Protein AF-0000000084532032 (afdb_homodimer)

Structure (mmCIF, N/CA/C/O backbone):
data_AF-0000000084532032-model_v1
#
loop_
_entity.id
_entity.type
_entity.pdbx_description
1 polymer 'Damage-control phosphatase ARMT1-like metal-binding domain-containing protein'
#
loop_
_atom_site.group_PDB
_atom_site.id
_atom_site.type_symbol
_atom_site.label_atom_id
_atom_site.label_alt_id
_atom_site.label_comp_id
_atom_site.label_asym_id
_atom_site.label_entity_id
_atom_site.label_seq_id
_atom_site.pdbx_PDB_ins_code
_atom_site.Cartn_x
_atom_site.Cartn_y
_atom_site.Cartn_z
_atom_site.occupancy
_atom_site.B_iso_or_equiv
_atom_site.auth_seq_id
_atom_site.auth_comp_id
_atom_site.auth_asym_id
_atom_site.auth_atom_id
_atom_site.pdbx_PDB_model_num
ATOM 1 N N . MET A 1 1 ? -5.938 -30.594 -31.578 1 46.69 1 MET A N 1
ATOM 2 C CA . MET A 1 1 ? -6.016 -31.25 -30.266 1 46.69 1 MET A CA 1
ATOM 3 C C . MET A 1 1 ? -7.457 -31.344 -29.797 1 46.69 1 MET A C 1
ATOM 5 O O . MET A 1 1 ? -8.289 -30.5 -30.156 1 46.69 1 MET A O 1
ATOM 9 N N . PRO A 1 2 ? -7.867 -32.5 -29.391 1 54.88 2 PRO A N 1
ATOM 10 C CA . PRO A 1 2 ? -9.273 -32.625 -29 1 54.88 2 PRO A CA 1
ATOM 11 C C . PRO A 1 2 ? -9.719 -31.484 -28.078 1 54.88 2 PRO A C 1
ATOM 13 O O . PRO A 1 2 ? -8.906 -30.938 -27.328 1 54.88 2 PRO A O 1
ATOM 16 N N . SER A 1 3 ? -10.859 -30.734 -28.391 1 75.12 3 SER A N 1
ATOM 17 C CA . SER A 1 3 ? -11.438 -29.578 -27.719 1 75.12 3 SER A CA 1
ATOM 18 C C . SER A 1 3 ? -12.195 -29.984 -26.469 1 75.12 3 SER A C 1
ATOM 20 O O . SER A 1 3 ? -12.805 -31.062 -26.422 1 75.12 3 SER A O 1
ATOM 22 N N . ALA A 1 4 ? -11.742 -29.703 -25.219 1 89.94 4 ALA A N 1
ATOM 23 C CA . ALA A 1 4 ? -12.484 -29.891 -23.984 1 89.94 4 ALA A CA 1
ATOM 24 C C . ALA A 1 4 ? -13.438 -28.734 -23.719 1 89.94 4 ALA A C 1
ATOM 26 O O . ALA A 1 4 ? -13.164 -27.594 -24.125 1 89.94 4 ALA A O 1
ATOM 27 N N . PRO A 1 5 ? -14.586 -29.172 -23.219 1 93.81 5 PRO A N 1
ATOM 28 C CA . PRO A 1 5 ? -15.555 -28.094 -22.969 1 93.81 5 PRO A CA 1
ATOM 29 C C . PRO A 1 5 ? -15.039 -27.047 -21.984 1 93.81 5 PRO A C 1
ATOM 31 O O . PRO A 1 5 ? -14.305 -27.375 -21.047 1 93.81 5 PRO A O 1
ATOM 34 N N . VAL A 1 6 ? -15.5 -25.844 -22.25 1 93.81 6 VAL A N 1
ATOM 35 C CA . VAL A 1 6 ? -15.18 -24.734 -21.359 1 93.81 6 VAL A CA 1
ATOM 36 C C . VAL A 1 6 ? -15.961 -24.891 -20.062 1 93.81 6 VAL A C 1
ATOM 38 O O . VAL A 1 6 ? -17.125 -25.297 -20.062 1 93.81 6 VAL A O 1
ATOM 41 N N . ILE A 1 7 ? -15.32 -24.594 -18.953 1 94.88 7 ILE A N 1
ATOM 42 C CA . ILE A 1 7 ? -15.984 -24.609 -17.656 1 94.88 7 ILE A CA 1
ATOM 43 C C . ILE A 1 7 ? -16.812 -23.344 -17.484 1 94.88 7 ILE A C 1
ATOM 45 O O . ILE A 1 7 ? -16.281 -22.234 -17.484 1 94.88 7 ILE A O 1
ATOM 49 N N . LEU A 1 8 ? -18.109 -23.516 -17.281 1 95.81 8 LEU A N 1
ATOM 50 C CA . LEU A 1 8 ? -19.016 -22.391 -17.125 1 95.81 8 LEU A CA 1
ATOM 51 C C . LEU A 1 8 ? -19.266 -22.094 -15.648 1 95.81 8 LEU A C 1
ATOM 53 O O . LEU A 1 8 ? -19.203 -23 -14.812 1 95.81 8 LEU A O 1
ATOM 57 N N . SER A 1 9 ? -19.641 -20.859 -15.359 1 95.19 9 SER A N 1
ATOM 58 C CA . SER A 1 9 ? -19.766 -20.391 -13.977 1 95.19 9 SER A CA 1
ATOM 59 C C . SER A 1 9 ? -21.078 -20.844 -13.352 1 95.19 9 SER A C 1
ATOM 61 O O . SER A 1 9 ? -21.203 -20.875 -12.125 1 95.19 9 SER A O 1
ATOM 63 N N . GLY A 1 10 ? -22 -21.234 -14.203 1 94.38 10 GLY A N 1
ATOM 64 C CA . GLY A 1 10 ? -23.328 -21.453 -13.672 1 94.38 10 GLY A CA 1
ATOM 65 C C . GLY A 1 10 ? -23.75 -22.906 -13.648 1 94.38 10 GLY A C 1
ATOM 66 O O . GLY A 1 10 ? -24.875 -23.234 -13.305 1 94.38 10 GLY A O 1
ATOM 67 N N . THR A 1 11 ? -22.844 -23.828 -13.969 1 93.56 11 THR A N 1
ATOM 68 C CA . THR A 1 11 ? -23.219 -25.234 -14.016 1 93.56 11 THR A CA 1
ATOM 69 C C . THR A 1 11 ? -23.625 -25.734 -12.625 1 93.56 11 THR A C 1
ATOM 71 O O . THR A 1 11 ? -22.844 -25.672 -11.68 1 93.56 11 THR A O 1
ATOM 74 N N . PRO A 1 12 ? -24.812 -26.266 -12.492 1 92.69 12 PRO A N 1
ATOM 75 C CA . PRO A 1 12 ? -25.281 -26.703 -11.18 1 92.69 12 PRO A CA 1
ATOM 76 C C . PRO A 1 12 ? -24.375 -27.781 -10.562 1 92.69 12 PRO A C 1
ATOM 78 O O . PRO A 1 12 ? -23.938 -28.688 -11.258 1 92.69 12 PRO A O 1
ATOM 81 N N . GLY A 1 13 ? -24.062 -27.594 -9.312 1 89 13 GLY A N 1
ATOM 82 C CA . GLY A 1 13 ? -23.281 -28.578 -8.578 1 89 13 GLY A CA 1
ATOM 83 C C . GLY A 1 13 ? -21.797 -28.453 -8.797 1 89 13 GLY A C 1
ATOM 84 O O . GLY A 1 13 ? -21 -29.203 -8.234 1 89 13 GLY A O 1
ATOM 85 N N . SER A 1 14 ? -21.438 -27.5 -9.547 1 90.94 14 SER A N 1
ATOM 86 C CA . SER A 1 14 ? -20.031 -27.328 -9.867 1 90.94 14 SER A CA 1
ATOM 87 C C . SER A 1 14 ? -19.328 -26.422 -8.852 1 90.94 14 SER A C 1
ATOM 89 O O . SER A 1 14 ? -20 -25.688 -8.125 1 90.94 14 SER A O 1
ATOM 91 N N . PHE A 1 15 ? -18.062 -26.547 -8.734 1 90.88 15 PHE A N 1
ATOM 92 C CA . PHE A 1 15 ? -17.234 -25.672 -7.922 1 90.88 15 PHE A CA 1
ATOM 93 C C . PHE A 1 15 ? -17.406 -24.219 -8.359 1 90.88 15 PHE A C 1
ATOM 95 O O . PHE A 1 15 ? -17.5 -23.312 -7.516 1 90.88 15 PHE A O 1
ATOM 102 N N . ALA A 1 16 ? -17.484 -24 -9.641 1 93.06 16 ALA A N 1
ATOM 103 C CA . ALA A 1 16 ? -17.609 -22.656 -10.195 1 93.06 16 ALA A CA 1
ATOM 104 C C . ALA A 1 16 ? -18.859 -21.953 -9.68 1 93.06 16 ALA A C 1
ATOM 106 O O . ALA A 1 16 ? -18.797 -20.797 -9.266 1 93.06 16 ALA A O 1
ATOM 107 N N . ARG A 1 17 ? -19.938 -22.672 -9.703 1 94.31 17 ARG A N 1
ATOM 108 C CA . ARG A 1 17 ? -21.188 -22.094 -9.219 1 94.31 17 ARG A CA 1
ATOM 109 C C . ARG A 1 17 ? -21.094 -21.766 -7.734 1 94.31 17 ARG A C 1
ATOM 111 O O . ARG A 1 17 ? -21.578 -20.719 -7.289 1 94.31 17 ARG A O 1
ATOM 118 N N . ASP A 1 18 ? -20.453 -22.656 -6.996 1 93 18 ASP A N 1
ATOM 119 C CA . ASP A 1 18 ? -20.297 -22.469 -5.559 1 93 18 ASP A CA 1
ATOM 120 C C . ASP A 1 18 ? -19.469 -21.219 -5.254 1 93 18 ASP A C 1
ATOM 122 O O . ASP A 1 18 ? -19.719 -20.547 -4.258 1 93 18 ASP A O 1
ATOM 126 N N . VAL A 1 19 ? -18.5 -20.953 -6.055 1 94.12 19 VAL A N 1
ATOM 127 C CA . VAL A 1 19 ? -17.672 -19.766 -5.875 1 94.12 19 VAL A CA 1
ATOM 128 C C . VAL A 1 19 ? -18.547 -18.516 -5.895 1 94.12 19 VAL A C 1
ATOM 130 O O . VAL A 1 19 ? -18.453 -17.672 -5 1 94.12 19 VAL A O 1
ATOM 133 N N . PHE A 1 20 ? -19.516 -18.406 -6.793 1 96.06 20 PHE A N 1
ATOM 134 C CA . PHE A 1 20 ? -20.312 -17.188 -6.973 1 96.06 20 PHE A CA 1
ATOM 135 C C . PHE A 1 20 ? -21.453 -17.141 -5.969 1 96.06 20 PHE A C 1
ATOM 137 O O . PHE A 1 20 ? -21.812 -16.062 -5.488 1 96.06 20 PHE A O 1
ATOM 144 N N . HIS A 1 21 ? -21.953 -18.312 -5.582 1 95.81 21 HIS A N 1
ATOM 145 C CA . HIS A 1 21 ? -23.203 -18.281 -4.832 1 95.81 21 HIS A CA 1
ATOM 146 C C . HIS A 1 21 ? -22.969 -18.578 -3.354 1 95.81 21 HIS A C 1
ATOM 148 O O . HIS A 1 21 ? -23.812 -18.266 -2.514 1 95.81 21 HIS A O 1
ATOM 154 N N . GLU A 1 22 ? -21.844 -19.125 -3.047 1 94.38 22 GLU A N 1
ATOM 155 C CA . GLU A 1 22 ? -21.547 -19.438 -1.651 1 94.38 22 GLU A CA 1
ATOM 156 C C . GLU A 1 22 ? -20.328 -18.688 -1.151 1 94.38 22 GLU A C 1
ATOM 158 O O . GLU A 1 22 ? -20.375 -18.031 -0.105 1 94.38 22 GLU A O 1
ATOM 163 N N . ARG A 1 23 ? -19.266 -18.688 -1.891 1 93.81 23 ARG A N 1
ATOM 164 C CA . ARG A 1 23 ? -18 -18.141 -1.415 1 93.81 23 ARG A CA 1
ATOM 165 C C . ARG A 1 23 ? -17.969 -16.625 -1.539 1 93.81 23 ARG A C 1
ATOM 167 O O . ARG A 1 23 ? -17.531 -15.93 -0.622 1 93.81 23 ARG A O 1
ATOM 174 N N . HIS A 1 24 ? -18.453 -16.062 -2.643 1 96.25 24 HIS A N 1
ATOM 175 C CA . HIS A 1 24 ? -18.375 -14.617 -2.885 1 96.25 24 HIS A CA 1
ATOM 176 C C . HIS A 1 24 ? -19.203 -13.844 -1.868 1 96.25 24 HIS A C 1
ATOM 178 O O . HIS A 1 24 ? -18.766 -12.812 -1.352 1 96.25 24 HIS A O 1
ATOM 184 N N . PRO A 1 25 ? -20.453 -14.281 -1.516 1 96.19 25 PRO A N 1
ATOM 185 C CA . PRO A 1 25 ? -21.203 -13.555 -0.482 1 96.19 25 PRO A CA 1
ATOM 186 C C . PRO A 1 25 ? -20.438 -13.477 0.843 1 96.19 25 PRO A C 1
ATOM 188 O O . PRO A 1 25 ? -20.406 -12.422 1.477 1 96.19 25 PRO A O 1
ATOM 191 N N . LYS A 1 26 ? -19.766 -14.555 1.22 1 96.25 26 LYS A N 1
ATOM 192 C CA . LYS A 1 26 ? -18.969 -14.562 2.438 1 96.25 26 LYS A CA 1
ATOM 193 C C . LYS A 1 26 ? -17.75 -13.648 2.299 1 96.25 26 LYS A C 1
ATOM 195 O O . LYS A 1 26 ? -17.406 -12.906 3.229 1 96.25 26 LYS A O 1
ATOM 200 N N . LEU A 1 27 ? -17.141 -13.727 1.147 1 95.62 27 LEU A N 1
ATOM 201 C CA . LEU A 1 27 ? -15.977 -12.898 0.87 1 95.62 27 LEU A CA 1
ATOM 202 C C . LEU A 1 27 ? -16.328 -11.414 0.956 1 95.62 27 LEU A C 1
ATOM 204 O O . LEU A 1 27 ? -15.578 -10.633 1.543 1 95.62 27 LEU A O 1
ATOM 208 N N . VAL A 1 28 ? -17.422 -11.062 0.38 1 96.5 28 VAL A N 1
ATOM 209 C CA . VAL A 1 28 ? -17.859 -9.672 0.359 1 96.5 28 VAL A CA 1
ATOM 210 C C . VAL A 1 28 ? -18.062 -9.164 1.788 1 96.5 28 VAL A C 1
ATOM 212 O O . VAL A 1 28 ? -17.625 -8.07 2.135 1 96.5 28 VAL A O 1
ATOM 215 N N . GLN A 1 29 ? -18.656 -9.961 2.598 1 96.25 29 GLN A N 1
ATOM 216 C CA . GLN A 1 29 ? -18.844 -9.586 3.994 1 96.25 29 GLN A CA 1
ATOM 217 C C . GLN A 1 29 ? -17.5 -9.414 4.703 1 96.25 29 GLN A C 1
ATOM 219 O O . GLN A 1 29 ? -17.312 -8.461 5.465 1 96.25 29 GLN A O 1
ATOM 224 N N . GLN A 1 30 ? -16.609 -10.297 4.441 1 95.69 30 GLN A N 1
ATOM 225 C CA . GLN A 1 30 ? -15.281 -10.227 5.043 1 95.69 30 GLN A CA 1
ATOM 226 C C . GLN A 1 30 ? -14.555 -8.953 4.621 1 95.69 30 GLN A C 1
ATOM 228 O O . GLN A 1 30 ? -13.898 -8.305 5.441 1 95.69 30 GLN A O 1
ATOM 233 N N . VAL A 1 31 ? -14.68 -8.594 3.381 1 96 31 VAL A N 1
ATOM 234 C CA . VAL A 1 31 ? -14.039 -7.387 2.85 1 96 31 VAL A CA 1
ATOM 235 C C . VAL A 1 31 ? -14.633 -6.152 3.523 1 96 31 VAL A C 1
ATOM 237 O O . VAL A 1 31 ? -13.898 -5.262 3.955 1 96 31 VAL A O 1
ATOM 240 N N . LEU A 1 32 ? -15.953 -6.148 3.672 1 95.88 32 LEU A N 1
ATOM 241 C CA . LEU A 1 32 ? -16.641 -5.016 4.273 1 95.88 32 LEU A CA 1
ATOM 242 C C . LEU A 1 32 ? -16.312 -4.898 5.758 1 95.88 32 LEU A C 1
ATOM 244 O O . LEU A 1 32 ? -16.297 -3.795 6.309 1 95.88 32 LEU A O 1
ATOM 248 N N . ASP A 1 33 ? -15.93 -6.023 6.344 1 94.62 33 ASP A N 1
ATOM 249 C CA . ASP A 1 33 ? -15.586 -6.031 7.762 1 94.62 33 ASP A CA 1
ATOM 250 C C . ASP A 1 33 ? -14.109 -5.68 7.965 1 94.62 33 ASP A C 1
ATOM 252 O O . ASP A 1 33 ? -13.711 -5.27 9.055 1 94.62 33 ASP A O 1
ATOM 256 N N . ALA A 1 34 ? -13.359 -5.824 6.945 1 95.25 34 ALA A N 1
ATOM 257 C CA . ALA A 1 34 ? -11.906 -5.723 7.082 1 95.25 34 ALA A CA 1
ATOM 258 C C . ALA A 1 34 ? -11.438 -4.277 6.938 1 95.25 34 ALA A C 1
ATOM 260 O O . ALA A 1 34 ? -10.375 -3.91 7.441 1 95.25 34 ALA A O 1
ATOM 261 N N . LEU A 1 35 ? -12.148 -3.42 6.254 1 96.88 35 LEU A N 1
ATOM 262 C CA . LEU A 1 35 ? -11.828 -2.008 6.066 1 96.88 35 LEU A CA 1
ATOM 263 C C . LEU A 1 35 ? -13.062 -1.139 6.297 1 96.88 35 LEU A C 1
ATOM 265 O O . LEU A 1 35 ? -14.188 -1.564 6.027 1 96.88 35 LEU A O 1
ATOM 269 N N . PRO A 1 36 ? -12.867 0.016 6.766 1 96.88 36 PRO A N 1
ATOM 270 C CA . PRO A 1 36 ? -14.008 0.875 7.102 1 96.88 36 PRO A CA 1
ATOM 271 C C . PRO A 1 36 ? -14.539 1.649 5.898 1 96.88 36 PRO A C 1
ATOM 273 O O . PRO A 1 36 ? -14.633 2.879 5.941 1 96.88 36 PRO A O 1
ATOM 276 N N . TYR A 1 37 ? -14.953 0.906 4.918 1 96.69 37 TYR A N 1
ATOM 277 C CA . TYR A 1 37 ? -15.531 1.522 3.729 1 96.69 37 TYR A CA 1
ATOM 278 C C . TYR A 1 37 ? -16.75 2.365 4.09 1 96.69 37 TYR A C 1
ATOM 280 O O . TYR A 1 37 ? -17.531 1.993 4.969 1 96.69 37 TYR A O 1
ATOM 288 N N . GLY A 1 38 ? -16.891 3.455 3.373 1 93.81 38 GLY A N 1
ATOM 289 C CA . GLY A 1 38 ? -18.062 4.309 3.561 1 93.81 38 GLY A CA 1
ATOM 290 C C . GLY A 1 38 ? -19.297 3.795 2.855 1 93.81 38 GLY A C 1
ATOM 291 O O . GLY A 1 38 ? -19.281 2.717 2.256 1 93.81 38 GLY A O 1
ATOM 292 N N . PRO A 1 39 ? -20.328 4.516 2.898 1 93.5 39 PRO A N 1
ATOM 293 C CA . PRO A 1 39 ? -21.625 4.074 2.361 1 93.5 39 PRO A CA 1
ATOM 294 C C . PRO A 1 39 ? -21.578 3.838 0.853 1 93.5 39 PRO A C 1
ATOM 296 O O . PRO A 1 39 ? -22.188 2.883 0.357 1 93.5 39 PRO A O 1
ATOM 299 N N . SER A 1 40 ? -20.906 4.672 0.159 1 94 40 SER A N 1
ATOM 300 C CA . SER A 1 40 ? -20.875 4.555 -1.295 1 94 40 SER A CA 1
ATOM 301 C C . SER A 1 40 ? -20.219 3.248 -1.731 1 94 40 SER A C 1
ATOM 303 O O . SER A 1 40 ? -20.75 2.549 -2.604 1 94 40 SER A O 1
ATOM 305 N N . GLU A 1 41 ? -19.078 2.914 -1.123 1 95.75 41 GLU A N 1
ATOM 306 C CA . GLU A 1 41 ? -18.391 1.662 -1.435 1 95.75 41 GLU A CA 1
ATOM 307 C C . GLU A 1 41 ? -19.25 0.458 -1.049 1 95.75 41 GLU A C 1
ATOM 309 O O . GLU A 1 41 ? -19.312 -0.527 -1.787 1 95.75 41 GLU A O 1
ATOM 314 N N . ARG A 1 42 ? -19.906 0.557 0.061 1 95.69 42 ARG A N 1
ATOM 315 C CA . ARG A 1 42 ? -20.734 -0.545 0.553 1 95.69 42 ARG A CA 1
ATOM 316 C C . ARG A 1 42 ? -21.875 -0.838 -0.4 1 95.69 42 ARG A C 1
ATOM 318 O O . ARG A 1 42 ? -22.172 -1.999 -0.702 1 95.69 42 ARG A O 1
ATOM 325 N N . VAL A 1 43 ? -22.453 0.218 -0.898 1 96.88 43 VAL A N 1
ATOM 326 C CA . VAL A 1 43 ? -23.562 0.069 -1.842 1 96.88 43 VAL A CA 1
ATOM 327 C C . VAL A 1 43 ? -23.047 -0.548 -3.143 1 96.88 43 VAL A C 1
ATOM 329 O O . VAL A 1 43 ? -23.656 -1.475 -3.68 1 96.88 43 VAL A O 1
ATOM 332 N N . ALA A 1 44 ? -21.969 -0.067 -3.607 1 97.56 44 ALA A N 1
ATOM 333 C CA . ALA A 1 44 ? -21.391 -0.553 -4.859 1 97.56 44 ALA A CA 1
ATOM 334 C C . ALA A 1 44 ? -21.031 -2.033 -4.762 1 97.56 44 ALA A C 1
ATOM 336 O O . ALA A 1 44 ? -21.281 -2.801 -5.699 1 97.56 44 ALA A O 1
ATOM 337 N N . ILE A 1 45 ? -20.469 -2.443 -3.656 1 98.06 45 ILE A N 1
ATOM 338 C CA . ILE A 1 45 ? -20.078 -3.832 -3.439 1 98.06 45 ILE A CA 1
ATOM 339 C C . ILE A 1 45 ? -21.312 -4.719 -3.379 1 98.06 45 ILE A C 1
ATOM 341 O O . ILE A 1 45 ? -21.344 -5.793 -3.982 1 98.06 45 ILE A O 1
ATOM 345 N N . ALA A 1 46 ? -22.328 -4.195 -2.68 1 97.12 46 ALA A N 1
ATOM 346 C CA . ALA A 1 46 ? -23.578 -4.945 -2.574 1 97.12 46 ALA A CA 1
ATOM 347 C C . ALA A 1 46 ? -24.234 -5.117 -3.941 1 97.12 46 ALA A C 1
ATOM 349 O O . ALA A 1 46 ? -24.75 -6.188 -4.254 1 97.12 46 ALA A O 1
ATOM 350 N N . GLU A 1 47 ? -24.219 -4.082 -4.711 1 97.81 47 GLU A N 1
ATOM 351 C CA . GLU A 1 47 ? -24.781 -4.133 -6.055 1 97.81 47 GLU A CA 1
ATOM 352 C C . GLU A 1 47 ? -24.031 -5.141 -6.93 1 97.81 47 GLU A C 1
ATOM 354 O O . GLU A 1 47 ? -24.656 -5.863 -7.711 1 97.81 47 GLU A O 1
ATOM 359 N N . LEU A 1 48 ? -22.75 -5.176 -6.824 1 98.38 48 LEU A N 1
ATOM 360 C CA . LEU A 1 48 ? -21.953 -6.137 -7.586 1 98.38 48 LEU A CA 1
ATOM 361 C C . LEU A 1 48 ? -22.312 -7.566 -7.199 1 98.38 48 LEU A C 1
ATOM 363 O O . LEU A 1 48 ? -22.484 -8.422 -8.07 1 98.38 48 LEU A O 1
ATOM 367 N N . LEU A 1 49 ? -22.391 -7.789 -5.863 1 98.12 49 LEU A N 1
ATOM 368 C CA . LEU A 1 49 ? -22.75 -9.125 -5.398 1 98.12 49 LEU A CA 1
ATOM 369 C C . LEU A 1 49 ? -24.109 -9.555 -5.938 1 98.12 49 LEU A C 1
ATOM 371 O O . LEU A 1 49 ? -24.25 -10.664 -6.449 1 98.12 49 LEU A O 1
ATOM 375 N N . ALA A 1 50 ? -25.078 -8.641 -5.891 1 97.75 50 ALA A N 1
ATOM 376 C CA . ALA A 1 50 ? -26.406 -8.93 -6.406 1 97.75 50 ALA A CA 1
ATOM 377 C C . ALA A 1 50 ? -26.359 -9.227 -7.902 1 97.75 50 ALA A C 1
ATOM 379 O O . ALA A 1 50 ? -26.969 -10.195 -8.367 1 97.75 50 ALA A O 1
ATOM 380 N N . GLU A 1 51 ? -25.672 -8.43 -8.633 1 97.94 51 GLU A N 1
ATOM 381 C CA . GLU A 1 51 ? -25.531 -8.625 -10.078 1 97.94 51 GLU A CA 1
ATOM 382 C C . GLU A 1 51 ? -24.891 -9.977 -10.391 1 97.94 51 GLU A C 1
ATOM 384 O O . GLU A 1 51 ? -25.344 -10.695 -11.281 1 97.94 51 GLU A O 1
ATOM 389 N N . SER A 1 52 ? -23.828 -10.367 -9.68 1 97.75 52 SER A N 1
ATOM 390 C CA . SER A 1 52 ? -23.016 -11.539 -9.992 1 97.75 52 SER A CA 1
ATOM 391 C C . SER A 1 52 ? -23.766 -12.828 -9.688 1 97.75 52 SER A C 1
ATOM 393 O O . SER A 1 52 ? -23.422 -13.891 -10.203 1 97.75 52 SER A O 1
ATOM 395 N N . THR A 1 53 ? -24.797 -12.719 -8.852 1 95.5 53 THR A N 1
ATOM 396 C CA . THR A 1 53 ? -25.531 -13.922 -8.461 1 95.5 53 THR A CA 1
ATOM 397 C C . THR A 1 53 ? -26.828 -14.047 -9.242 1 95.5 53 THR A C 1
ATOM 399 O O . THR A 1 53 ? -27.234 -15.148 -9.602 1 95.5 53 THR A O 1
ATOM 402 N N . ASP A 1 54 ? -27.453 -12.906 -9.547 1 93.38 54 ASP A N 1
ATOM 403 C CA . ASP A 1 54 ? -28.797 -12.992 -10.094 1 93.38 54 ASP A CA 1
ATOM 404 C C . ASP A 1 54 ? -28.969 -12.062 -11.297 1 93.38 54 ASP A C 1
ATOM 406 O O . ASP A 1 54 ? -30.031 -12.016 -11.914 1 93.38 54 ASP A O 1
ATOM 410 N N . GLY A 1 55 ? -27.969 -11.383 -11.625 1 96.31 55 GLY A N 1
ATOM 411 C CA . GLY A 1 55 ? -28.109 -10.391 -12.68 1 96.31 55 GLY A CA 1
ATOM 412 C C . GLY A 1 55 ? -27.359 -10.773 -13.945 1 96.31 55 GLY A C 1
ATOM 413 O O . GLY A 1 55 ? -27.078 -11.945 -14.188 1 96.31 55 GLY A O 1
ATOM 414 N N . VAL A 1 56 ? -27.156 -9.742 -14.812 1 98.31 56 VAL A N 1
ATOM 415 C CA . VAL A 1 56 ? -26.484 -9.93 -16.094 1 98.31 56 VAL A CA 1
ATOM 416 C C . VAL A 1 56 ? -25.156 -9.156 -16.094 1 98.31 56 VAL A C 1
ATOM 418 O O . VAL A 1 56 ? -25.031 -8.141 -15.406 1 98.31 56 VAL A O 1
ATOM 421 N N . LEU A 1 57 ? -24.25 -9.625 -16.844 1 98.56 57 LEU A N 1
ATOM 422 C CA . LEU A 1 57 ? -22.938 -9 -16.969 1 98.56 57 LEU A CA 1
ATOM 423 C C . LEU A 1 57 ? -23.062 -7.594 -17.547 1 98.56 57 LEU A C 1
ATOM 425 O O . LEU A 1 57 ? -23.672 -7.395 -18.594 1 98.56 57 LEU A O 1
ATOM 429 N N . GLN A 1 58 ? -22.5 -6.656 -16.828 1 98.31 58 GLN A N 1
ATOM 430 C CA . GLN A 1 58 ? -22.422 -5.273 -17.297 1 98.31 58 GLN A CA 1
ATOM 431 C C . GLN A 1 58 ? -21 -4.875 -17.625 1 98.31 58 GLN A C 1
ATOM 433 O O . GLN A 1 58 ? -20.062 -5.262 -16.922 1 98.31 58 GLN A O 1
ATOM 438 N N . PRO A 1 59 ? -20.844 -4.125 -18.672 1 98.31 59 PRO A N 1
ATOM 439 C CA . PRO A 1 59 ? -19.484 -3.662 -18.984 1 98.31 59 PRO A CA 1
ATOM 440 C C . PRO A 1 59 ? -18.984 -2.631 -17.984 1 98.31 59 PRO A C 1
ATOM 442 O O . PRO A 1 59 ? -19.766 -2.033 -17.25 1 98.31 59 PRO A O 1
ATOM 445 N N . LEU A 1 60 ? -17.688 -2.486 -17.953 1 97.94 60 LEU A N 1
ATOM 446 C CA . LEU A 1 60 ? -17.094 -1.396 -17.188 1 97.94 60 LEU A CA 1
ATOM 447 C C . LEU A 1 60 ? -17.531 -0.043 -17.734 1 97.94 60 LEU A C 1
ATOM 449 O O . LEU A 1 60 ? -17.844 0.079 -18.922 1 97.94 60 LEU A O 1
ATOM 453 N N . SER A 1 61 ? -17.531 0.92 -16.812 1 96.56 61 SER A N 1
ATOM 454 C CA . SER A 1 61 ? -17.781 2.287 -17.266 1 96.56 61 SER A CA 1
ATOM 455 C C . SER A 1 61 ? -16.781 2.719 -18.328 1 96.56 61 SER A C 1
ATOM 457 O O . SER A 1 61 ? -15.633 2.271 -18.328 1 96.56 61 SER A O 1
ATOM 459 N N . ILE A 1 62 ? -17.141 3.615 -19.203 1 96.44 62 ILE A N 1
ATOM 460 C CA . ILE A 1 62 ? -16.297 4.121 -20.281 1 96.44 62 ILE A CA 1
ATOM 461 C C . ILE A 1 62 ? -15.086 4.84 -19.688 1 96.44 62 ILE A C 1
ATOM 463 O O . ILE A 1 62 ? -14.039 4.93 -20.344 1 96.44 62 ILE A O 1
ATOM 467 N N . SER A 1 63 ? -15.195 5.285 -18.469 1 94.44 63 SER A N 1
ATOM 468 C CA . SER A 1 63 ? -14.117 6.035 -17.812 1 94.44 63 SER A CA 1
ATOM 469 C C . SER A 1 63 ? -13.07 5.098 -17.219 1 94.44 63 SER A C 1
ATOM 471 O O . SER A 1 63 ? -11.992 5.539 -16.828 1 94.44 63 SER A O 1
ATOM 473 N N . ALA A 1 64 ? -13.422 3.797 -17.188 1 96.31 64 ALA A N 1
ATOM 474 C CA . ALA A 1 64 ? -12.438 2.852 -16.656 1 96.31 64 ALA A CA 1
ATOM 475 C C . ALA A 1 64 ? -11.227 2.756 -17.578 1 96.31 64 ALA A C 1
ATOM 477 O O . ALA A 1 64 ? -11.367 2.723 -18.797 1 96.31 64 ALA A O 1
ATOM 478 N N . HIS A 1 65 ? -10.016 2.734 -17.031 1 94.62 65 HIS A N 1
ATOM 479 C CA . HIS A 1 65 ? -8.773 2.762 -17.797 1 94.62 65 HIS A CA 1
ATOM 480 C C . HIS A 1 65 ? -8.656 1.546 -18.719 1 94.62 65 HIS A C 1
ATOM 482 O O . HIS A 1 65 ? -7.984 1.602 -19.75 1 94.62 65 HIS A O 1
ATOM 488 N N . ASP A 1 66 ? -9.305 0.446 -18.344 1 96.94 66 ASP A N 1
ATOM 489 C CA . ASP A 1 66 ? -9.219 -0.783 -19.125 1 96.94 66 ASP A CA 1
ATOM 490 C C . ASP A 1 66 ? -10.578 -1.171 -19.703 1 96.94 66 ASP A C 1
ATOM 492 O O . ASP A 1 66 ? -10.852 -2.354 -19.922 1 96.94 66 ASP A O 1
ATOM 496 N N . HIS A 1 67 ? -11.43 -0.221 -19.891 1 97.75 67 HIS A N 1
ATOM 497 C CA . HIS A 1 67 ? -12.766 -0.438 -20.453 1 97.75 67 HIS A CA 1
ATOM 498 C C . HIS A 1 67 ? -12.695 -1.171 -21.781 1 97.75 67 HIS A C 1
ATOM 500 O O . HIS A 1 67 ? -13.352 -2.203 -21.969 1 97.75 67 HIS A O 1
ATOM 506 N N . GLN A 1 68 ? -11.891 -0.696 -22.688 1 98 68 GLN A N 1
ATOM 507 C CA . GLN A 1 68 ? -11.82 -1.251 -24.031 1 98 68 GLN A CA 1
ATOM 508 C C . GLN A 1 68 ? -11.273 -2.678 -24.016 1 98 68 GLN A C 1
ATOM 510 O O . GLN A 1 68 ? -11.773 -3.545 -24.734 1 98 68 GLN A O 1
ATOM 515 N N . GLN A 1 69 ? -10.297 -2.902 -23.25 1 97.56 69 GLN A N 1
ATOM 516 C CA . GLN A 1 69 ? -9.695 -4.227 -23.156 1 97.56 69 GLN A CA 1
ATOM 517 C C . GLN A 1 69 ? -10.703 -5.262 -22.656 1 97.56 69 GLN A C 1
ATOM 519 O O . GLN A 1 69 ? -10.797 -6.355 -23.219 1 97.56 69 GLN A O 1
ATOM 524 N N . TRP A 1 70 ? -11.469 -4.938 -21.672 1 98.06 70 TRP A N 1
ATOM 525 C CA . TRP A 1 70 ? -12.445 -5.867 -21.109 1 98.06 70 TRP A CA 1
ATOM 526 C C . TRP A 1 70 ? -13.625 -6.055 -22.062 1 98.06 70 TRP A C 1
ATOM 528 O O . TRP A 1 70 ? -14.234 -7.125 -22.109 1 98.06 70 TRP A O 1
ATOM 538 N N . LEU A 1 71 ? -13.914 -4.988 -22.828 1 98 71 LEU A N 1
ATOM 539 C CA . LEU A 1 71 ? -14.922 -5.152 -23.859 1 98 71 LEU A CA 1
ATOM 540 C C . LEU A 1 71 ? -14.492 -6.191 -24.891 1 98 71 LEU A C 1
ATOM 542 O O . LEU A 1 71 ? -15.297 -7.012 -25.328 1 98 71 LEU A O 1
ATOM 546 N N . GLU A 1 72 ? -13.258 -6.129 -25.188 1 97.81 72 GLU A N 1
ATOM 547 C CA . GLU A 1 72 ? -12.711 -7.082 -26.156 1 97.81 72 GLU A CA 1
ATOM 548 C C . GLU A 1 72 ? -12.672 -8.492 -25.578 1 97.81 72 GLU A C 1
ATOM 550 O O . GLU A 1 72 ? -13.109 -9.445 -26.219 1 97.81 72 GLU A O 1
ATOM 555 N N . TRP A 1 73 ? -12.18 -8.648 -24.359 1 97.44 73 TRP A N 1
ATOM 556 C CA . TRP A 1 73 ? -12.07 -9.953 -23.703 1 97.44 73 TRP A CA 1
ATOM 557 C C . TRP A 1 73 ? -13.453 -10.57 -23.484 1 97.44 73 TRP A C 1
ATOM 559 O O . TRP A 1 73 ? -13.594 -11.789 -23.438 1 97.44 73 TRP A O 1
ATOM 569 N N . GLY A 1 74 ? -14.438 -9.688 -23.328 1 97.75 74 GLY A N 1
ATOM 570 C CA . GLY A 1 74 ? -15.766 -10.164 -22.969 1 97.75 74 GLY A CA 1
ATOM 571 C C . GLY A 1 74 ? -16.75 -10.078 -24.125 1 97.75 74 GLY A C 1
ATOM 572 O O . GLY A 1 74 ? -17.969 -9.969 -23.906 1 97.75 74 GLY A O 1
ATOM 573 N N . GLU A 1 75 ? -16.219 -10.031 -25.328 1 97.12 75 GLU A N 1
ATOM 574 C CA . GLU A 1 75 ? -17.094 -9.945 -26.5 1 97.12 75 GLU A CA 1
ATOM 575 C C . GLU A 1 75 ? -18.156 -11.039 -26.484 1 97.12 75 GLU A C 1
ATOM 577 O O . GLU A 1 75 ? -17.828 -12.219 -26.359 1 97.12 75 GLU A O 1
ATOM 582 N N . GLY A 1 76 ? -19.406 -10.625 -26.562 1 97.06 76 GLY A N 1
ATOM 583 C CA . GLY A 1 76 ? -20.516 -11.555 -26.625 1 97.06 76 GLY A CA 1
ATOM 584 C C . GLY A 1 76 ? -21.047 -11.953 -25.25 1 97.06 76 GLY A C 1
ATOM 585 O O . GLY A 1 76 ? -22.016 -12.695 -25.141 1 97.06 76 GLY A O 1
ATOM 586 N N . LEU A 1 77 ? -20.406 -11.484 -24.188 1 98.19 77 LEU A N 1
ATOM 587 C CA . LEU A 1 77 ? -20.781 -11.922 -22.844 1 98.19 77 LEU A CA 1
ATOM 588 C C . LEU A 1 77 ? -21.703 -10.906 -22.172 1 98.19 77 LEU A C 1
ATOM 590 O O . LEU A 1 77 ? -22.562 -11.273 -21.391 1 98.19 77 LEU A O 1
ATOM 594 N N . PHE A 1 78 ? -21.5 -9.633 -22.469 1 98.31 78 PHE A N 1
ATOM 595 C CA . PHE A 1 78 ? -22.219 -8.586 -21.766 1 98.31 78 PHE A CA 1
ATOM 596 C C . PHE A 1 78 ? -23.703 -8.633 -22.094 1 98.31 78 PHE A C 1
ATOM 598 O O . PHE A 1 78 ? -24.078 -8.844 -23.25 1 98.31 78 PHE A O 1
ATOM 605 N N . GLY A 1 79 ? -24.5 -8.453 -21.125 1 98 79 GLY A N 1
ATOM 606 C CA . GLY A 1 79 ? -25.938 -8.578 -21.266 1 98 79 GLY A CA 1
ATOM 607 C C . GLY A 1 79 ? -26.438 -9.984 -20.969 1 98 79 GLY A C 1
ATOM 608 O O . GLY A 1 79 ? -27.656 -10.195 -20.828 1 98 79 GLY A O 1
ATOM 609 N N . ARG A 1 80 ? -25.594 -10.961 -20.828 1 98 80 ARG A N 1
ATOM 610 C CA . ARG A 1 80 ? -25.938 -12.336 -20.484 1 98 80 ARG A CA 1
ATOM 611 C C . ARG A 1 80 ? -25.781 -12.594 -18.984 1 98 80 ARG A C 1
ATOM 613 O O . ARG A 1 80 ? -25.062 -11.859 -18.297 1 98 80 ARG A O 1
ATOM 620 N N . PRO A 1 81 ? -26.469 -13.688 -18.516 1 97.81 81 PRO A N 1
ATOM 621 C CA . PRO A 1 81 ? -26.266 -14.039 -17.109 1 97.81 81 PRO A CA 1
ATOM 622 C C . PRO A 1 81 ? -24.812 -14.422 -16.812 1 97.81 81 PRO A C 1
ATOM 624 O O . PRO A 1 81 ? -24.156 -15.047 -17.641 1 97.81 81 PRO A O 1
ATOM 627 N N . TRP A 1 82 ? -24.328 -14.125 -15.609 1 98.06 82 TRP A N 1
ATOM 628 C CA . TRP A 1 82 ? -22.984 -14.477 -15.172 1 98.06 82 TRP A CA 1
ATOM 629 C C . TRP A 1 82 ? -22.75 -15.977 -15.305 1 98.06 82 TRP A C 1
ATOM 631 O O . TRP A 1 82 ? -21.641 -16.406 -15.656 1 98.06 82 TRP A O 1
ATOM 641 N N . GLY A 1 83 ? -23.734 -16.719 -15.078 1 96.88 83 GLY A N 1
ATOM 642 C CA . GLY A 1 83 ? -23.641 -18.172 -15.117 1 96.88 83 GLY A CA 1
ATOM 643 C C . GLY A 1 83 ? -23.266 -18.719 -16.484 1 96.88 83 GLY A C 1
ATOM 644 O O . GLY A 1 83 ? -22.781 -19.844 -16.609 1 96.88 83 GLY A O 1
ATOM 645 N N . ASP A 1 84 ? -23.469 -17.906 -17.531 1 96.69 84 ASP A N 1
ATOM 646 C CA . ASP A 1 84 ? -23.234 -18.344 -18.906 1 96.69 84 ASP A CA 1
ATOM 647 C C . ASP A 1 84 ? -21.797 -18.062 -19.328 1 96.69 84 ASP A C 1
ATOM 649 O O . ASP A 1 84 ? -21.344 -18.5 -20.391 1 96.69 84 ASP A O 1
ATOM 653 N N . ALA A 1 85 ? -21.094 -17.375 -18.547 1 97.88 85 ALA A N 1
ATOM 654 C CA . ALA A 1 85 ? -19.719 -16.984 -18.906 1 97.88 85 ALA A CA 1
ATOM 655 C C . ALA A 1 85 ? -18.734 -18.062 -18.484 1 97.88 85 ALA A C 1
ATOM 657 O O . ALA A 1 85 ? -18.953 -18.781 -17.516 1 97.88 85 ALA A O 1
ATOM 658 N N . PRO A 1 86 ? -17.656 -18.156 -19.219 1 97.5 86 PRO A N 1
ATOM 659 C CA . PRO A 1 86 ? -16.562 -19.031 -18.75 1 97.5 86 PRO A CA 1
ATOM 660 C C . PRO A 1 86 ? -16.109 -18.703 -17.344 1 97.5 86 PRO A C 1
ATOM 662 O O . PRO A 1 86 ? -16 -17.531 -16.984 1 97.5 86 PRO A O 1
ATOM 665 N N . PHE A 1 87 ? -15.812 -19.688 -16.516 1 97.12 87 PHE A N 1
ATOM 666 C CA . PHE A 1 87 ? -15.508 -19.531 -15.102 1 97.12 87 PHE A CA 1
ATOM 667 C C . PHE A 1 87 ? -14.273 -18.656 -14.914 1 97.12 87 PHE A C 1
ATOM 669 O O . PHE A 1 87 ? -14.289 -17.719 -14.117 1 97.12 87 PHE A O 1
ATOM 676 N N . LEU A 1 88 ? -13.188 -18.938 -15.648 1 97.31 88 LEU A N 1
ATOM 677 C CA . LEU A 1 88 ? -11.961 -18.156 -15.539 1 97.31 88 LEU A CA 1
ATOM 678 C C . LEU A 1 88 ? -12.227 -16.688 -15.82 1 97.31 88 LEU A C 1
ATOM 680 O O . LEU A 1 88 ? -11.773 -15.812 -15.078 1 97.31 88 LEU A O 1
ATOM 684 N N . TRP A 1 89 ? -13.008 -16.422 -16.844 1 98.19 89 TRP A N 1
ATOM 685 C CA . TRP A 1 89 ? -13.312 -15.039 -17.219 1 98.19 89 TRP A CA 1
ATOM 686 C C . TRP A 1 89 ? -14.188 -14.367 -16.172 1 98.19 89 TRP A C 1
ATOM 688 O O . TRP A 1 89 ? -13.891 -13.258 -15.719 1 98.19 89 TRP A O 1
ATOM 698 N N . ALA A 1 90 ? -15.234 -15.039 -15.773 1 98.19 90 ALA A N 1
ATOM 699 C CA . ALA A 1 90 ? -16.219 -14.469 -14.859 1 98.19 90 ALA A CA 1
ATOM 700 C C . ALA A 1 90 ? -15.594 -14.164 -13.5 1 98.19 90 ALA A C 1
ATOM 702 O O . ALA A 1 90 ? -15.859 -13.125 -12.906 1 98.19 90 ALA A O 1
ATOM 703 N N . GLU A 1 91 ? -14.812 -15.109 -13.039 1 97.5 91 GLU A N 1
ATOM 704 C CA . GLU A 1 91 ? -14.141 -14.898 -11.758 1 97.5 91 GLU A CA 1
ATOM 705 C C . GLU A 1 91 ? -13.203 -13.695 -11.812 1 97.5 91 GLU A C 1
ATOM 707 O O . GLU A 1 91 ? -13.203 -12.867 -10.906 1 97.5 91 GLU A O 1
ATOM 712 N N . SER A 1 92 ? -12.453 -13.594 -12.859 1 98.19 92 SER A N 1
ATOM 713 C CA . SER A 1 92 ? -11.555 -12.461 -13.055 1 98.19 92 SER A CA 1
ATOM 714 C C . SER A 1 92 ? -12.328 -11.148 -13.117 1 98.19 92 SER A C 1
ATOM 716 O O . SER A 1 92 ? -11.906 -10.148 -12.523 1 98.19 92 SER A O 1
ATOM 718 N N . TYR A 1 93 ? -13.43 -11.195 -13.789 1 98.69 93 TYR A N 1
ATOM 719 C CA . TYR A 1 93 ? -14.227 -9.984 -13.961 1 98.69 93 TYR A CA 1
ATOM 720 C C . TYR A 1 93 ? -14.852 -9.555 -12.633 1 98.69 93 TYR A C 1
ATOM 722 O O . TYR A 1 93 ? -14.945 -8.359 -12.344 1 98.69 93 TYR A O 1
ATOM 730 N N . PHE A 1 94 ? -15.305 -10.531 -11.844 1 98.5 94 PHE A N 1
ATOM 731 C CA . PHE A 1 94 ? -15.867 -10.227 -10.531 1 98.5 94 PHE A CA 1
ATOM 732 C C . PHE A 1 94 ? -14.875 -9.453 -9.68 1 98.5 94 PHE A C 1
ATOM 734 O O . PHE A 1 94 ? -15.211 -8.414 -9.109 1 98.5 94 PHE A O 1
ATOM 741 N N . TYR A 1 95 ? -13.648 -9.906 -9.656 1 98.5 95 TYR A N 1
ATOM 742 C CA . TYR A 1 95 ? -12.648 -9.258 -8.828 1 98.5 95 TYR A CA 1
ATOM 743 C C . TYR A 1 95 ? -12.242 -7.91 -9.406 1 98.5 95 TYR A C 1
ATOM 745 O O . TYR A 1 95 ? -11.961 -6.969 -8.656 1 98.5 95 TYR A O 1
ATOM 753 N N . ARG A 1 96 ? -12.234 -7.809 -10.758 1 98.56 96 ARG A N 1
ATOM 754 C CA . ARG A 1 96 ? -11.992 -6.504 -11.359 1 98.56 96 ARG A CA 1
ATOM 755 C C . ARG A 1 96 ? -13.07 -5.504 -10.961 1 98.56 96 ARG A C 1
ATOM 757 O O . ARG A 1 96 ? -12.766 -4.348 -10.648 1 98.56 96 ARG A O 1
ATOM 764 N N . ARG A 1 97 ? -14.297 -5.953 -11 1 98.44 97 ARG A N 1
ATOM 765 C CA . ARG A 1 97 ? -15.438 -5.117 -10.633 1 98.44 97 ARG A CA 1
ATOM 766 C C . ARG A 1 97 ? -15.422 -4.805 -9.141 1 98.44 97 ARG A C 1
ATOM 768 O O . ARG A 1 97 ? -15.836 -3.721 -8.719 1 98.44 97 ARG A O 1
ATOM 775 N N . LEU A 1 98 ? -14.977 -5.738 -8.367 1 98.44 98 LEU A N 1
ATOM 776 C CA . LEU A 1 98 ? -14.859 -5.52 -6.93 1 98.44 98 LEU A CA 1
ATOM 777 C C . LEU A 1 98 ? -13.867 -4.402 -6.629 1 98.44 98 LEU A C 1
ATOM 779 O O . LEU A 1 98 ? -14.141 -3.537 -5.793 1 98.44 98 LEU A O 1
ATOM 783 N N . LEU A 1 99 ? -12.75 -4.383 -7.348 1 98.38 99 LEU A N 1
ATOM 784 C CA . LEU A 1 99 ? -11.766 -3.324 -7.168 1 98.38 99 LEU A CA 1
ATOM 785 C C . LEU A 1 99 ? -12.336 -1.97 -7.566 1 98.38 99 LEU A C 1
ATOM 787 O O . LEU A 1 99 ? -12.047 -0.954 -6.934 1 98.38 99 LEU A O 1
ATOM 791 N N . GLU A 1 100 ? -13.133 -2.018 -8.594 1 97.69 100 GLU A N 1
ATOM 792 C CA . GLU A 1 100 ? -13.82 -0.786 -8.977 1 97.69 100 GLU A CA 1
ATOM 793 C C . GLU A 1 100 ? -14.75 -0.306 -7.867 1 97.69 100 GLU A C 1
ATOM 795 O O . GLU A 1 100 ? -14.773 0.881 -7.535 1 97.69 100 GLU A O 1
ATOM 800 N N . ALA A 1 101 ? -15.492 -1.218 -7.309 1 97.75 101 ALA A N 1
ATOM 801 C CA . ALA A 1 101 ? -16.469 -0.902 -6.277 1 97.75 101 ALA A CA 1
ATOM 802 C C . ALA A 1 101 ? -15.797 -0.364 -5.02 1 97.75 101 ALA A C 1
ATOM 804 O O . ALA A 1 101 ? -16.344 0.495 -4.328 1 97.75 101 ALA A O 1
ATOM 805 N N . THR A 1 102 ? -14.594 -0.796 -4.727 1 97.5 102 THR A N 1
ATOM 806 C CA . THR A 1 102 ? -13.883 -0.396 -3.516 1 97.5 102 THR A CA 1
ATOM 807 C C . THR A 1 102 ? -13.141 0.918 -3.736 1 97.5 102 THR A C 1
ATOM 809 O O . THR A 1 102 ? -12.578 1.488 -2.797 1 97.5 102 THR A O 1
ATOM 812 N N . GLY A 1 103 ? -13.008 1.337 -4.949 1 96.44 103 GLY A N 1
ATOM 813 C CA . GLY A 1 103 ? -12.359 2.604 -5.254 1 96.44 103 GLY A CA 1
ATOM 814 C C . GLY A 1 103 ? -10.883 2.461 -5.559 1 96.44 103 GLY A C 1
ATOM 815 O O . GLY A 1 103 ? -10.164 3.457 -5.641 1 96.44 103 GLY A O 1
ATOM 816 N N . TYR A 1 104 ? -10.391 1.264 -5.797 1 97.69 104 TYR A N 1
ATOM 817 C CA . TYR A 1 104 ? -8.969 0.98 -5.965 1 97.69 104 TYR A CA 1
ATOM 818 C C . TYR A 1 104 ? -8.383 1.787 -7.117 1 97.69 104 TYR A C 1
ATOM 820 O O . TYR A 1 104 ? -7.246 2.254 -7.043 1 97.69 104 TYR A O 1
ATOM 828 N N . PHE A 1 105 ? -9.195 1.978 -8.211 1 95.81 105 PHE A N 1
ATOM 829 C CA . PHE A 1 105 ? -8.656 2.545 -9.438 1 95.81 105 PHE A CA 1
ATOM 830 C C . PHE A 1 105 ? -8.984 4.031 -9.539 1 95.81 105 PHE A C 1
ATOM 832 O O . PHE A 1 105 ? -8.422 4.742 -10.375 1 95.81 105 PHE A O 1
ATOM 839 N N . ARG A 1 106 ? -9.82 4.523 -8.758 1 92.06 106 ARG A N 1
ATOM 840 C CA . ARG A 1 106 ? -10.281 5.902 -8.883 1 92.06 106 ARG A CA 1
ATOM 841 C C . ARG A 1 106 ? -9.43 6.84 -8.031 1 92.06 106 ARG A C 1
ATOM 843 O O . ARG A 1 106 ? -9.055 6.496 -6.906 1 92.06 106 ARG A O 1
ATOM 850 N N . PRO A 1 107 ? -9.188 7.961 -8.625 1 90.44 107 PRO A N 1
ATOM 851 C CA . PRO A 1 107 ? -8.516 8.93 -7.766 1 90.44 107 PRO A CA 1
ATOM 852 C C . PRO A 1 107 ? -9.258 9.172 -6.453 1 90.44 107 PRO A C 1
ATOM 854 O O . PRO A 1 107 ? -10.484 9.266 -6.445 1 90.44 107 PRO A O 1
ATOM 857 N N . GLY A 1 108 ? -8.5 9.242 -5.379 1 91.06 108 GLY A N 1
ATOM 858 C CA . GLY A 1 108 ? -9.125 9.469 -4.09 1 91.06 108 GLY A CA 1
ATOM 859 C C . GLY A 1 108 ? -8.508 8.648 -2.973 1 91.06 108 GLY A C 1
ATOM 860 O O . GLY A 1 108 ? -7.398 8.125 -3.123 1 91.06 108 GLY A O 1
ATOM 861 N N . THR A 1 109 ? -9.227 8.508 -1.871 1 93.25 109 THR A N 1
ATOM 862 C CA . THR A 1 109 ? -8.672 8 -0.623 1 93.25 109 THR A CA 1
ATOM 863 C C . THR A 1 109 ? -8.438 6.496 -0.708 1 93.25 109 THR A C 1
ATOM 865 O O . THR A 1 109 ? -7.516 5.969 -0.075 1 93.25 109 THR A O 1
ATOM 868 N N . TRP A 1 110 ? -9.234 5.836 -1.537 1 96.94 110 TRP A N 1
ATOM 869 C CA . TRP A 1 110 ? -9.125 4.379 -1.57 1 96.94 110 TRP A CA 1
ATOM 870 C C . TRP A 1 110 ? -8.227 3.926 -2.717 1 96.94 110 TRP A C 1
ATOM 872 O O . TRP A 1 110 ? -8.008 2.727 -2.902 1 96.94 110 TRP A O 1
ATOM 882 N N . GLN A 1 111 ? -7.715 4.914 -3.447 1 96.31 111 GLN A N 1
ATOM 883 C CA . GLN A 1 111 ? -6.855 4.574 -4.578 1 96.31 111 GLN A CA 1
ATOM 884 C C . GLN A 1 111 ? -5.637 3.777 -4.125 1 96.31 111 GLN A C 1
ATOM 886 O O . GLN A 1 111 ? -4.891 4.219 -3.248 1 96.31 111 GLN A O 1
ATOM 891 N N . GLY A 1 112 ? -5.531 2.566 -4.668 1 96 112 GLY A N 1
ATOM 892 C CA . GLY A 1 112 ? -4.348 1.757 -4.422 1 96 112 GLY A CA 1
ATOM 893 C C . GLY A 1 112 ? -4.414 0.989 -3.113 1 96 112 GLY A C 1
ATOM 894 O O . GLY A 1 112 ? -3.461 0.306 -2.74 1 96 112 GLY A O 1
ATOM 895 N N . ILE A 1 113 ? -5.484 1.107 -2.359 1 97.38 113 ILE A N 1
ATOM 896 C CA . ILE A 1 113 ? -5.629 0.352 -1.121 1 97.38 113 ILE A CA 1
ATOM 897 C C . ILE A 1 113 ? -6.117 -1.062 -1.434 1 97.38 113 ILE A C 1
ATOM 899 O O . ILE A 1 113 ? -7.238 -1.246 -1.916 1 97.38 113 ILE A O 1
ATOM 903 N N . ASP A 1 114 ? -5.285 -2.02 -1.178 1 97.81 114 ASP A N 1
ATOM 904 C CA . ASP A 1 114 ? -5.617 -3.422 -1.407 1 97.81 114 ASP A CA 1
ATOM 905 C C . ASP A 1 114 ? -6.699 -3.896 -0.44 1 97.81 114 ASP A C 1
ATOM 907 O O . ASP A 1 114 ? -6.457 -4.008 0.764 1 97.81 114 ASP A O 1
ATOM 911 N N . PRO A 1 115 ? -7.906 -4.238 -0.914 1 97.88 115 PRO A N 1
ATOM 912 C CA . PRO A 1 115 ? -8.977 -4.691 -0.02 1 97.88 115 PRO A CA 1
ATOM 913 C C . PRO A 1 115 ? -8.648 -6.02 0.666 1 97.88 115 PRO A C 1
ATOM 915 O O . PRO A 1 115 ? -9.312 -6.398 1.633 1 97.88 115 PRO A O 1
ATOM 918 N N . PHE A 1 116 ? -7.594 -6.703 0.227 1 97.94 116 PHE A N 1
ATOM 919 C CA . PHE A 1 116 ? -7.289 -8.031 0.74 1 97.94 116 PHE A CA 1
ATOM 920 C C . PHE A 1 116 ? -6.062 -7.996 1.644 1 97.94 116 PHE A C 1
ATOM 922 O O . PHE A 1 116 ? -5.688 -9.016 2.232 1 97.94 116 PHE A O 1
ATOM 929 N N . ALA A 1 117 ? -5.434 -6.84 1.743 1 97.06 117 ALA A N 1
ATOM 930 C CA . ALA A 1 117 ? -4.199 -6.711 2.512 1 97.06 117 ALA A CA 1
ATOM 931 C C . ALA A 1 117 ? -4.395 -7.184 3.949 1 97.06 117 ALA A C 1
ATOM 933 O O . ALA A 1 117 ? -3.547 -7.895 4.492 1 97.06 117 ALA A O 1
ATOM 934 N N . PRO A 1 118 ? -5.551 -6.879 4.609 1 95.69 118 PRO A N 1
ATOM 935 C CA . PRO A 1 118 ? -5.73 -7.32 5.996 1 95.69 118 PRO A CA 1
ATOM 936 C C . PRO A 1 118 ? -5.652 -8.836 6.148 1 95.69 118 PRO A C 1
ATOM 938 O O . PRO A 1 118 ? -5.117 -9.336 7.145 1 95.69 118 PRO A O 1
ATOM 941 N N . PHE A 1 119 ? -6.141 -9.531 5.152 1 96.19 119 PHE A N 1
ATOM 942 C CA . PHE A 1 119 ? -6.137 -10.984 5.211 1 96.19 119 PHE A CA 1
ATOM 943 C C . PHE A 1 119 ? -4.727 -11.531 5.043 1 96.19 119 PHE A C 1
ATOM 945 O O . PHE A 1 119 ? -4.305 -12.414 5.793 1 96.19 119 PHE A O 1
ATOM 952 N N . LYS A 1 120 ? -4.059 -11.023 4.09 1 96.62 120 LYS A N 1
ATOM 953 C CA . LYS A 1 120 ? -2.693 -11.469 3.812 1 96.62 120 LYS A CA 1
ATOM 954 C C . LYS A 1 120 ? -1.764 -11.148 4.98 1 96.62 120 LYS A C 1
ATOM 956 O O . LYS A 1 120 ? -0.931 -11.969 5.359 1 96.62 120 LYS A O 1
ATOM 961 N N . ASP A 1 121 ? -1.969 -9.945 5.543 1 95.12 121 ASP A N 1
ATOM 962 C CA . ASP A 1 121 ? -1.154 -9.523 6.68 1 95.12 121 ASP A CA 1
ATOM 963 C C . ASP A 1 121 ? -1.395 -10.43 7.891 1 95.12 121 ASP A C 1
ATOM 965 O O . ASP A 1 121 ? -0.45 -10.812 8.578 1 95.12 121 ASP A O 1
ATOM 969 N N . ALA A 1 122 ? -2.631 -10.711 8.141 1 94 122 ALA A N 1
ATOM 970 C CA . ALA A 1 122 ? -2.988 -11.578 9.266 1 94 122 ALA A CA 1
ATOM 971 C C . ALA A 1 122 ? -2.371 -12.961 9.109 1 94 122 ALA A C 1
ATOM 973 O O . ALA A 1 122 ? -1.845 -13.523 10.078 1 94 122 ALA A O 1
ATOM 974 N N . GLU A 1 123 ? -2.428 -13.438 7.914 1 94.5 123 GLU A N 1
ATOM 975 C CA . GLU A 1 123 ? -1.843 -14.75 7.664 1 94.5 123 GLU A CA 1
ATOM 976 C C . GLU A 1 123 ? -0.332 -14.734 7.879 1 94.5 123 GLU A C 1
ATOM 978 O O . GLU A 1 123 ? 0.216 -15.617 8.547 1 94.5 123 GLU A O 1
ATOM 983 N N . LEU A 1 124 ? 0.335 -13.789 7.363 1 96.31 124 LEU A N 1
ATOM 984 C CA . LEU A 1 124 ? 1.791 -13.703 7.414 1 96.31 124 LEU A CA 1
ATOM 985 C C . LEU A 1 124 ? 2.275 -13.547 8.852 1 96.31 124 LEU A C 1
ATOM 987 O O . LEU A 1 124 ? 3.348 -14.039 9.211 1 96.31 124 LEU A O 1
ATOM 991 N N . SER A 1 125 ? 1.472 -12.891 9.672 1 94.38 125 SER A N 1
ATOM 992 C CA . SER A 1 125 ? 1.875 -12.617 11.047 1 94.38 125 SER A CA 1
ATOM 993 C C . SER A 1 125 ? 1.416 -13.727 11.992 1 94.38 125 SER A C 1
ATOM 995 O O . SER A 1 125 ? 1.664 -13.672 13.195 1 94.38 125 SER A O 1
ATOM 997 N N . GLY A 1 126 ? 0.813 -14.781 11.523 1 93.56 126 GLY A N 1
ATOM 998 C CA . GLY A 1 126 ? 0.167 -15.797 12.344 1 93.56 126 GLY A CA 1
ATOM 999 C C . GLY A 1 126 ? 1.128 -16.859 12.852 1 93.56 126 GLY A C 1
ATOM 1000 O O . GLY A 1 126 ? 2.283 -16.906 12.43 1 93.56 126 GLY A O 1
ATOM 1001 N N . PRO A 1 127 ? 0.597 -17.703 13.688 1 93.12 127 PRO A N 1
ATOM 1002 C CA . PRO A 1 127 ? 1.435 -18.719 14.328 1 93.12 127 PRO A CA 1
ATOM 1003 C C . PRO A 1 127 ? 1.941 -19.766 13.344 1 93.12 127 PRO A C 1
ATOM 1005 O O . PRO A 1 127 ? 3.037 -20.312 13.523 1 93.12 127 PRO A O 1
ATOM 1008 N N . ALA A 1 128 ? 1.16 -20.047 12.297 1 92.31 128 ALA A N 1
ATOM 1009 C CA . ALA A 1 128 ? 1.589 -21.031 11.312 1 92.31 128 ALA A CA 1
ATOM 1010 C C . ALA A 1 128 ? 2.861 -20.594 10.594 1 92.31 128 ALA A C 1
ATOM 1012 O O . ALA A 1 128 ? 3.756 -21.391 10.344 1 92.31 128 ALA A O 1
ATOM 1013 N N . VAL A 1 129 ? 2.92 -19.328 10.289 1 94.38 129 VAL A N 1
ATOM 1014 C CA . VAL A 1 129 ? 4.109 -18.781 9.641 1 94.38 129 VAL A CA 1
ATOM 1015 C C . VAL A 1 129 ? 5.277 -18.797 10.625 1 94.38 129 VAL A C 1
ATOM 1017 O O . VAL A 1 129 ? 6.406 -19.141 10.258 1 94.38 129 VAL A O 1
ATOM 1020 N N . ALA A 1 130 ? 5.047 -18.484 11.891 1 94.25 130 ALA A N 1
ATOM 1021 C CA . ALA A 1 130 ? 6.09 -18.547 12.914 1 94.25 130 ALA A CA 1
ATOM 1022 C C . ALA A 1 130 ? 6.676 -19.953 13.008 1 94.25 130 ALA A C 1
ATOM 1024 O O . ALA A 1 130 ? 7.891 -20.109 13.133 1 94.25 130 ALA A O 1
ATOM 1025 N N . ALA A 1 131 ? 5.797 -20.906 12.914 1 92.25 131 ALA A N 1
ATOM 1026 C CA . ALA A 1 131 ? 6.234 -22.297 12.977 1 92.25 131 ALA A CA 1
ATOM 1027 C C . ALA A 1 131 ? 7.082 -22.656 11.758 1 92.25 131 ALA A C 1
ATOM 1029 O O . ALA A 1 131 ? 8.07 -23.375 11.875 1 92.25 131 ALA A O 1
ATOM 1030 N N . GLU A 1 132 ? 6.672 -22.172 10.609 1 93.56 132 GLU A N 1
ATOM 1031 C CA . GLU A 1 132 ? 7.434 -22.406 9.391 1 93.56 132 GLU A CA 1
ATOM 1032 C C . GLU A 1 132 ? 8.828 -21.797 9.477 1 93.56 132 GLU A C 1
ATOM 1034 O O . GLU A 1 132 ? 9.812 -22.422 9.07 1 93.56 132 GLU A O 1
ATOM 1039 N N . LEU A 1 133 ? 8.891 -20.641 10 1 95.75 133 LEU A N 1
ATOM 1040 C CA . LEU A 1 133 ? 10.172 -19.953 10.172 1 95.75 133 LEU A CA 1
ATOM 1041 C C . LEU A 1 133 ? 11.07 -20.734 11.133 1 95.75 133 LEU A C 1
ATOM 1043 O O . LEU A 1 133 ? 12.273 -20.875 10.883 1 95.75 133 LEU A O 1
ATOM 1047 N N . ALA A 1 134 ? 10.523 -21.219 12.18 1 93.62 134 ALA A N 1
ATOM 1048 C CA . ALA A 1 134 ? 11.281 -22 13.156 1 93.62 134 ALA A CA 1
ATOM 1049 C C . ALA A 1 134 ? 11.805 -23.297 12.539 1 93.62 134 ALA A C 1
ATOM 1051 O O . ALA A 1 134 ? 12.945 -23.688 12.789 1 93.62 134 ALA A O 1
ATOM 1052 N N . ALA A 1 135 ? 11.031 -23.891 11.688 1 93.12 135 ALA A N 1
ATOM 1053 C CA . ALA A 1 135 ? 11.352 -25.172 11.078 1 93.12 135 ALA A CA 1
ATOM 1054 C C . ALA A 1 135 ? 12.523 -25.031 10.109 1 93.12 135 ALA A C 1
ATOM 1056 O O . ALA A 1 135 ? 13.18 -26.031 9.773 1 93.12 135 ALA A O 1
ATOM 1057 N N . LEU A 1 136 ? 12.75 -23.844 9.625 1 94.44 136 LEU A N 1
ATOM 1058 C CA . LEU A 1 136 ? 13.867 -23.625 8.703 1 94.44 136 LEU A CA 1
ATOM 1059 C C . LEU A 1 136 ? 15.195 -23.969 9.367 1 94.44 136 LEU A C 1
ATOM 1061 O O . LEU A 1 136 ? 16.156 -24.328 8.688 1 94.44 136 LEU A O 1
ATOM 1065 N N . GLY A 1 137 ? 15.25 -23.875 10.672 1 92.31 137 GLY A N 1
ATOM 1066 C CA . GLY A 1 137 ? 16.438 -24.234 11.422 1 92.31 137 GLY A CA 1
ATOM 1067 C C . GLY A 1 137 ? 16.734 -25.734 11.375 1 92.31 137 GLY A C 1
ATOM 1068 O O . GLY A 1 137 ? 17.859 -26.156 11.633 1 92.31 137 GLY A O 1
ATOM 1069 N N . ASP A 1 138 ? 15.75 -26.5 11.055 1 91 138 ASP A N 1
ATOM 1070 C CA . ASP A 1 138 ? 15.875 -27.953 11.07 1 91 138 ASP A CA 1
ATOM 1071 C C . ASP A 1 138 ? 16.219 -28.5 9.68 1 91 138 ASP A C 1
ATOM 1073 O O . ASP A 1 138 ? 16.406 -29.703 9.508 1 91 138 ASP A O 1
ATOM 1077 N N . LEU A 1 139 ? 16.312 -27.625 8.727 1 90.62 139 LEU A N 1
ATOM 1078 C CA . LEU A 1 139 ? 16.688 -28.062 7.387 1 90.62 139 LEU A CA 1
ATOM 1079 C C . LEU A 1 139 ? 18.094 -28.672 7.383 1 90.62 139 LEU A C 1
ATOM 1081 O O . LEU A 1 139 ? 19 -28.141 8.039 1 90.62 139 LEU A O 1
ATOM 1085 N N . PRO A 1 140 ? 18.234 -29.766 6.699 1 86.69 140 PRO A N 1
ATOM 1086 C CA . PRO A 1 140 ? 19.578 -30.328 6.578 1 86.69 140 PRO A CA 1
ATOM 1087 C C . PRO A 1 140 ? 20.594 -29.312 6.051 1 86.69 140 PRO A C 1
ATOM 1089 O O . PRO A 1 140 ? 20.25 -28.469 5.223 1 86.69 140 PRO A O 1
ATOM 1092 N N . SER A 1 141 ? 21.797 -29.469 6.547 1 84.69 141 SER A N 1
ATOM 1093 C CA . SER A 1 141 ? 22.859 -28.594 6.09 1 84.69 141 SER A CA 1
ATOM 1094 C C . SER A 1 141 ? 23.297 -28.953 4.672 1 84.69 141 SER A C 1
ATOM 1096 O O . SER A 1 141 ? 23.156 -30.094 4.242 1 84.69 141 SER A O 1
ATOM 1098 N N . GLY A 1 142 ? 23.797 -28 4.055 1 86.44 142 GLY A N 1
ATOM 1099 C CA . GLY A 1 142 ? 24.281 -28.234 2.705 1 86.44 142 GLY A CA 1
ATOM 1100 C C . GLY A 1 142 ? 23.172 -28.344 1.675 1 86.44 142 GLY A C 1
ATOM 1101 O O . GLY A 1 142 ? 22.031 -28 1.959 1 86.44 142 GLY A O 1
ATOM 1102 N N . PHE A 1 143 ? 23.578 -28.688 0.423 1 88.44 143 PHE A N 1
ATOM 1103 C CA . PHE A 1 143 ? 22.641 -28.797 -0.686 1 88.44 143 PHE A CA 1
ATOM 1104 C C . PHE A 1 143 ? 22.406 -30.25 -1.054 1 88.44 143 PHE A C 1
ATOM 1106 O O . PHE A 1 143 ? 22.781 -30.688 -2.137 1 88.44 143 PHE A O 1
ATOM 1113 N N . THR A 1 144 ? 21.609 -30.953 -0.155 1 89.31 144 THR A N 1
ATOM 1114 C CA . THR A 1 144 ? 21.344 -32.375 -0.322 1 89.31 144 THR A CA 1
ATOM 1115 C C . THR A 1 144 ? 20.031 -32.594 -1.076 1 89.31 144 THR A C 1
ATOM 1117 O O . THR A 1 144 ? 19.188 -31.688 -1.146 1 89.31 144 THR A O 1
ATOM 1120 N N . ASP A 1 145 ? 19.875 -33.781 -1.555 1 90.94 145 ASP A N 1
ATOM 1121 C CA . ASP A 1 145 ? 18.641 -34.156 -2.209 1 90.94 145 ASP A CA 1
ATOM 1122 C C . ASP A 1 145 ? 17.469 -34.125 -1.23 1 90.94 145 ASP A C 1
ATOM 1124 O O . ASP A 1 145 ? 16.344 -33.75 -1.607 1 90.94 145 ASP A O 1
ATOM 1128 N N . LYS A 1 146 ? 17.734 -34.438 -0.055 1 90.19 146 LYS A N 1
ATOM 1129 C CA . LYS A 1 146 ? 16.703 -34.438 0.973 1 90.19 146 LYS A CA 1
ATOM 1130 C C . LYS A 1 146 ? 16.203 -33 1.232 1 90.19 146 LYS A C 1
ATOM 1132 O O . LYS A 1 146 ? 15.008 -32.75 1.348 1 90.19 146 LYS A O 1
ATOM 1137 N N . ARG A 1 147 ? 17.141 -32.125 1.328 1 92.12 147 ARG A N 1
ATOM 1138 C CA . ARG A 1 147 ? 16.797 -30.719 1.516 1 92.12 147 ARG A CA 1
ATOM 1139 C C . ARG A 1 147 ? 15.984 -30.188 0.341 1 92.12 147 ARG A C 1
ATOM 1141 O O . ARG A 1 147 ? 14.945 -29.547 0.535 1 92.12 147 ARG A O 1
ATOM 1148 N N . ALA A 1 148 ? 16.469 -30.516 -0.807 1 94.69 148 ALA A N 1
ATOM 1149 C CA . ALA A 1 148 ? 15.781 -30.062 -2.02 1 94.69 148 ALA A CA 1
ATOM 1150 C C . ALA A 1 148 ? 14.352 -30.594 -2.074 1 94.69 148 ALA A C 1
ATOM 1152 O O . ALA A 1 148 ? 13.422 -29.859 -2.387 1 94.69 148 ALA A O 1
ATOM 1153 N N . ALA A 1 149 ? 14.211 -31.844 -1.736 1 92.88 149 ALA A N 1
ATOM 1154 C CA . ALA A 1 149 ? 12.891 -32.469 -1.751 1 92.88 149 ALA A CA 1
ATOM 1155 C C . ALA A 1 149 ? 11.969 -31.844 -0.72 1 92.88 149 ALA A C 1
ATOM 1157 O O . ALA A 1 149 ? 10.789 -31.609 -0.994 1 92.88 149 ALA A O 1
ATOM 1158 N N . ALA A 1 150 ? 12.469 -31.562 0.428 1 92.38 150 ALA A N 1
ATOM 1159 C CA . ALA A 1 150 ? 11.68 -30.938 1.488 1 92.38 150 ALA A CA 1
ATOM 1160 C C . ALA A 1 150 ? 11.219 -29.547 1.086 1 92.38 150 ALA A C 1
ATOM 1162 O O . ALA A 1 150 ? 10.078 -29.156 1.337 1 92.38 150 ALA A O 1
ATOM 1163 N N . LEU A 1 151 ? 12.109 -28.812 0.48 1 95.31 151 LEU A N 1
ATOM 1164 C CA . LEU A 1 151 ? 11.797 -27.453 0.068 1 95.31 151 LEU A CA 1
ATOM 1165 C C . LEU A 1 151 ? 10.758 -27.438 -1.042 1 95.31 151 LEU A C 1
ATOM 1167 O O . LEU A 1 151 ? 9.836 -26.609 -1.033 1 95.31 151 LEU A O 1
ATOM 1171 N N . LEU A 1 152 ? 10.875 -28.359 -1.972 1 96.06 152 LEU A N 1
ATOM 1172 C CA . LEU A 1 152 ? 9.883 -28.469 -3.041 1 96.06 152 LEU A CA 1
ATOM 1173 C C . LEU A 1 152 ? 8.516 -28.859 -2.48 1 96.06 152 LEU A C 1
ATOM 1175 O O . LEU A 1 152 ? 7.5 -28.281 -2.877 1 96.06 152 LEU A O 1
ATOM 1179 N N . SER A 1 153 ? 8.555 -29.781 -1.551 1 93.62 153 SER A N 1
ATOM 1180 C CA . SER A 1 153 ? 7.312 -30.203 -0.912 1 93.62 153 SER A CA 1
ATOM 1181 C C . SER A 1 153 ? 6.656 -29.062 -0.149 1 93.62 153 SER A C 1
ATOM 1183 O O . SER A 1 153 ? 5.438 -28.891 -0.199 1 93.62 153 SER A O 1
ATOM 1185 N N . SER A 1 154 ? 7.434 -28.328 0.511 1 93.56 154 SER A N 1
ATOM 1186 C CA . SER A 1 154 ? 6.914 -27.156 1.234 1 93.56 154 SER A CA 1
ATOM 1187 C C . SER A 1 154 ? 6.305 -26.141 0.281 1 93.56 154 SER A C 1
ATOM 1189 O O . SER A 1 154 ? 5.254 -25.562 0.568 1 93.56 154 SER A O 1
ATOM 1191 N N . ALA A 1 155 ? 6.957 -25.906 -0.818 1 95.69 155 ALA A N 1
ATOM 1192 C CA . ALA A 1 155 ? 6.449 -24.984 -1.82 1 95.69 155 ALA A CA 1
ATOM 1193 C C . ALA A 1 155 ? 5.156 -25.5 -2.445 1 95.69 155 ALA A C 1
ATOM 1195 O O . ALA A 1 155 ? 4.281 -24.703 -2.82 1 95.69 155 ALA A O 1
ATOM 1196 N N . LEU A 1 156 ? 5.012 -26.75 -2.518 1 95.19 156 LEU A N 1
ATOM 1197 C CA . LEU A 1 156 ? 3.834 -27.375 -3.107 1 95.19 156 LEU A CA 1
ATOM 1198 C C . LEU A 1 156 ? 2.631 -27.25 -2.18 1 95.19 156 LEU A C 1
ATOM 1200 O O . LEU A 1 156 ? 1.565 -26.797 -2.596 1 95.19 156 LEU A O 1
ATOM 1204 N N . TRP A 1 157 ? 2.875 -27.547 -0.906 1 89.44 157 TRP A N 1
ATOM 1205 C CA . TRP A 1 157 ? 1.753 -27.734 0.006 1 89.44 157 TRP A CA 1
ATOM 1206 C C . TRP A 1 157 ? 1.421 -26.453 0.751 1 89.44 157 TRP A C 1
ATOM 1208 O O . TRP A 1 157 ? 0.29 -26.266 1.208 1 89.44 157 TRP A O 1
ATOM 1218 N N . GLY A 1 158 ? 2.336 -25.656 0.867 1 79.19 158 GLY A N 1
ATOM 1219 C CA . GLY A 1 158 ? 2.074 -24.375 1.51 1 79.19 158 GLY A CA 1
ATOM 1220 C C . GLY A 1 158 ? 1.378 -24.516 2.852 1 79.19 158 GLY A C 1
ATOM 1221 O O . GLY A 1 158 ? 1.915 -25.125 3.773 1 79.19 158 GLY A O 1
ATOM 1222 N N . ASN A 1 159 ? 0.091 -24.25 2.922 1 68.56 159 ASN A N 1
ATOM 1223 C CA . ASN A 1 159 ? -0.718 -24.141 4.129 1 68.56 159 ASN A CA 1
ATOM 1224 C C . ASN A 1 159 ? -1.15 -25.5 4.648 1 68.56 159 ASN A C 1
ATOM 1226 O O . ASN A 1 159 ? -1.614 -25.625 5.785 1 68.56 159 ASN A O 1
ATOM 1230 N N . ARG A 1 160 ? -0.949 -26.406 3.938 1 68.69 160 ARG A N 1
ATOM 1231 C CA . ARG A 1 160 ? -1.479 -27.719 4.32 1 68.69 160 ARG A CA 1
ATOM 1232 C C . ARG A 1 160 ? -0.503 -28.453 5.227 1 68.69 160 ARG A C 1
ATOM 1234 O O . ARG A 1 160 ? -0.916 -29.25 6.07 1 68.69 160 ARG A O 1
ATOM 1241 N N . ALA A 1 161 ? 0.747 -28.234 4.852 1 61.56 161 ALA A N 1
ATOM 1242 C CA . ALA A 1 161 ? 1.73 -28.984 5.633 1 61.56 161 ALA A CA 1
ATOM 1243 C C . ALA A 1 161 ? 2.93 -28.109 5.984 1 61.56 161 ALA A C 1
ATOM 1245 O O . ALA A 1 161 ? 3.525 -27.484 5.105 1 61.56 161 ALA A O 1
ATOM 1246 N N . ASP A 1 162 ? 3.256 -28.25 7.301 1 68.94 162 ASP A N 1
ATOM 1247 C CA . ASP A 1 162 ? 4.379 -27.422 7.742 1 68.94 162 ASP A CA 1
ATOM 1248 C C . ASP A 1 162 ? 5.711 -28.047 7.316 1 68.94 162 ASP A C 1
ATOM 1250 O O . ASP A 1 162 ? 5.766 -29.219 6.934 1 68.94 162 ASP A O 1
ATOM 1254 N N . LEU A 1 163 ? 6.637 -27.234 7.148 1 65.88 163 LEU A N 1
ATOM 1255 C CA . LEU A 1 163 ? 7.98 -27.625 6.73 1 65.88 163 LEU A CA 1
ATOM 1256 C C . LEU A 1 163 ? 8.555 -28.703 7.645 1 65.88 163 LEU A C 1
ATOM 1258 O O . LEU A 1 163 ? 9.219 -29.625 7.18 1 65.88 163 LEU A O 1
ATOM 1262 N N . SER A 1 164 ? 8.25 -28.594 8.914 1 62.69 164 SER A N 1
ATOM 1263 C CA . SER A 1 164 ? 8.758 -29.594 9.852 1 62.69 164 SER A CA 1
ATOM 1264 C C . SER A 1 164 ? 8.305 -31 9.477 1 62.69 164 SER A C 1
ATOM 1266 O O . SER A 1 164 ? 9.078 -31.953 9.555 1 62.69 164 SER A O 1
ATOM 1268 N N . PHE A 1 165 ? 7.066 -31.047 9.031 1 62.62 165 PHE A N 1
ATOM 1269 C CA . PHE A 1 165 ? 6.512 -32.312 8.586 1 62.62 165 PHE A CA 1
ATOM 1270 C C . PHE A 1 165 ? 7.223 -32.812 7.328 1 62.62 165 PHE A C 1
ATOM 1272 O O . PHE A 1 165 ? 7.547 -34 7.211 1 62.62 165 PHE A O 1
ATOM 1279 N N . GLN A 1 166 ? 7.504 -31.969 6.48 1 68.75 166 GLN A N 1
ATOM 1280 C CA . GLN A 1 166 ? 8.141 -32.344 5.215 1 68.75 166 GLN A CA 1
ATOM 1281 C C . GLN A 1 166 ? 9.562 -32.812 5.438 1 68.75 166 GLN A C 1
ATOM 1283 O O . GLN A 1 166 ? 10.055 -33.688 4.695 1 68.75 166 GLN A O 1
ATOM 1288 N N . ILE A 1 167 ? 10.234 -32.312 6.414 1 64.25 167 ILE A N 1
ATOM 1289 C CA . ILE A 1 167 ? 11.602 -32.688 6.738 1 64.25 167 ILE A CA 1
ATOM 1290 C C . ILE A 1 167 ? 11.625 -34.094 7.328 1 64.25 167 ILE A C 1
ATOM 1292 O O . ILE A 1 167 ? 12.508 -34.906 7.004 1 64.25 167 ILE A O 1
ATOM 1296 N N . THR A 1 168 ? 10.68 -34.375 8.148 1 62.34 168 THR A N 1
ATOM 1297 C CA . THR A 1 168 ? 10.703 -35.625 8.898 1 62.34 168 THR A CA 1
ATOM 1298 C C . THR A 1 168 ? 9.992 -36.75 8.117 1 62.34 168 THR A C 1
ATOM 1300 O O . THR A 1 168 ? 10.156 -37.938 8.43 1 62.34 168 THR A O 1
ATOM 1303 N N . ALA A 1 169 ? 9.117 -36.344 7.219 1 60.91 169 ALA A N 1
ATOM 1304 C CA . ALA A 1 169 ? 8.336 -37.375 6.504 1 60.91 169 ALA A CA 1
ATOM 1305 C C . ALA A 1 169 ? 9.242 -38.312 5.727 1 60.91 169 ALA A C 1
ATOM 1307 O O . ALA A 1 169 ? 10.195 -37.875 5.07 1 60.91 169 ALA A O 1
ATOM 1308 N N . GLU A 1 170 ? 9.336 -39.656 6.105 1 49.41 170 GLU A N 1
ATOM 1309 C CA . GLU A 1 170 ? 10.031 -40.688 5.316 1 49.41 170 GLU A CA 1
ATOM 1310 C C . GLU A 1 170 ? 9.469 -40.781 3.902 1 49.41 170 GLU A C 1
ATOM 1312 O O . GLU A 1 170 ? 8.281 -40.5 3.686 1 49.41 170 GLU A O 1
ATOM 1317 N N . ALA A 1 171 ? 10.344 -40.938 2.875 1 48.5 171 ALA A N 1
ATOM 1318 C CA . ALA A 1 171 ? 9.969 -41.25 1.497 1 48.5 171 ALA A CA 1
ATOM 1319 C C . ALA A 1 171 ? 8.875 -42.312 1.451 1 48.5 171 ALA A C 1
ATOM 1321 O O . ALA A 1 171 ? 8.984 -43.344 2.107 1 48.5 171 ALA A O 1
ATOM 1322 N N . GLY A 1 172 ? 7.602 -42 1.108 1 45.34 172 GLY A N 1
ATOM 1323 C CA . GLY A 1 172 ? 6.543 -43 0.981 1 45.34 172 GLY A CA 1
ATOM 1324 C C . GLY A 1 172 ? 5.406 -42.781 1.964 1 45.34 172 GLY A C 1
ATOM 1325 O O . GLY A 1 172 ? 4.473 -43.562 2.02 1 45.34 172 GLY A O 1
ATOM 1326 N N . GLY A 1 173 ? 5.453 -41.844 2.84 1 46.97 173 GLY A N 1
ATOM 1327 C CA . GLY A 1 173 ? 4.391 -41.656 3.818 1 46.97 173 GLY A CA 1
ATOM 1328 C C . GLY A 1 173 ? 3.121 -41.062 3.225 1 46.97 173 GLY A C 1
ATOM 1329 O O . GLY A 1 173 ? 2.986 -40.969 2.002 1 46.97 173 GLY A O 1
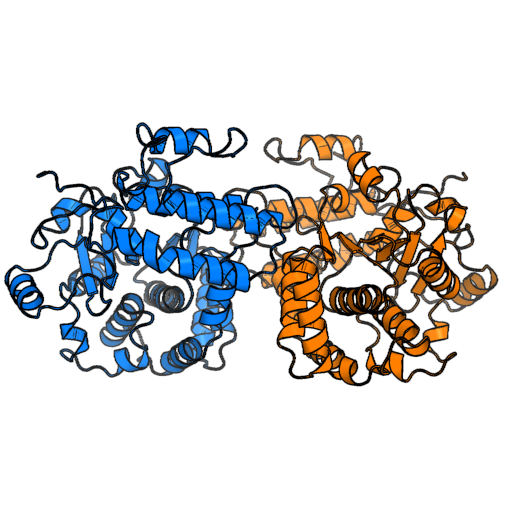ATOM 1330 N N . SER A 1 174 ? 2.025 -40.906 4.059 1 48.97 174 SER A N 1
ATOM 1331 C CA . SER A 1 174 ? 0.666 -40.5 3.719 1 48.97 174 SER A CA 1
ATOM 1332 C C . SER A 1 174 ? 0.668 -39.312 2.764 1 48.97 174 SER A C 1
ATOM 1334 O O . SER A 1 174 ? -0.132 -39.25 1.828 1 48.97 174 SER A O 1
ATOM 1336 N N . ILE A 1 175 ? 1.568 -38.375 2.832 1 53.12 175 ILE A N 1
ATOM 1337 C CA . ILE A 1 175 ? 1.589 -37.188 1.973 1 53.12 175 ILE A CA 1
ATOM 1338 C C . ILE A 1 175 ? 2.029 -37.594 0.565 1 53.12 175 ILE A C 1
ATOM 1340 O O . ILE A 1 175 ? 1.51 -37.062 -0.424 1 53.12 175 ILE A O 1
ATOM 1344 N N . ALA A 1 176 ? 2.857 -38.594 0.499 1 56.19 176 ALA A N 1
ATOM 1345 C CA . ALA A 1 176 ? 3.248 -39.094 -0.819 1 56.19 176 ALA A CA 1
ATOM 1346 C C . ALA A 1 176 ? 2.043 -39.656 -1.574 1 56.19 176 ALA A C 1
ATOM 1348 O O . ALA A 1 176 ? 1.931 -39.469 -2.791 1 56.19 176 ALA A O 1
ATOM 1349 N N . SER A 1 177 ? 1.126 -40.062 -0.738 1 67.56 177 SER A N 1
ATOM 1350 C CA . SER A 1 177 ? -0.074 -40.625 -1.354 1 67.56 177 SER A CA 1
ATOM 1351 C C . SER A 1 177 ? -1.003 -39.5 -1.853 1 67.56 177 SER A C 1
ATOM 1353 O O . SER A 1 177 ? -1.853 -39.75 -2.713 1 67.56 177 SER A O 1
ATOM 1355 N N . ASP A 1 178 ? -0.772 -38.406 -1.466 1 89.44 178 ASP A N 1
ATOM 1356 C CA . ASP A 1 178 ? -1.64 -37.312 -1.868 1 89.44 178 ASP A CA 1
ATOM 1357 C C . ASP A 1 178 ? -1.128 -36.625 -3.145 1 89.44 178 ASP A C 1
ATOM 1359 O O . ASP A 1 178 ? -1.852 -35.875 -3.785 1 89.44 178 ASP A O 1
ATOM 1363 N N . LEU A 1 179 ? 0.052 -37.031 -3.523 1 93 179 LEU A N 1
ATOM 1364 C CA . LEU A 1 179 ? 0.591 -36.594 -4.801 1 93 179 LEU A CA 1
ATOM 1365 C C . LEU A 1 179 ? 0.16 -37.531 -5.93 1 93 179 LEU A C 1
ATOM 1367 O O . LEU A 1 179 ? 0.701 -38.625 -6.074 1 93 179 LEU A O 1
ATOM 1371 N N . VAL A 1 180 ? -0.715 -37.094 -6.75 1 95 180 VAL A N 1
ATOM 1372 C CA . VAL A 1 180 ? -1.358 -38 -7.691 1 95 180 VAL A CA 1
ATOM 1373 C C . VAL A 1 180 ? -0.584 -38.031 -9.008 1 95 180 VAL A C 1
ATOM 1375 O O . VAL A 1 180 ? -0.806 -38.875 -9.852 1 95 180 VAL A O 1
ATOM 1378 N N . ALA A 1 181 ? 0.258 -37.125 -9.25 1 96.44 181 ALA A N 1
ATOM 1379 C CA . ALA A 1 181 ? 1.259 -37.062 -10.312 1 96.44 181 ALA A CA 1
ATOM 1380 C C . ALA A 1 181 ? 2.545 -36.406 -9.82 1 96.44 181 ALA A C 1
ATOM 1382 O O . ALA A 1 181 ? 2.506 -35.344 -9.227 1 96.44 181 ALA A O 1
ATOM 1383 N N . ASP A 1 182 ? 3.676 -37.062 -10.047 1 96.69 182 ASP A N 1
ATOM 1384 C CA . ASP A 1 182 ? 4.918 -36.562 -9.461 1 96.69 182 ASP A CA 1
ATOM 1385 C C . ASP A 1 182 ? 6.062 -36.625 -10.477 1 96.69 182 ASP A C 1
ATOM 1387 O O . ASP A 1 182 ? 6.68 -37.656 -10.656 1 96.69 182 ASP A O 1
ATOM 1391 N N . ASP A 1 183 ? 6.367 -35.5 -11.023 1 97.44 183 ASP A N 1
ATOM 1392 C CA . ASP A 1 183 ? 7.488 -35.375 -11.953 1 97.44 183 ASP A CA 1
ATOM 1393 C C . ASP A 1 183 ? 8.664 -34.656 -11.297 1 97.44 183 ASP A C 1
ATOM 1395 O O . ASP A 1 183 ? 9.453 -34 -11.984 1 97.44 183 ASP A O 1
ATOM 1399 N N . SER A 1 184 ? 8.789 -34.719 -9.953 1 97.38 184 SER A N 1
ATOM 1400 C CA . SER A 1 184 ? 9.828 -33.969 -9.234 1 97.38 184 SER A CA 1
ATOM 1401 C C . SER A 1 184 ? 11.219 -34.375 -9.719 1 97.38 184 SER A C 1
ATOM 1403 O O . SER A 1 184 ? 12.109 -33.5 -9.82 1 97.38 184 SER A O 1
ATOM 1405 N N . GLU A 1 185 ? 11.422 -35.625 -10.039 1 96.94 185 GLU A N 1
ATOM 1406 C CA . GLU A 1 185 ? 12.719 -36.062 -10.531 1 96.94 185 GLU A CA 1
ATOM 1407 C C . GLU A 1 185 ? 13.086 -35.375 -11.836 1 96.94 185 GLU A C 1
ATOM 1409 O O . GLU A 1 185 ? 14.234 -34.969 -12.023 1 96.94 185 GLU A O 1
ATOM 1414 N N . SER A 1 186 ? 12.125 -35.25 -12.719 1 97.19 186 SER A N 1
ATOM 1415 C CA . SER A 1 186 ? 12.336 -34.562 -13.992 1 97.19 186 SER A CA 1
ATOM 1416 C C . SER A 1 186 ? 12.695 -33.094 -13.781 1 97.19 186 SER A C 1
ATOM 1418 O O . SER A 1 186 ? 13.57 -32.562 -14.469 1 97.19 186 SER A O 1
ATOM 1420 N N . LEU A 1 187 ? 12.039 -32.469 -12.844 1 98.06 187 LEU A N 1
ATOM 1421 C CA . LEU A 1 187 ? 12.312 -31.078 -12.523 1 98.06 187 LEU A CA 1
ATOM 1422 C C . LEU A 1 187 ? 13.766 -30.906 -12.078 1 98.06 187 LEU A C 1
ATOM 1424 O O . LEU A 1 187 ? 14.5 -30.094 -12.656 1 98.06 187 LEU A O 1
ATOM 1428 N N . TRP A 1 188 ? 14.172 -31.672 -11.117 1 97.81 188 TRP A N 1
ATOM 1429 C CA . TRP A 1 188 ? 15.508 -31.516 -10.555 1 97.81 188 TRP A CA 1
ATOM 1430 C C . TRP A 1 188 ? 16.578 -31.891 -11.578 1 97.81 188 TRP A C 1
ATOM 1432 O O . TRP A 1 188 ? 17.625 -31.25 -11.648 1 97.81 188 TRP A O 1
ATOM 1442 N N . ALA A 1 189 ? 16.297 -32.906 -12.383 1 97.25 189 ALA A N 1
ATOM 1443 C CA . ALA A 1 189 ? 17.234 -33.312 -13.43 1 97.25 189 ALA A CA 1
ATOM 1444 C C . ALA A 1 189 ? 17.453 -32.188 -14.438 1 97.25 189 ALA A C 1
ATOM 1446 O O . ALA A 1 189 ? 18.578 -31.922 -14.867 1 97.25 189 ALA A O 1
ATOM 1447 N N . GLU A 1 190 ? 16.391 -31.547 -14.781 1 97.5 190 GLU A N 1
ATOM 1448 C CA . GLU A 1 190 ? 16.5 -30.453 -15.75 1 97.5 190 GLU A CA 1
ATOM 1449 C C . GLU A 1 190 ? 17.25 -29.266 -15.156 1 97.5 190 GLU A C 1
ATOM 1451 O O . GLU A 1 190 ? 18.062 -28.641 -15.844 1 97.5 190 GLU A O 1
ATOM 1456 N N . LEU A 1 191 ? 17.016 -28.938 -13.883 1 97.94 191 LEU A N 1
ATOM 1457 C CA . LEU A 1 191 ? 17.703 -27.844 -13.219 1 97.94 191 LEU A CA 1
ATOM 1458 C C . LEU A 1 191 ? 19.203 -28.125 -13.125 1 97.94 191 LEU A C 1
ATOM 1460 O O . LEU A 1 191 ? 20.016 -27.203 -13.266 1 97.94 191 LEU A O 1
ATOM 1464 N N . GLU A 1 192 ? 19.516 -29.391 -12.93 1 97.19 192 GLU A N 1
ATOM 1465 C CA . GLU A 1 192 ? 20.922 -29.781 -12.906 1 97.19 192 GLU A CA 1
ATOM 1466 C C . GLU A 1 192 ? 21.562 -29.688 -14.289 1 97.19 192 GLU A C 1
ATOM 1468 O O . GLU A 1 192 ? 22.688 -29.219 -14.43 1 97.19 192 GLU A O 1
ATOM 1473 N N . ARG A 1 193 ? 20.859 -30.125 -15.242 1 96.56 193 ARG A N 1
ATOM 1474 C CA . ARG A 1 193 ? 21.344 -30.078 -16.609 1 96.56 193 ARG A CA 1
ATOM 1475 C C . ARG A 1 193 ? 21.594 -28.656 -17.062 1 96.56 193 ARG A C 1
ATOM 1477 O O . ARG A 1 193 ? 22.594 -28.375 -17.734 1 96.56 193 ARG A O 1
ATOM 1484 N N . ALA A 1 194 ? 20.703 -27.75 -16.688 1 96.25 194 ALA A N 1
ATOM 1485 C CA . ALA A 1 194 ? 20.781 -26.359 -17.125 1 96.25 194 ALA A CA 1
ATOM 1486 C C . ALA A 1 194 ? 21.375 -25.469 -16.016 1 96.25 194 ALA A C 1
ATOM 1488 O O . ALA A 1 194 ? 21.031 -24.297 -15.914 1 96.25 194 ALA A O 1
ATOM 1489 N N . LYS A 1 195 ? 22.141 -26.047 -15.305 1 95.12 195 LYS A N 1
ATOM 1490 C CA . LYS A 1 195 ? 22.719 -25.359 -14.164 1 95.12 195 LYS A CA 1
ATOM 1491 C C . LYS A 1 195 ? 23.266 -23.984 -14.562 1 95.12 195 LYS A C 1
ATOM 1493 O O . LYS A 1 195 ? 23.906 -23.844 -15.609 1 95.12 195 LYS A O 1
ATOM 1498 N N . GLY A 1 196 ? 22.969 -22.938 -13.773 1 94.06 196 GLY A N 1
ATOM 1499 C CA . GLY A 1 196 ? 23.438 -21.578 -14.031 1 94.06 196 GLY A CA 1
ATOM 1500 C C . GLY A 1 196 ? 22.516 -20.797 -14.945 1 94.06 196 GLY A C 1
ATOM 1501 O O . GLY A 1 196 ? 22.828 -19.672 -15.328 1 94.06 196 GLY A O 1
ATOM 1502 N N . GLY A 1 197 ? 21.422 -21.359 -15.336 1 97 197 GLY A N 1
ATOM 1503 C CA . GLY A 1 197 ? 20.453 -20.672 -16.172 1 97 197 GLY A CA 1
ATOM 1504 C C . GLY A 1 197 ? 19.484 -19.812 -15.383 1 97 197 GLY A C 1
ATOM 1505 O O . GLY A 1 197 ? 19.594 -19.719 -14.156 1 97 197 GLY A O 1
ATOM 1506 N N . ARG A 1 198 ? 18.578 -19.203 -16.094 1 98.44 198 ARG A N 1
ATOM 1507 C CA . ARG A 1 198 ? 17.531 -18.406 -15.477 1 98.44 198 ARG A CA 1
ATOM 1508 C C . ARG A 1 198 ? 16.312 -19.266 -15.164 1 98.44 198 ARG A C 1
ATOM 1510 O O . ARG A 1 198 ? 15.875 -20.062 -15.992 1 98.44 198 ARG A O 1
ATOM 1517 N N . VAL A 1 199 ? 15.875 -19.188 -13.984 1 98.81 199 VAL A N 1
ATOM 1518 C CA . VAL A 1 199 ? 14.641 -19.859 -13.586 1 98.81 199 VAL A CA 1
ATOM 1519 C C . VAL A 1 199 ? 13.555 -18.828 -13.32 1 98.81 199 VAL A C 1
ATOM 1521 O O . VAL A 1 199 ? 13.805 -17.797 -12.68 1 98.81 199 VAL A O 1
ATOM 1524 N N . CYS A 1 200 ? 12.383 -19.047 -13.867 1 98.88 200 CYS A N 1
ATOM 1525 C CA . CYS A 1 200 ? 11.234 -18.172 -13.641 1 98.88 200 CYS A CA 1
ATOM 1526 C C . CYS A 1 200 ? 10.227 -18.844 -12.711 1 98.88 200 CYS A C 1
ATOM 1528 O O . CYS A 1 200 ? 10.016 -20.062 -12.781 1 98.88 200 CYS A O 1
ATOM 1530 N N . ILE A 1 201 ? 9.68 -18.094 -11.852 1 98.88 201 ILE A N 1
ATOM 1531 C CA . ILE A 1 201 ? 8.594 -18.547 -10.992 1 98.88 201 ILE A CA 1
ATOM 1532 C C . ILE A 1 201 ? 7.387 -17.625 -11.148 1 98.88 201 ILE A C 1
ATOM 1534 O O . ILE A 1 201 ? 7.5 -16.406 -10.977 1 98.88 201 ILE A O 1
ATOM 1538 N N . ILE A 1 202 ? 6.285 -18.125 -11.594 1 98.88 202 ILE A N 1
ATOM 1539 C CA . ILE A 1 202 ? 5.02 -17.391 -11.578 1 98.88 202 ILE A CA 1
ATOM 1540 C C . ILE A 1 202 ? 4.281 -17.672 -10.273 1 98.88 202 ILE A C 1
ATOM 1542 O O . ILE A 1 202 ? 3.688 -18.734 -10.094 1 98.88 202 ILE A O 1
ATOM 1546 N N . ALA A 1 203 ? 4.336 -16.703 -9.383 1 98.44 203 ALA A N 1
ATOM 1547 C CA . ALA A 1 203 ? 3.789 -16.859 -8.039 1 98.44 203 ALA A CA 1
ATOM 1548 C C . ALA A 1 203 ? 2.264 -16.844 -8.062 1 98.44 203 ALA A C 1
ATOM 1550 O O . ALA A 1 203 ? 1.655 -16.391 -9.031 1 98.44 203 ALA A O 1
ATOM 1551 N N . ASP A 1 204 ? 1.71 -17.391 -6.984 1 97 204 ASP A N 1
ATOM 1552 C CA . ASP A 1 204 ? 0.261 -17.391 -6.805 1 97 204 ASP A CA 1
ATOM 1553 C C . ASP A 1 204 ? -0.133 -16.625 -5.539 1 97 204 ASP A C 1
ATOM 1555 O O . ASP A 1 204 ? -0.257 -15.406 -5.555 1 97 204 ASP A O 1
ATOM 1559 N N . ASN A 1 205 ? -0.19 -17.297 -4.391 1 96.12 205 ASN A N 1
ATOM 1560 C CA . ASN A 1 205 ? -0.7 -16.672 -3.174 1 96.12 205 ASN A CA 1
ATOM 1561 C C . ASN A 1 205 ? 0.429 -16.094 -2.324 1 96.12 205 ASN A C 1
ATOM 1563 O O . ASN A 1 205 ? 1.57 -16.562 -2.408 1 96.12 205 ASN A O 1
ATOM 1567 N N . ALA A 1 206 ? 0.106 -15.133 -1.542 1 97.31 206 ALA A N 1
ATOM 1568 C CA . ALA A 1 206 ? 0.999 -14.57 -0.532 1 97.31 206 ALA A CA 1
ATOM 1569 C C . ALA A 1 206 ? 1.062 -15.469 0.702 1 97.31 206 ALA A C 1
ATOM 1571 O O . ALA A 1 206 ? 0.667 -16.641 0.65 1 97.31 206 ALA A O 1
ATOM 1572 N N . GLY A 1 207 ? 1.695 -15.008 1.712 1 95.19 207 GLY A N 1
ATOM 1573 C CA . GLY A 1 207 ? 1.693 -15.656 3.012 1 95.19 207 GLY A CA 1
ATOM 1574 C C . GLY A 1 207 ? 2.379 -17.016 3.004 1 95.19 207 GLY A C 1
ATOM 1575 O O . GLY A 1 207 ? 3.541 -17.125 2.607 1 95.19 207 GLY A O 1
ATOM 1576 N N . ARG A 1 208 ? 1.562 -17.984 3.303 1 94.75 208 ARG A N 1
ATOM 1577 C CA . ARG A 1 208 ? 2.098 -19.328 3.555 1 94.75 208 ARG A CA 1
ATOM 1578 C C . ARG A 1 208 ? 2.471 -20.016 2.252 1 94.75 208 ARG A C 1
ATOM 1580 O O . ARG A 1 208 ? 3.152 -21.047 2.262 1 94.75 208 ARG A O 1
ATOM 1587 N N . GLU A 1 209 ? 2.105 -19.484 1.174 1 95.5 209 GLU A N 1
ATOM 1588 C CA . GLU A 1 209 ? 2.541 -20.031 -0.105 1 95.5 209 GLU A CA 1
ATOM 1589 C C . GLU A 1 209 ? 3.789 -19.312 -0.618 1 95.5 209 GLU A C 1
ATOM 1591 O O . GLU A 1 209 ? 4.727 -19.953 -1.09 1 95.5 209 GLU A O 1
ATOM 1596 N N . LEU A 1 210 ? 3.801 -18.016 -0.48 1 97.81 210 LEU A N 1
ATOM 1597 C CA . LEU A 1 210 ? 4.922 -17.234 -0.987 1 97.81 210 LEU A CA 1
ATOM 1598 C C . LEU A 1 210 ? 6.176 -17.484 -0.16 1 97.81 210 LEU A C 1
ATOM 1600 O O . LEU A 1 210 ? 7.285 -17.516 -0.701 1 97.81 210 LEU A O 1
ATOM 1604 N N . LEU A 1 211 ? 6.055 -17.688 1.101 1 97.81 211 LEU A N 1
ATOM 1605 C CA . LEU A 1 211 ? 7.199 -17.875 1.987 1 97.81 211 LEU A CA 1
ATOM 1606 C C . LEU A 1 211 ? 8.023 -19.094 1.578 1 97.81 211 LEU A C 1
ATOM 1608 O O . LEU A 1 211 ? 9.211 -18.969 1.278 1 97.81 211 LEU A O 1
ATOM 1612 N N . PRO A 1 212 ? 7.422 -20.266 1.479 1 97.19 212 PRO A N 1
ATOM 1613 C CA . PRO A 1 212 ? 8.227 -21.406 1.021 1 97.19 212 PRO A CA 1
ATOM 1614 C C . PRO A 1 212 ? 8.719 -21.234 -0.416 1 97.19 212 PRO A C 1
ATOM 1616 O O . PRO A 1 212 ? 9.797 -21.719 -0.766 1 97.19 212 PRO A O 1
ATOM 1619 N N . ASP A 1 213 ? 8 -20.562 -1.287 1 98.19 213 ASP A N 1
ATOM 1620 C CA . ASP A 1 213 ? 8.484 -20.281 -2.635 1 98.19 213 ASP A CA 1
ATOM 1621 C C . ASP A 1 213 ? 9.789 -19.484 -2.596 1 98.19 213 ASP A C 1
ATOM 1623 O O . ASP A 1 213 ? 10.734 -19.797 -3.33 1 98.19 213 ASP A O 1
ATOM 1627 N N . LEU A 1 214 ? 9.82 -18.469 -1.735 1 98.69 214 LEU A N 1
ATOM 1628 C CA . LEU A 1 214 ? 11.008 -17.641 -1.645 1 98.69 214 LEU A CA 1
ATOM 1629 C C . LEU A 1 214 ? 12.164 -18.406 -1.019 1 98.69 214 LEU A C 1
ATOM 1631 O O . LEU A 1 214 ? 13.328 -18.203 -1.377 1 98.69 214 LEU A O 1
ATOM 1635 N N . VAL A 1 215 ? 11.883 -19.312 -0.111 1 98 215 VAL A N 1
ATOM 1636 C CA . VAL A 1 215 ? 12.922 -20.156 0.462 1 98 215 VAL A CA 1
ATOM 1637 C C . VAL A 1 215 ? 13.484 -21.094 -0.612 1 98 215 VAL A C 1
ATOM 1639 O O . VAL A 1 215 ? 14.688 -21.328 -0.669 1 98 215 VAL A O 1
ATOM 1642 N N . LEU A 1 216 ? 12.609 -21.609 -1.454 1 98.12 216 LEU A N 1
ATOM 1643 C CA . LEU A 1 216 ? 13.055 -22.406 -2.59 1 98.12 216 LEU A CA 1
ATOM 1644 C C . LEU A 1 216 ? 13.938 -21.578 -3.52 1 98.12 216 LEU A C 1
ATOM 1646 O O . LEU A 1 216 ? 14.969 -22.062 -4.004 1 98.12 216 LEU A O 1
ATOM 1650 N N . VAL A 1 217 ? 13.602 -20.344 -3.771 1 98.81 217 VAL A N 1
ATOM 1651 C CA . VAL A 1 217 ? 14.391 -19.438 -4.586 1 98.81 217 VAL A CA 1
ATOM 1652 C C . VAL A 1 217 ? 15.789 -19.281 -3.99 1 98.81 217 VAL A C 1
ATOM 1654 O O . VAL A 1 217 ? 16.781 -19.344 -4.711 1 98.81 217 VAL A O 1
ATOM 1657 N N . ASP A 1 218 ? 15.805 -19.094 -2.684 1 98.44 218 ASP A N 1
ATOM 1658 C CA . ASP A 1 218 ? 17.078 -18.969 -1.99 1 98.44 218 ASP A CA 1
ATOM 1659 C C . ASP A 1 218 ? 17.953 -20.203 -2.225 1 98.44 218 ASP A C 1
ATOM 1661 O O . ASP A 1 218 ? 19.156 -20.094 -2.473 1 98.44 218 ASP A O 1
ATOM 1665 N N . HIS A 1 219 ? 17.344 -21.375 -2.141 1 97.88 219 HIS A N 1
ATOM 1666 C CA . HIS A 1 219 ? 18.047 -22.641 -2.361 1 97.88 219 HIS A CA 1
ATOM 1667 C C . HIS A 1 219 ? 18.594 -22.719 -3.783 1 97.88 219 HIS A C 1
ATOM 1669 O O . HIS A 1 219 ? 19.75 -23.094 -3.986 1 97.88 219 HIS A O 1
ATOM 1675 N N . LEU A 1 220 ? 17.797 -22.359 -4.758 1 98.56 220 LEU A N 1
ATOM 1676 C CA . LEU A 1 220 ? 18.203 -22.422 -6.16 1 98.56 220 LEU A CA 1
ATOM 1677 C C . LEU A 1 220 ? 19.391 -21.516 -6.426 1 98.56 220 LEU A C 1
ATOM 1679 O O . LEU A 1 220 ? 20.328 -21.891 -7.137 1 98.56 220 LEU A O 1
ATOM 1683 N N . LEU A 1 221 ? 19.344 -20.328 -5.871 1 98.5 221 LEU A N 1
ATOM 1684 C CA . LEU A 1 221 ? 20.422 -19.359 -6.059 1 98.5 221 LEU A CA 1
ATOM 1685 C C . LEU A 1 221 ? 21.672 -19.797 -5.312 1 98.5 221 LEU A C 1
ATOM 1687 O O . LEU A 1 221 ? 22.766 -19.812 -5.887 1 98.5 221 LEU A O 1
ATOM 1691 N N . ALA A 1 222 ? 21.531 -20.188 -4.062 1 97.12 222 ALA A N 1
ATOM 1692 C CA . ALA A 1 222 ? 22.672 -20.531 -3.205 1 97.12 222 ALA A CA 1
ATOM 1693 C C . ALA A 1 222 ? 23.391 -21.781 -3.695 1 97.12 222 ALA A C 1
ATOM 1695 O O . ALA A 1 222 ? 24.609 -21.906 -3.562 1 97.12 222 ALA A O 1
ATOM 1696 N N . SER A 1 223 ? 22.672 -22.719 -4.25 1 96.94 223 SER A N 1
ATOM 1697 C CA . SER A 1 223 ? 23.234 -23.984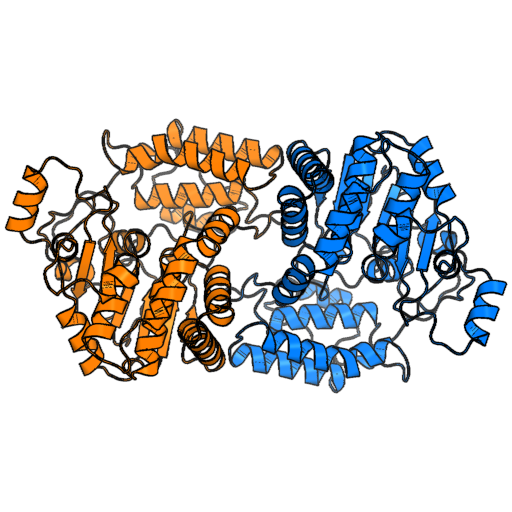 -4.715 1 96.94 223 SER A CA 1
ATOM 1698 C C . SER A 1 223 ? 23.844 -23.828 -6.102 1 96.94 223 SER A C 1
ATOM 1700 O O . SER A 1 223 ? 24.547 -24.734 -6.582 1 96.94 223 SER A O 1
ATOM 1702 N N . GLY A 1 224 ? 23.531 -22.734 -6.773 1 96.94 224 GLY A N 1
ATOM 1703 C CA . GLY A 1 224 ? 24.047 -22.516 -8.109 1 96.94 224 GLY A CA 1
ATOM 1704 C C . GLY A 1 224 ? 23.188 -23.141 -9.195 1 96.94 224 GLY A C 1
ATOM 1705 O O . GLY A 1 224 ? 23.531 -23.078 -10.383 1 96.94 224 GLY A O 1
ATOM 1706 N N . LEU A 1 225 ? 22.094 -23.719 -8.789 1 97.62 225 LEU A N 1
ATOM 1707 C CA . LEU A 1 225 ? 21.188 -24.312 -9.773 1 97.62 225 LEU A CA 1
ATOM 1708 C C . LEU A 1 225 ? 20.625 -23.234 -10.688 1 97.62 225 LEU A C 1
ATOM 1710 O O . LEU A 1 225 ? 20.266 -23.516 -11.836 1 97.62 225 LEU A O 1
ATOM 1714 N N . ALA A 1 226 ? 20.516 -22.016 -10.172 1 98.31 226 ALA A N 1
ATOM 1715 C CA . ALA A 1 226 ? 20.109 -20.859 -10.953 1 98.31 226 ALA A CA 1
ATOM 1716 C C . ALA A 1 226 ? 21.062 -19.688 -10.742 1 98.31 226 ALA A C 1
ATOM 1718 O O . ALA A 1 226 ? 21.422 -19.359 -9.609 1 98.31 226 ALA A O 1
ATOM 1719 N N . ALA A 1 227 ? 21.438 -19.062 -11.828 1 98.25 227 ALA A N 1
ATOM 1720 C CA . ALA A 1 227 ? 22.234 -17.844 -11.734 1 98.25 227 ALA A CA 1
ATOM 1721 C C . ALA A 1 227 ? 21.359 -16.625 -11.461 1 98.25 227 ALA A C 1
ATOM 1723 O O . ALA A 1 227 ? 21.797 -15.648 -10.867 1 98.25 227 ALA A O 1
ATOM 1724 N N . GLN A 1 228 ? 20.125 -16.75 -11.93 1 98.44 228 GLN A N 1
ATOM 1725 C CA . GLN A 1 228 ? 19.109 -15.727 -11.727 1 98.44 228 GLN A CA 1
ATOM 1726 C C . GLN A 1 228 ? 17.719 -16.344 -11.586 1 98.44 228 GLN A C 1
ATOM 1728 O O . GLN A 1 228 ? 17.375 -17.297 -12.289 1 98.44 228 GLN A O 1
ATOM 1733 N N . VAL A 1 229 ? 17 -15.836 -10.68 1 98.88 229 VAL A N 1
ATOM 1734 C CA . VAL A 1 229 ? 15.594 -16.219 -10.547 1 98.88 229 VAL A CA 1
ATOM 1735 C C . VAL A 1 229 ? 14.711 -14.984 -10.75 1 98.88 229 VAL A C 1
ATOM 1737 O O . VAL A 1 229 ? 14.969 -13.922 -10.18 1 98.88 229 VAL A O 1
ATOM 1740 N N . VAL A 1 230 ? 13.727 -15.102 -11.641 1 98.75 230 VAL A N 1
ATOM 1741 C CA . VAL A 1 230 ? 12.719 -14.062 -11.836 1 98.75 230 VAL A CA 1
ATOM 1742 C C . VAL A 1 230 ? 11.375 -14.531 -11.289 1 98.75 230 VAL A C 1
ATOM 1744 O O . VAL A 1 230 ? 10.844 -15.555 -11.719 1 98.75 230 VAL A O 1
ATOM 1747 N N . VAL A 1 231 ? 10.867 -13.82 -10.328 1 98.88 231 VAL A N 1
ATOM 1748 C CA . VAL A 1 231 ? 9.562 -14.133 -9.742 1 98.88 231 VAL A CA 1
ATOM 1749 C C . VAL A 1 231 ? 8.516 -13.148 -10.258 1 98.88 231 VAL A C 1
ATOM 1751 O O . VAL A 1 231 ? 8.695 -11.93 -10.156 1 98.88 231 VAL A O 1
ATOM 1754 N N . TYR A 1 232 ? 7.492 -13.672 -10.859 1 98.81 232 TYR A N 1
ATOM 1755 C CA . TYR A 1 232 ? 6.391 -12.852 -11.359 1 98.81 232 TYR A CA 1
ATOM 1756 C C . TYR A 1 232 ? 5.238 -12.82 -10.359 1 98.81 232 TYR A C 1
ATOM 1758 O O . TYR A 1 232 ? 4.75 -13.867 -9.93 1 98.81 232 TYR A O 1
ATOM 1766 N N . VAL A 1 233 ? 4.82 -11.641 -9.938 1 98.62 233 VAL A N 1
ATOM 1767 C CA . VAL A 1 233 ? 3.682 -11.445 -9.047 1 98.62 233 VAL A CA 1
ATOM 1768 C C . VAL A 1 233 ? 2.627 -10.586 -9.742 1 98.62 233 VAL A C 1
ATOM 1770 O O . VAL A 1 233 ? 2.818 -10.164 -10.883 1 98.62 233 VAL A O 1
ATOM 1773 N N . LYS A 1 234 ? 1.491 -10.445 -9.109 1 98.38 234 LYS A N 1
ATOM 1774 C CA . LYS A 1 234 ? 0.409 -9.656 -9.695 1 98.38 234 LYS A CA 1
ATOM 1775 C C . LYS A 1 234 ? 0.717 -8.156 -9.609 1 98.38 234 LYS A C 1
ATOM 1777 O O . LYS A 1 234 ? 1.244 -7.684 -8.609 1 98.38 234 LYS A O 1
ATOM 1782 N N . PRO A 1 235 ? 0.366 -7.418 -10.641 1 97.5 235 PRO A N 1
ATOM 1783 C CA . PRO A 1 235 ? 0.607 -5.977 -10.633 1 97.5 235 PRO A CA 1
ATOM 1784 C C . PRO A 1 235 ? -0.397 -5.219 -9.766 1 97.5 235 PRO A C 1
ATOM 1786 O O . PRO A 1 235 ? -0.178 -4.047 -9.438 1 97.5 235 PRO A O 1
ATOM 1789 N N . GLN A 1 236 ? -1.448 -5.812 -9.422 1 97.38 236 GLN A N 1
ATOM 1790 C CA . GLN A 1 236 ? -2.539 -5.293 -8.602 1 97.38 236 GLN A CA 1
ATOM 1791 C C . GLN A 1 236 ? -3.303 -6.422 -7.918 1 97.38 236 GLN A C 1
ATOM 1793 O O . GLN A 1 236 ? -3.139 -7.594 -8.273 1 97.38 236 GLN A O 1
ATOM 1798 N N . PRO A 1 237 ? -4.148 -6.008 -6.914 1 97.5 237 PRO A N 1
ATOM 1799 C CA . PRO A 1 237 ? -4.961 -7.098 -6.359 1 97.5 237 PRO A CA 1
ATOM 1800 C C . PRO A 1 237 ? -5.781 -7.82 -7.422 1 97.5 237 PRO A C 1
ATOM 1802 O O . PRO A 1 237 ? -6.316 -7.188 -8.336 1 97.5 237 PRO A O 1
ATOM 1805 N N . TYR A 1 238 ? -5.773 -9.086 -7.352 1 97.06 238 TYR A N 1
ATOM 1806 C CA . TYR A 1 238 ? -6.523 -9.93 -8.273 1 97.06 238 TYR A CA 1
ATOM 1807 C C . TYR A 1 238 ? -7.477 -10.852 -7.527 1 97.06 238 TYR A C 1
ATOM 1809 O O . TYR A 1 238 ? -8.547 -10.43 -7.094 1 97.06 238 TYR A O 1
ATOM 1817 N N . TYR A 1 239 ? -7.023 -12.07 -7.168 1 95.69 239 TYR A N 1
ATOM 1818 C CA . TYR A 1 239 ? -7.789 -12.852 -6.199 1 95.69 239 TYR A CA 1
ATOM 1819 C C . TYR A 1 239 ? -7.324 -12.555 -4.777 1 95.69 239 TYR A C 1
ATOM 1821 O O . TYR A 1 239 ? -6.312 -11.883 -4.574 1 95.69 239 TYR A O 1
ATOM 1829 N N . VAL A 1 240 ? -7.961 -12.992 -3.834 1 94.88 240 VAL A N 1
ATOM 1830 C CA . VAL A 1 240 ? -7.883 -12.594 -2.434 1 94.88 240 VAL A CA 1
ATOM 1831 C C . VAL A 1 240 ? -6.445 -12.734 -1.936 1 94.88 240 VAL A C 1
ATOM 1833 O O . VAL A 1 240 ? -5.891 -11.797 -1.354 1 94.88 240 VAL A O 1
ATOM 1836 N N . SER A 1 241 ? -5.77 -13.805 -2.283 1 95.5 241 SER A N 1
ATOM 1837 C CA . SER A 1 241 ? -4.492 -14.086 -1.638 1 95.5 241 SER A CA 1
ATOM 1838 C C . SER A 1 241 ? -3.332 -13.953 -2.621 1 95.5 241 SER A C 1
ATOM 1840 O O . SER A 1 241 ? -2.203 -14.344 -2.316 1 95.5 241 SER A O 1
ATOM 1842 N N . ASP A 1 242 ? -3.596 -13.438 -3.793 1 97.12 242 ASP A N 1
ATOM 1843 C CA . ASP A 1 242 ? -2.555 -13.344 -4.812 1 97.12 242 ASP A CA 1
ATOM 1844 C C . ASP A 1 242 ? -1.41 -12.445 -4.348 1 97.12 242 ASP A C 1
ATOM 1846 O O . ASP A 1 242 ? -1.643 -11.398 -3.74 1 97.12 242 ASP A O 1
ATOM 1850 N N . ALA A 1 243 ? -0.249 -12.836 -4.648 1 98.19 243 ALA A N 1
ATOM 1851 C CA . ALA A 1 243 ? 0.953 -12.148 -4.188 1 98.19 243 ALA A CA 1
ATOM 1852 C C . ALA A 1 243 ? 1.267 -10.945 -5.066 1 98.19 243 ALA A C 1
ATOM 1854 O O . ALA A 1 243 ? 1.218 -11.031 -6.293 1 98.19 243 ALA A O 1
ATOM 1855 N N . MET A 1 244 ? 1.561 -9.914 -4.473 1 98.19 244 MET A N 1
ATOM 1856 C CA . MET A 1 244 ? 2.059 -8.688 -5.082 1 98.19 244 MET A CA 1
ATOM 1857 C C . MET A 1 244 ? 3.441 -8.336 -4.543 1 98.19 244 MET A C 1
ATOM 1859 O O . MET A 1 244 ? 3.969 -9.031 -3.674 1 98.19 244 MET A O 1
ATOM 1863 N N . MET A 1 245 ? 4.062 -7.285 -5.105 1 98.31 245 MET A N 1
ATOM 1864 C CA . MET A 1 245 ? 5.379 -6.852 -4.648 1 98.31 245 MET A CA 1
ATOM 1865 C C . MET A 1 245 ? 5.363 -6.547 -3.154 1 98.31 245 MET A C 1
ATOM 1867 O O . MET A 1 245 ? 6.301 -6.898 -2.434 1 98.31 245 MET A O 1
ATOM 1871 N N . ALA A 1 246 ? 4.328 -5.91 -2.682 1 97.56 246 ALA A N 1
ATOM 1872 C CA . ALA A 1 246 ? 4.211 -5.598 -1.261 1 97.56 246 ALA A CA 1
ATOM 1873 C C . ALA A 1 246 ? 4.293 -6.863 -0.412 1 97.56 246 ALA A C 1
ATOM 1875 O O . ALA A 1 246 ? 4.863 -6.848 0.682 1 97.56 246 ALA A O 1
ATOM 1876 N N . ASP A 1 247 ? 3.721 -7.941 -0.896 1 98.38 247 ASP A N 1
ATOM 1877 C CA . ASP A 1 247 ? 3.748 -9.211 -0.177 1 98.38 247 ASP A CA 1
ATOM 1878 C C . ASP A 1 247 ? 5.148 -9.82 -0.181 1 98.38 247 ASP A C 1
ATOM 1880 O O . ASP A 1 247 ? 5.566 -10.438 0.799 1 98.38 247 ASP A O 1
ATOM 1884 N N . VAL A 1 248 ? 5.836 -9.672 -1.296 1 98.75 248 VAL A N 1
ATOM 1885 C CA . VAL A 1 248 ? 7.215 -10.141 -1.365 1 98.75 248 VAL A CA 1
ATOM 1886 C C . VAL A 1 248 ? 8.062 -9.422 -0.32 1 98.75 248 VAL A C 1
ATOM 1888 O O . VAL A 1 248 ? 8.789 -10.062 0.448 1 98.75 248 VAL A O 1
ATOM 1891 N N . LEU A 1 249 ? 7.914 -8.109 -0.297 1 98.31 249 LEU A N 1
ATOM 1892 C CA . LEU A 1 249 ? 8.688 -7.305 0.643 1 98.31 249 LEU A CA 1
ATOM 1893 C C . LEU A 1 249 ? 8.359 -7.688 2.082 1 98.31 249 LEU A C 1
ATOM 1895 O O . LEU A 1 249 ? 9.266 -7.852 2.906 1 98.31 249 LEU A O 1
ATOM 1899 N N . ALA A 1 250 ? 7.102 -7.867 2.338 1 97.69 250 ALA A N 1
ATOM 1900 C CA . ALA A 1 250 ? 6.68 -8.242 3.684 1 97.69 250 ALA A CA 1
ATOM 1901 C C . ALA A 1 250 ? 7.238 -9.609 4.074 1 97.69 250 ALA A C 1
ATOM 1903 O O . ALA A 1 250 ? 7.66 -9.812 5.215 1 97.69 250 ALA A O 1
ATOM 1904 N N . THR A 1 251 ? 7.195 -10.492 3.123 1 98.44 251 THR A N 1
ATOM 1905 C CA . THR A 1 251 ? 7.672 -11.844 3.389 1 98.44 251 THR A CA 1
ATOM 1906 C C . THR A 1 251 ? 9.18 -11.852 3.629 1 98.44 251 THR A C 1
ATOM 1908 O O . THR A 1 251 ? 9.656 -12.484 4.57 1 98.44 251 THR A O 1
ATOM 1911 N N . VAL A 1 252 ? 9.93 -11.195 2.828 1 98.56 252 VAL A N 1
ATOM 1912 C CA . VAL A 1 252 ? 11.383 -11.102 2.986 1 98.56 252 VAL A CA 1
ATOM 1913 C C . VAL A 1 252 ? 11.719 -10.453 4.324 1 98.56 252 VAL A C 1
ATOM 1915 O O . VAL A 1 252 ? 12.617 -10.906 5.035 1 98.56 252 VAL A O 1
ATOM 1918 N N . GLU A 1 253 ? 10.953 -9.422 4.652 1 97.5 253 GLU A N 1
ATOM 1919 C CA . GLU A 1 253 ? 11.18 -8.766 5.934 1 97.5 253 GLU A CA 1
ATOM 1920 C C . GLU A 1 253 ? 10.875 -9.703 7.098 1 97.5 253 GLU A C 1
ATOM 1922 O O . GLU A 1 253 ? 11.586 -9.703 8.102 1 97.5 253 GLU A O 1
ATOM 1927 N N . ARG A 1 254 ? 9.812 -10.453 6.965 1 97.38 254 ARG A N 1
ATOM 1928 C CA . ARG A 1 254 ? 9.453 -11.43 7.988 1 97.38 254 ARG A CA 1
ATOM 1929 C C . ARG A 1 254 ? 10.578 -12.438 8.203 1 97.38 254 ARG A C 1
ATOM 1931 O O . ARG A 1 254 ? 10.828 -12.867 9.328 1 97.38 254 ARG A O 1
ATOM 1938 N N . LEU A 1 255 ? 11.242 -12.82 7.148 1 98.38 255 LEU A N 1
ATOM 1939 C CA . LEU A 1 255 ? 12.398 -13.703 7.227 1 98.38 255 LEU A CA 1
ATOM 1940 C C . LEU A 1 255 ? 13.578 -13.008 7.895 1 98.38 255 LEU A C 1
ATOM 1942 O O . LEU A 1 255 ? 14.18 -13.547 8.828 1 98.38 255 LEU A O 1
ATOM 1946 N N . ARG A 1 256 ? 13.859 -11.812 7.512 1 97.38 256 ARG A N 1
ATOM 1947 C CA . ARG A 1 256 ? 15.031 -11.07 7.973 1 97.38 256 ARG A CA 1
ATOM 1948 C C . ARG A 1 256 ? 14.953 -10.797 9.469 1 97.38 256 ARG A C 1
ATOM 1950 O O . ARG A 1 256 ? 15.977 -10.766 10.156 1 97.38 256 ARG A O 1
ATOM 1957 N N . THR A 1 257 ? 13.742 -10.656 9.914 1 95.56 257 THR A N 1
ATOM 1958 C CA . THR A 1 257 ? 13.57 -10.258 11.312 1 95.56 257 THR A CA 1
ATOM 1959 C C . THR A 1 257 ? 13.195 -11.461 12.172 1 95.56 257 THR A C 1
ATOM 1961 O O . THR A 1 257 ? 12.812 -11.305 13.328 1 95.56 257 THR A O 1
ATOM 1964 N N . ALA A 1 258 ? 13.227 -12.633 11.594 1 96.62 258 ALA A N 1
ATOM 1965 C CA . ALA A 1 258 ? 12.898 -13.844 12.344 1 96.62 258 ALA A CA 1
ATOM 1966 C C . ALA A 1 258 ? 13.891 -14.07 13.477 1 96.62 258 ALA A C 1
ATOM 1968 O O . ALA A 1 258 ? 15.047 -13.648 13.391 1 96.62 258 ALA A O 1
ATOM 1969 N N . THR A 1 259 ? 13.469 -14.727 14.531 1 94.19 259 THR A N 1
ATOM 1970 C CA . THR A 1 259 ? 14.312 -15.016 15.688 1 94.19 259 THR A CA 1
ATOM 1971 C C . THR A 1 259 ? 15.266 -16.172 15.383 1 94.19 259 THR A C 1
ATOM 1973 O O . THR A 1 259 ? 16.344 -16.266 15.984 1 94.19 259 THR A O 1
ATOM 1976 N N . THR A 1 260 ? 14.867 -17.047 14.492 1 94.81 260 THR A N 1
ATOM 1977 C CA . THR A 1 260 ? 15.719 -18.172 14.109 1 94.81 260 THR A CA 1
ATOM 1978 C C . THR A 1 260 ? 16.812 -17.719 13.141 1 94.81 260 THR A C 1
ATOM 1980 O O . THR A 1 260 ? 16.516 -17.125 12.102 1 94.81 260 THR A O 1
ATOM 1983 N N . ALA A 1 261 ? 18.031 -18.078 13.406 1 95.94 261 ALA A N 1
ATOM 1984 C CA . ALA A 1 261 ? 19.172 -17.641 12.617 1 95.94 261 ALA A CA 1
ATOM 1985 C C . ALA A 1 261 ? 19.062 -18.109 11.164 1 95.94 261 ALA A C 1
ATOM 1987 O O . ALA A 1 261 ? 19.422 -17.375 10.242 1 95.94 261 ALA A O 1
ATOM 1988 N N . ALA A 1 262 ? 18.578 -19.312 11.016 1 96 262 ALA A N 1
ATOM 1989 C CA . ALA A 1 262 ? 18.438 -19.844 9.664 1 96 262 ALA A CA 1
ATOM 1990 C C . ALA A 1 262 ? 17.5 -18.984 8.82 1 96 262 ALA A C 1
ATOM 1992 O O . ALA A 1 262 ? 17.812 -18.641 7.684 1 96 262 ALA A O 1
ATOM 1993 N N . ALA A 1 263 ? 16.375 -18.672 9.406 1 97.5 263 ALA A N 1
ATOM 1994 C CA . ALA A 1 263 ? 15.398 -17.844 8.703 1 97.5 263 ALA A CA 1
ATOM 1995 C C . ALA A 1 263 ? 15.969 -16.469 8.391 1 97.5 263 ALA A C 1
ATOM 1997 O O . ALA A 1 263 ? 15.859 -15.977 7.266 1 97.5 263 ALA A O 1
ATOM 1998 N N . ALA A 1 264 ? 16.625 -15.867 9.367 1 98.06 264 ALA A N 1
ATOM 1999 C CA . ALA A 1 264 ? 17.203 -14.539 9.195 1 98.06 264 ALA A CA 1
ATOM 2000 C C . ALA A 1 264 ? 18.266 -14.539 8.102 1 98.06 264 ALA A C 1
ATOM 2002 O O . ALA A 1 264 ? 18.328 -13.602 7.297 1 98.06 264 ALA A O 1
ATOM 2003 N N . THR A 1 265 ? 19.047 -15.57 8.055 1 97.88 265 THR A N 1
ATOM 2004 C CA . THR A 1 265 ? 20.094 -15.695 7.051 1 97.88 265 THR A CA 1
ATOM 2005 C C . THR A 1 265 ? 19.5 -15.805 5.652 1 97.88 265 THR A C 1
ATOM 2007 O O . THR A 1 265 ? 19.984 -15.164 4.711 1 97.88 265 THR A O 1
ATOM 2010 N N . ILE A 1 266 ? 18.453 -16.562 5.535 1 98.12 266 ILE A N 1
ATOM 2011 C CA . ILE A 1 266 ? 17.766 -16.703 4.258 1 98.12 266 ILE A CA 1
ATOM 2012 C C . ILE A 1 266 ? 17.203 -15.352 3.832 1 98.12 266 ILE A C 1
ATOM 2014 O O . ILE A 1 266 ? 17.344 -14.945 2.678 1 98.12 266 ILE A O 1
ATOM 2018 N N . GLY A 1 267 ? 16.531 -14.672 4.777 1 98.56 267 GLY A N 1
ATOM 2019 C CA . GLY A 1 267 ? 16 -13.344 4.5 1 98.56 267 GLY A CA 1
ATOM 2020 C C . GLY A 1 267 ? 17.062 -12.375 3.998 1 98.56 267 GLY A C 1
ATOM 2021 O O . GLY A 1 267 ? 16.828 -11.641 3.037 1 98.56 267 GLY A O 1
ATOM 2022 N N . GLU A 1 268 ? 18.219 -12.43 4.598 1 98.38 268 GLU A N 1
ATOM 2023 C CA . GLU A 1 268 ? 19.312 -11.547 4.207 1 98.38 268 GLU A CA 1
ATOM 2024 C C . GLU A 1 268 ? 19.828 -11.891 2.812 1 98.38 268 GLU A C 1
ATOM 2026 O O . GLU A 1 268 ? 20.141 -10.992 2.023 1 98.38 268 GLU A O 1
ATOM 2031 N N . ARG A 1 269 ? 19.906 -13.125 2.523 1 98.56 269 ARG A N 1
ATOM 2032 C CA . ARG A 1 269 ? 20.375 -13.539 1.204 1 98.56 269 ARG A CA 1
ATOM 2033 C C . ARG A 1 269 ? 19.375 -13.125 0.12 1 98.56 269 ARG A C 1
ATOM 2035 O O . ARG A 1 269 ? 19.781 -12.664 -0.95 1 98.56 269 ARG A O 1
ATOM 2042 N N . LEU A 1 270 ? 18.141 -13.32 0.452 1 98.69 270 LEU A N 1
ATOM 2043 C CA . LEU A 1 270 ? 17.125 -12.898 -0.505 1 98.69 270 LEU A CA 1
ATOM 2044 C C . LEU A 1 270 ? 17.172 -11.391 -0.734 1 98.69 270 LEU A C 1
ATOM 2046 O O . LEU A 1 270 ? 17.078 -10.93 -1.872 1 98.69 270 LEU A O 1
ATOM 2050 N N . TRP A 1 271 ? 17.344 -10.672 0.348 1 97.94 271 TRP A N 1
ATOM 2051 C CA . TRP A 1 271 ? 17.453 -9.219 0.271 1 97.94 271 TRP A CA 1
ATOM 2052 C C . TRP A 1 271 ? 18.641 -8.812 -0.611 1 97.94 271 TRP A C 1
ATOM 2054 O O . TRP A 1 271 ? 18.484 -7.984 -1.513 1 97.94 271 TRP A O 1
ATOM 2064 N N . ARG A 1 272 ? 19.797 -9.406 -0.422 1 97.44 272 ARG A N 1
ATOM 2065 C CA . ARG A 1 272 ? 21 -9.117 -1.206 1 97.44 272 ARG A CA 1
ATOM 2066 C C . ARG A 1 272 ? 20.812 -9.516 -2.666 1 97.44 272 ARG A C 1
ATOM 2068 O O . ARG A 1 272 ? 21.297 -8.836 -3.57 1 97.44 272 ARG A O 1
ATOM 2075 N N . ALA A 1 273 ? 20.125 -10.617 -2.846 1 98.44 273 ALA A N 1
ATOM 2076 C CA . ALA A 1 273 ? 19.875 -11.086 -4.207 1 98.44 273 ALA A CA 1
ATOM 2077 C C . ALA A 1 273 ? 19 -10.102 -4.977 1 98.44 273 ALA A C 1
ATOM 2079 O O . ALA A 1 273 ? 19.203 -9.883 -6.172 1 98.44 273 ALA A O 1
ATOM 2080 N N . MET A 1 274 ? 18.047 -9.523 -4.312 1 97.38 274 MET A N 1
ATOM 2081 C CA . MET A 1 274 ? 17.203 -8.508 -4.949 1 97.38 274 MET A CA 1
ATOM 2082 C C . MET A 1 274 ? 18.031 -7.258 -5.27 1 97.38 274 MET A C 1
ATOM 2084 O O . MET A 1 274 ? 17.906 -6.691 -6.359 1 97.38 274 MET A O 1
ATOM 2088 N N . ASN A 1 275 ? 18.875 -6.883 -4.391 1 95.19 275 ASN A N 1
ATOM 2089 C CA . ASN A 1 275 ? 19.719 -5.707 -4.574 1 95.19 275 ASN A CA 1
ATOM 2090 C C . ASN A 1 275 ? 20.656 -5.875 -5.766 1 95.19 275 ASN A C 1
ATOM 2092 O O . ASN A 1 275 ? 20.875 -4.934 -6.531 1 95.19 275 ASN A O 1
ATOM 2096 N N . SER A 1 276 ? 21.141 -7.105 -5.918 1 95.62 276 SER A N 1
ATOM 2097 C CA . SER A 1 276 ? 22.156 -7.355 -6.941 1 95.62 276 SER A CA 1
ATOM 2098 C C . SER A 1 276 ? 21.5 -7.699 -8.281 1 95.62 276 SER A C 1
ATOM 2100 O O . SER A 1 276 ? 22.172 -7.711 -9.312 1 95.62 276 SER A O 1
ATOM 2102 N N . GLY A 1 277 ? 20.25 -8.078 -8.242 1 95.31 277 GLY A N 1
ATOM 2103 C CA . GLY A 1 277 ? 19.547 -8.414 -9.477 1 95.31 277 GLY A CA 1
ATOM 2104 C C . GLY A 1 277 ? 19.594 -9.891 -9.812 1 95.31 277 GLY A C 1
ATOM 2105 O O . GLY A 1 277 ? 19.203 -10.305 -10.898 1 95.31 277 GLY A O 1
ATOM 2106 N N . THR A 1 278 ? 20.156 -10.656 -8.906 1 98 278 THR A N 1
ATOM 2107 C CA . THR A 1 278 ? 20.109 -12.094 -9.125 1 98 278 THR A CA 1
ATOM 2108 C C . THR A 1 278 ? 18.719 -12.641 -8.797 1 98 278 THR A C 1
ATOM 2110 O O . THR A 1 278 ? 18.328 -13.703 -9.297 1 98 278 THR A O 1
ATOM 2113 N N . LEU A 1 279 ? 18.016 -12.023 -7.926 1 98.56 279 LEU A N 1
ATOM 2114 C CA . LEU A 1 279 ? 16.578 -12.195 -7.754 1 98.56 279 LEU A CA 1
ATOM 2115 C C . LEU A 1 279 ? 15.82 -10.969 -8.25 1 98.56 279 LEU A C 1
ATOM 2117 O O . LEU A 1 279 ? 16.031 -9.859 -7.746 1 98.56 279 LEU A O 1
ATOM 2121 N N . VAL A 1 280 ? 15.016 -11.164 -9.211 1 97.88 280 VAL A N 1
ATOM 2122 C CA . VAL A 1 280 ? 14.258 -10.062 -9.789 1 97.88 280 VAL A CA 1
ATOM 2123 C C . VAL A 1 280 ? 12.766 -10.336 -9.648 1 97.88 280 VAL A C 1
ATOM 2125 O O . VAL A 1 280 ? 12.289 -11.43 -9.977 1 97.88 280 VAL A O 1
ATOM 2128 N N . ILE A 1 281 ? 12.055 -9.398 -9.109 1 98.31 281 ILE A N 1
ATOM 2129 C CA . ILE A 1 281 ? 10.602 -9.453 -9.062 1 98.31 281 ILE A CA 1
ATOM 2130 C C . ILE A 1 281 ? 10.016 -8.664 -10.227 1 98.31 281 ILE A C 1
ATOM 2132 O O . ILE A 1 281 ? 10.422 -7.523 -10.477 1 98.31 281 ILE A O 1
ATOM 2136 N N . ARG A 1 282 ? 9.094 -9.289 -10.945 1 97.69 282 ARG A N 1
ATOM 2137 C CA . ARG A 1 282 ? 8.477 -8.641 -12.102 1 97.69 282 ARG A CA 1
ATOM 2138 C C . ARG A 1 282 ? 6.953 -8.7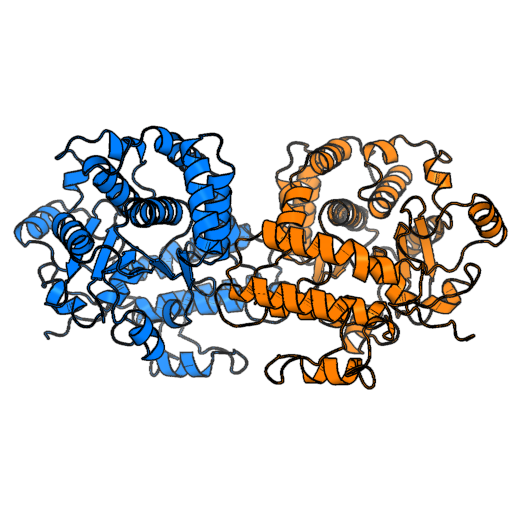42 -12.039 1 97.69 282 ARG A C 1
ATOM 2140 O O . ARG A 1 282 ? 6.41 -9.602 -11.336 1 97.69 282 ARG A O 1
ATOM 2147 N N . THR A 1 283 ? 6.316 -7.855 -12.688 1 97.94 283 THR A N 1
ATOM 2148 C CA . THR A 1 283 ? 4.879 -7.902 -12.914 1 97.94 283 THR A CA 1
ATOM 2149 C C . THR A 1 283 ? 4.559 -7.758 -14.406 1 97.94 283 THR A C 1
ATOM 2151 O O . THR A 1 283 ? 5.422 -7.367 -15.195 1 97.94 283 THR A O 1
ATOM 2154 N N . HIS A 1 284 ? 3.422 -8.125 -14.766 1 97.88 284 HIS A N 1
ATOM 2155 C CA . HIS A 1 284 ? 2.861 -7.949 -16.094 1 97.88 284 HIS A CA 1
ATOM 2156 C C . HIS A 1 284 ? 1.337 -7.918 -16.062 1 97.88 284 HIS A C 1
ATOM 2158 O O . HIS A 1 284 ? 0.716 -8.711 -15.344 1 97.88 284 HIS A O 1
ATOM 2164 N N . PRO A 1 285 ? 0.729 -7.039 -16.797 1 96.81 285 PRO A N 1
ATOM 2165 C CA . PRO A 1 285 ? -0.732 -6.941 -16.766 1 96.81 285 PRO A CA 1
ATOM 2166 C C . PRO A 1 285 ? -1.421 -8.266 -17.094 1 96.81 285 PRO A C 1
ATOM 2168 O O . PRO A 1 285 ? -2.529 -8.523 -16.609 1 96.81 285 PRO A O 1
ATOM 2171 N N . PHE A 1 286 ? -0.748 -9.125 -17.828 1 97.94 286 PHE A N 1
ATOM 2172 C CA . PHE A 1 286 ? -1.298 -10.422 -18.203 1 97.94 286 PHE A CA 1
ATOM 2173 C C . PHE A 1 286 ? -1.684 -11.227 -16.969 1 97.94 286 PHE A C 1
ATOM 2175 O O . PHE A 1 286 ? -2.66 -11.977 -16.984 1 97.94 286 PHE A O 1
ATOM 2182 N N . PHE A 1 287 ? -0.972 -11.062 -15.891 1 98.12 287 PHE A N 1
ATOM 2183 C CA . PHE A 1 287 ? -1.158 -11.914 -14.719 1 98.12 287 PHE A CA 1
ATOM 2184 C C . PHE A 1 287 ? -2.434 -11.531 -13.969 1 98.12 287 PHE A C 1
ATOM 2186 O O . PHE A 1 287 ? -2.834 -12.211 -13.023 1 98.12 287 PHE A O 1
ATOM 2193 N N . CYS A 1 288 ? -3.121 -10.453 -14.477 1 97.25 288 CYS A N 1
ATOM 2194 C CA . CYS A 1 288 ? -4.457 -10.117 -13.992 1 97.25 288 CYS A CA 1
ATOM 2195 C C . CYS A 1 288 ? -5.469 -10.109 -15.125 1 97.25 288 CYS A C 1
ATOM 2197 O O . CYS A 1 288 ? -6.551 -9.539 -15 1 97.25 288 CYS A O 1
ATOM 2199 N N . ALA A 1 289 ? -5.145 -10.641 -16.281 1 97.69 289 ALA A N 1
ATOM 2200 C CA . ALA A 1 289 ? -6.059 -10.82 -17.391 1 97.69 289 ALA A CA 1
ATOM 2201 C C . ALA A 1 289 ? -6.859 -12.117 -17.25 1 97.69 289 ALA A C 1
ATOM 2203 O O . ALA A 1 289 ? -6.406 -13.062 -16.594 1 97.69 289 ALA A O 1
ATOM 2204 N N . PRO A 1 290 ? -8.039 -12.141 -17.828 1 97.69 290 PRO A N 1
ATOM 2205 C CA . PRO A 1 290 ? -8.852 -13.359 -17.797 1 97.69 290 PRO A CA 1
ATOM 2206 C C . PRO A 1 290 ? -8.484 -14.352 -18.891 1 97.69 290 PRO A C 1
ATOM 2208 O O . PRO A 1 290 ? -9.367 -14.961 -19.516 1 97.69 290 PRO A O 1
ATOM 2211 N N . LEU A 1 291 ? -7.172 -14.547 -19.141 1 97.56 291 LEU A N 1
ATOM 2212 C CA . LEU A 1 291 ? -6.734 -15.273 -20.328 1 97.56 291 LEU A CA 1
ATOM 2213 C C . LEU A 1 291 ? -5.887 -16.484 -19.938 1 97.56 291 LEU A C 1
ATOM 2215 O O . LEU A 1 291 ? -5.156 -16.438 -18.953 1 97.56 291 LEU A O 1
ATOM 2219 N N . PRO A 1 292 ? -5.977 -17.547 -20.734 1 97.38 292 PRO A N 1
ATOM 2220 C CA . PRO A 1 292 ? -5.012 -18.641 -20.594 1 97.38 292 PRO A CA 1
ATOM 2221 C C . PRO A 1 292 ? -3.619 -18.266 -21.094 1 97.38 292 PRO A C 1
ATOM 2223 O O . PRO A 1 292 ? -3.465 -17.266 -21.812 1 97.38 292 PRO A O 1
ATOM 2226 N N . PHE A 1 293 ? -2.662 -19.031 -20.766 1 97.81 293 PHE A N 1
ATOM 2227 C CA . PHE A 1 293 ? -1.283 -18.75 -21.156 1 97.81 293 PHE A CA 1
ATOM 2228 C C . PHE A 1 293 ? -1.098 -18.891 -22.656 1 97.81 293 PHE A C 1
ATOM 2230 O O . PHE A 1 293 ? -0.144 -18.344 -23.219 1 97.81 293 PHE A O 1
ATOM 2237 N N . HIS A 1 294 ? -2.025 -19.562 -23.344 1 94.69 294 HIS A N 1
ATOM 2238 C CA . HIS A 1 294 ? -1.994 -19.641 -24.797 1 94.69 294 HIS A CA 1
ATOM 2239 C C . HIS A 1 294 ? -2.1 -18.25 -25.422 1 94.69 294 HIS A C 1
ATOM 2241 O O . HIS A 1 294 ? -1.577 -18.016 -26.516 1 94.69 294 HIS A O 1
ATOM 2247 N N . ASP A 1 295 ? -2.691 -17.359 -24.719 1 96.06 295 ASP A N 1
ATOM 2248 C CA . ASP A 1 295 ? -2.957 -16.031 -25.234 1 96.06 295 ASP A CA 1
ATOM 2249 C C . ASP A 1 295 ? -1.995 -15 -24.641 1 96.06 295 ASP A C 1
ATOM 2251 O O . ASP A 1 295 ? -2.256 -13.797 -24.688 1 96.06 295 ASP A O 1
ATOM 2255 N N . MET A 1 296 ? -0.96 -15.492 -24.062 1 96.5 296 MET A N 1
ATOM 2256 C CA . MET A 1 296 ? 0.05 -14.602 -23.5 1 96.5 296 MET A CA 1
ATOM 2257 C C . MET A 1 296 ? 0.616 -13.68 -24.578 1 96.5 296 MET A C 1
ATOM 2259 O O . MET A 1 296 ? 0.918 -14.125 -25.688 1 96.5 296 MET A O 1
ATOM 2263 N N . PRO A 1 297 ? 0.719 -12.391 -24.344 1 97.5 297 PRO A N 1
ATOM 2264 C CA . PRO A 1 297 ? 1.252 -11.477 -25.359 1 97.5 297 PRO A CA 1
ATOM 2265 C C . PRO A 1 297 ? 2.721 -11.742 -25.672 1 97.5 297 PRO A C 1
ATOM 2267 O O . PRO A 1 297 ? 3.432 -12.352 -24.859 1 97.5 297 PRO A O 1
ATOM 2270 N N . ALA A 1 298 ? 3.178 -11.195 -26.734 1 97.81 298 ALA A N 1
ATOM 2271 C CA . ALA A 1 298 ? 4.504 -11.484 -27.266 1 97.81 298 ALA A CA 1
ATOM 2272 C C . ALA A 1 298 ? 5.598 -10.984 -26.328 1 97.81 298 ALA A C 1
ATOM 2274 O O . ALA A 1 298 ? 6.637 -11.633 -26.172 1 97.81 298 ALA A O 1
ATOM 2275 N N . ASP A 1 299 ? 5.363 -9.891 -25.766 1 97.69 299 ASP A N 1
ATOM 2276 C CA . ASP A 1 299 ? 6.391 -9.32 -24.891 1 97.69 299 ASP A CA 1
ATOM 2277 C C . ASP A 1 299 ? 6.613 -10.195 -23.656 1 97.69 299 ASP A C 1
ATOM 2279 O O . ASP A 1 299 ? 7.758 -10.445 -23.266 1 97.69 299 ASP A O 1
ATOM 2283 N N . LEU A 1 300 ? 5.574 -10.656 -23.109 1 97.94 300 LEU A N 1
ATOM 2284 C CA . LEU A 1 300 ? 5.711 -11.547 -21.969 1 97.94 300 LEU A CA 1
ATOM 2285 C C . LEU A 1 300 ? 6.293 -12.891 -22.375 1 97.94 300 LEU A C 1
ATOM 2287 O O . LEU A 1 300 ? 7.141 -13.453 -21.688 1 97.94 300 LEU A O 1
ATOM 2291 N N . ARG A 1 301 ? 5.816 -13.43 -23.484 1 98.12 301 ARG A N 1
ATOM 2292 C CA . ARG A 1 301 ? 6.344 -14.68 -24 1 98.12 301 ARG A CA 1
ATOM 2293 C C . ARG A 1 301 ? 7.859 -14.617 -24.156 1 98.12 301 ARG A C 1
ATOM 2295 O O . ARG A 1 301 ? 8.562 -15.57 -23.812 1 98.12 301 ARG A O 1
ATOM 2302 N N . SER A 1 302 ? 8.336 -13.5 -24.641 1 97.88 302 SER A N 1
ATOM 2303 C CA . SER A 1 302 ? 9.766 -13.297 -24.828 1 97.88 302 SER A CA 1
ATOM 2304 C C . SER A 1 302 ? 10.523 -13.352 -23.5 1 97.88 302 SER A C 1
ATOM 2306 O O . SER A 1 302 ? 11.68 -13.773 -23.469 1 97.88 302 SER A O 1
ATOM 2308 N N . GLU A 1 303 ? 9.898 -13.008 -22.453 1 97.12 303 GLU A N 1
ATOM 2309 C CA . GLU A 1 303 ? 10.539 -13.016 -21.141 1 97.12 303 GLU A CA 1
ATOM 2310 C C . GLU A 1 303 ? 10.805 -14.438 -20.656 1 97.12 303 GLU A C 1
ATOM 2312 O O . GLU A 1 303 ? 11.766 -14.688 -19.922 1 97.12 303 GLU A O 1
ATOM 2317 N N . PHE A 1 304 ? 9.961 -15.312 -21.062 1 98 304 PHE A N 1
ATOM 2318 C CA . PHE A 1 304 ? 10.102 -16.703 -20.625 1 98 304 PHE A CA 1
ATOM 2319 C C . PHE A 1 304 ? 11 -17.484 -21.562 1 98 304 PHE A C 1
ATOM 2321 O O . PHE A 1 304 ? 11.523 -18.531 -21.203 1 98 304 PHE A O 1
ATOM 2328 N N . THR A 1 305 ? 11.062 -16.984 -22.812 1 96.62 305 THR A N 1
ATOM 2329 C CA . THR A 1 305 ? 11.883 -17.672 -23.797 1 96.62 305 THR A CA 1
ATOM 2330 C C . THR A 1 305 ? 13.344 -17.734 -23.344 1 96.62 305 THR A C 1
ATOM 2332 O O . THR A 1 305 ? 13.914 -16.703 -22.953 1 96.62 305 THR A O 1
ATOM 2335 N N . GLY A 1 306 ? 13.914 -18.906 -23.312 1 95.38 306 GLY A N 1
ATOM 2336 C CA . GLY A 1 306 ? 15.312 -19.062 -22.938 1 95.38 306 GLY A CA 1
ATOM 2337 C C . GLY A 1 306 ? 15.492 -19.422 -21.484 1 95.38 306 GLY A C 1
ATOM 2338 O O . GLY A 1 306 ? 16.609 -19.766 -21.047 1 95.38 306 GLY A O 1
ATOM 2339 N N . ALA A 1 307 ? 14.445 -19.375 -20.703 1 97.81 307 ALA A N 1
ATOM 2340 C CA . ALA A 1 307 ? 14.547 -19.812 -19.312 1 97.81 307 ALA A CA 1
ATOM 2341 C C . ALA A 1 307 ? 14.82 -21.312 -19.234 1 97.81 307 ALA A C 1
ATOM 2343 O O . ALA A 1 307 ? 14.273 -22.094 -20.031 1 97.81 307 ALA A O 1
ATOM 2344 N N . ALA A 1 308 ? 15.617 -21.656 -18.281 1 97.88 308 ALA A N 1
ATOM 2345 C CA . ALA A 1 308 ? 15.891 -23.078 -18.047 1 97.88 308 ALA A CA 1
ATOM 2346 C C . ALA A 1 308 ? 14.633 -23.812 -17.578 1 97.88 308 ALA A C 1
ATOM 2348 O O . ALA A 1 308 ? 14.43 -24.969 -17.922 1 97.88 308 ALA A O 1
ATOM 2349 N N . MET A 1 309 ? 13.859 -23.125 -16.812 1 98.31 309 MET A N 1
ATOM 2350 C CA . MET A 1 309 ? 12.633 -23.672 -16.219 1 98.31 309 MET A CA 1
ATOM 2351 C C . MET A 1 309 ? 11.711 -22.547 -15.773 1 98.31 309 MET A C 1
ATOM 2353 O O . MET A 1 309 ? 12.172 -21.531 -15.234 1 98.31 309 MET A O 1
ATOM 2357 N N . THR A 1 310 ? 10.453 -22.672 -16.078 1 98.75 310 THR A N 1
ATOM 2358 C CA . THR A 1 310 ? 9.438 -21.844 -15.445 1 98.75 310 THR A CA 1
ATOM 2359 C C . THR A 1 310 ? 8.562 -22.672 -14.508 1 98.75 310 THR A C 1
ATOM 2361 O O . THR A 1 310 ? 7.977 -23.672 -14.922 1 98.75 310 THR A O 1
ATOM 2364 N N . ILE A 1 311 ? 8.508 -22.297 -13.297 1 98.88 311 ILE A N 1
ATOM 2365 C CA . ILE A 1 311 ? 7.676 -22.969 -12.305 1 98.88 311 ILE A CA 1
ATOM 2366 C C . ILE A 1 311 ? 6.391 -22.188 -12.078 1 98.88 311 ILE A C 1
ATOM 2368 O O . ILE A 1 311 ? 6.43 -21.031 -11.664 1 98.88 311 ILE A O 1
ATOM 2372 N N . LEU A 1 312 ? 5.254 -22.781 -12.375 1 98.62 312 LEU A N 1
ATOM 2373 C CA . LEU A 1 312 ? 3.939 -22.188 -12.141 1 98.62 312 LEU A CA 1
ATOM 2374 C C . LEU A 1 312 ? 3.361 -22.672 -10.812 1 98.62 312 LEU A C 1
ATOM 2376 O O . LEU A 1 312 ? 3.199 -23.875 -10.594 1 98.62 312 LEU A O 1
ATOM 2380 N N . LYS A 1 313 ? 3.006 -21.688 -10.023 1 98.25 313 LYS A N 1
ATOM 2381 C CA . LYS A 1 313 ? 2.496 -22 -8.695 1 98.25 313 LYS A CA 1
ATOM 2382 C C . LYS A 1 313 ? 0.98 -21.844 -8.633 1 98.25 313 LYS A C 1
ATOM 2384 O O . LYS A 1 313 ? 0.43 -20.891 -9.18 1 98.25 313 LYS A O 1
ATOM 2389 N N . GLY A 1 314 ? 0.348 -22.828 -8.016 1 96.06 314 GLY A N 1
ATOM 2390 C CA . GLY A 1 314 ? -1.017 -22.609 -7.555 1 96.06 314 GLY A CA 1
ATOM 2391 C C . GLY A 1 314 ? -2.059 -23.047 -8.57 1 96.06 314 GLY A C 1
ATOM 2392 O O . GLY A 1 314 ? -1.725 -23.344 -9.719 1 96.06 314 GLY A O 1
ATOM 2393 N N . ASP A 1 315 ? -3.258 -22.969 -8.125 1 95.44 315 ASP A N 1
ATOM 2394 C CA . ASP A 1 315 ? -4.406 -23.484 -8.875 1 95.44 315 ASP A CA 1
ATOM 2395 C C . ASP A 1 315 ? -4.746 -22.578 -10.047 1 95.44 315 ASP A C 1
ATOM 2397 O O . ASP A 1 315 ? -4.988 -23.062 -11.156 1 95.44 315 ASP A O 1
ATOM 2401 N N . LEU A 1 316 ? -4.723 -21.312 -9.867 1 96.62 316 LEU A N 1
ATOM 2402 C CA . LEU A 1 316 ? -5.09 -20.391 -10.938 1 96.62 316 LEU A CA 1
ATOM 2403 C C . LEU A 1 316 ? -4.129 -20.516 -12.109 1 96.62 316 LEU A C 1
ATOM 2405 O O . LEU A 1 316 ? -4.555 -20.578 -13.266 1 96.62 316 LEU A O 1
ATOM 2409 N N . ASN A 1 317 ? -2.861 -20.516 -11.836 1 98.19 317 ASN A N 1
ATOM 2410 C CA . ASN A 1 317 ? -1.889 -20.594 -12.922 1 98.19 317 ASN A CA 1
ATOM 2411 C C . ASN A 1 317 ? -1.993 -21.922 -13.664 1 98.19 317 ASN A C 1
ATOM 2413 O O . ASN A 1 317 ? -1.78 -21.984 -14.875 1 98.19 317 ASN A O 1
ATOM 2417 N N . TYR A 1 318 ? -2.352 -22.953 -12.898 1 98 318 TYR A N 1
ATOM 2418 C CA . TYR A 1 318 ? -2.576 -24.25 -13.531 1 98 318 TYR A CA 1
ATOM 2419 C C . TYR A 1 318 ? -3.775 -24.203 -14.477 1 98 318 TYR A C 1
ATOM 2421 O O . TYR A 1 318 ? -3.693 -24.641 -15.617 1 98 318 TYR A O 1
ATOM 2429 N N . ARG A 1 319 ? -4.867 -23.641 -13.992 1 97.12 319 ARG A N 1
ATOM 2430 C CA . ARG A 1 319 ? -6.066 -23.469 -14.805 1 97.12 319 ARG A CA 1
ATOM 2431 C C . ARG A 1 319 ? -5.746 -22.719 -16.094 1 97.12 319 ARG A C 1
ATOM 2433 O O . ARG A 1 319 ? -6.164 -23.141 -17.172 1 97.12 319 ARG A O 1
ATOM 2440 N N . ARG A 1 320 ? -4.93 -21.703 -15.961 1 97.88 320 ARG A N 1
ATOM 2441 C CA . ARG A 1 320 ? -4.594 -20.891 -17.109 1 97.88 320 ARG A CA 1
ATOM 2442 C C . ARG A 1 320 ? -3.658 -21.625 -18.062 1 97.88 320 ARG A C 1
ATOM 2444 O O . ARG A 1 320 ? -3.729 -21.453 -19.281 1 97.88 320 ARG A O 1
ATOM 2451 N N . LEU A 1 321 ? -2.826 -22.438 -17.531 1 98 321 LEU A N 1
ATOM 2452 C CA . LEU A 1 321 ? -1.884 -23.203 -18.344 1 98 321 LEU A CA 1
ATOM 2453 C C . LEU A 1 321 ? -2.615 -24.203 -19.234 1 98 321 LEU A C 1
ATOM 2455 O O . LEU A 1 321 ? -2.277 -24.359 -20.406 1 98 321 LEU A O 1
ATOM 2459 N N . VAL A 1 322 ? -3.707 -24.828 -18.672 1 96.31 322 VAL A N 1
ATOM 2460 C CA . VAL A 1 322 ? -4.391 -25.875 -19.422 1 96.31 322 VAL A CA 1
ATOM 2461 C C . VAL A 1 322 ? -5.734 -25.359 -19.922 1 96.31 322 VAL A C 1
ATOM 2463 O O . VAL A 1 322 ? -6.645 -26.156 -20.203 1 96.31 322 VAL A O 1
ATOM 2466 N N . SER A 1 323 ? -5.957 -24.047 -19.859 1 94.25 323 SER A N 1
ATOM 2467 C CA . SER A 1 323 ? -7.012 -23.297 -20.531 1 94.25 323 SER A CA 1
ATOM 2468 C C . SER A 1 323 ? -8.336 -23.422 -19.781 1 94.25 323 SER A C 1
ATOM 2470 O O . SER A 1 323 ? -9.398 -23.156 -20.344 1 94.25 323 SER A O 1
ATOM 2472 N N . ASP A 1 324 ? -8.281 -23.906 -18.562 1 94.81 324 ASP A N 1
ATOM 2473 C CA . ASP A 1 324 ? -9.453 -24 -17.688 1 94.81 324 ASP A CA 1
ATOM 2474 C C . ASP A 1 324 ? -10.602 -24.719 -18.391 1 94.81 324 ASP A C 1
ATOM 2476 O O . ASP A 1 324 ? -11.727 -24.203 -18.453 1 94.81 324 ASP A O 1
ATOM 2480 N N . GLN A 1 325 ? -10.32 -25.828 -18.938 1 95.44 325 GLN A N 1
ATOM 2481 C CA . GLN A 1 325 ? -11.273 -26.672 -19.656 1 95.44 325 GLN A CA 1
ATOM 2482 C C . GLN A 1 325 ? -11.414 -28.031 -18.984 1 95.44 325 GLN A C 1
ATOM 2484 O O . GLN A 1 325 ? -10.523 -28.469 -18.25 1 95.44 325 GLN A O 1
ATOM 2489 N N . LEU A 1 326 ? -12.547 -28.641 -19.25 1 94.56 326 LEU A N 1
ATOM 2490 C CA . LEU A 1 326 ? -12.82 -29.938 -18.641 1 94.56 326 LEU A CA 1
ATOM 2491 C C . LEU A 1 326 ? -12.18 -31.062 -19.438 1 94.56 326 LEU A C 1
ATOM 2493 O O . LEU A 1 326 ? -12.875 -31.859 -20.062 1 94.56 326 LEU A O 1
ATOM 2497 N N . TRP A 1 327 ? -10.914 -31.234 -19.297 1 95.44 327 TRP A N 1
ATOM 2498 C CA . TRP A 1 327 ? -10.148 -32.312 -19.938 1 95.44 327 TRP A CA 1
ATOM 2499 C C . TRP A 1 327 ? -10.445 -33.656 -19.281 1 95.44 327 TRP A C 1
ATOM 2501 O O . TRP A 1 327 ? -10.852 -33.688 -18.109 1 95.44 327 TRP A O 1
ATOM 2511 N N . LEU A 1 328 ? -10.242 -34.719 -20.141 1 95.25 328 LEU A N 1
ATOM 2512 C CA . LEU A 1 328 ? -10.094 -36 -19.453 1 95.25 328 LEU A CA 1
ATOM 2513 C C . LEU A 1 328 ? -8.875 -36 -18.547 1 95.25 328 LEU A C 1
ATOM 2515 O O . LEU A 1 328 ? -7.789 -35.562 -18.953 1 95.25 328 LEU A O 1
ATOM 2519 N N . PRO A 1 329 ? -9.094 -36.406 -17.297 1 96.38 329 PRO A N 1
ATOM 2520 C CA . PRO A 1 329 ? -7.977 -36.344 -16.359 1 96.38 329 PRO A CA 1
ATOM 2521 C C . PRO A 1 329 ? -6.723 -37.062 -16.859 1 96.38 329 PRO A C 1
ATOM 2523 O O . PRO A 1 329 ? -5.609 -36.719 -16.469 1 96.38 329 PRO A O 1
ATOM 2526 N N . THR A 1 330 ? -6.891 -38 -17.781 1 96.94 330 THR A N 1
ATOM 2527 C CA . THR A 1 330 ? -5.777 -38.812 -18.266 1 96.94 330 THR A CA 1
ATOM 2528 C C . THR A 1 330 ? -5.121 -38.125 -19.484 1 96.94 330 THR A C 1
ATOM 2530 O O . THR A 1 330 ? -4.125 -38.656 -20 1 96.94 330 THR A O 1
ATOM 2533 N N . THR A 1 331 ? -5.727 -37 -19.953 1 96.88 331 THR A N 1
ATOM 2534 C CA . THR A 1 331 ? -5.082 -36.281 -21.031 1 96.88 331 THR A CA 1
ATOM 2535 C C . THR A 1 331 ? -3.639 -35.938 -20.672 1 96.88 331 THR A C 1
ATOM 2537 O O . THR A 1 331 ? -3.354 -35.5 -19.547 1 96.88 331 THR A O 1
ATOM 2540 N N . ALA A 1 332 ? -2.736 -36.125 -21.594 1 96.38 332 ALA A N 1
ATOM 2541 C CA . ALA A 1 332 ? -1.318 -35.938 -21.328 1 96.38 332 ALA A CA 1
ATOM 2542 C C . ALA A 1 332 ? -1.037 -34.469 -21.016 1 96.38 332 ALA A C 1
ATOM 2544 O O . ALA A 1 332 ? -1.474 -33.562 -21.75 1 96.38 332 ALA A O 1
ATOM 2545 N N . PHE A 1 333 ? -0.293 -34.219 -19.922 1 97.25 333 PHE A N 1
ATOM 2546 C CA . PHE A 1 333 ? 0.071 -32.875 -19.516 1 97.25 333 PHE A CA 1
ATOM 2547 C C . PHE A 1 333 ? 0.891 -32.188 -20.594 1 97.25 333 PHE A C 1
ATOM 2549 O O . PHE A 1 333 ? 0.646 -31.016 -20.922 1 97.25 333 PHE A O 1
ATOM 2556 N N . THR A 1 334 ? 1.816 -32.844 -21.219 1 95.38 334 THR A N 1
ATOM 2557 C CA . THR A 1 334 ? 2.703 -32.281 -22.234 1 95.38 334 THR A CA 1
ATOM 2558 C C . THR A 1 334 ? 1.913 -31.859 -23.469 1 95.38 334 THR A C 1
ATOM 2560 O O . THR A 1 334 ? 2.295 -30.906 -24.156 1 95.38 334 THR A O 1
ATOM 2563 N N . GLY A 1 335 ? 0.809 -32.5 -23.703 1 92.38 335 GLY A N 1
ATOM 2564 C CA . GLY A 1 335 ? -0.015 -32.125 -24.859 1 92.38 335 GLY A CA 1
ATOM 2565 C C . GLY A 1 335 ? -0.731 -30.797 -24.672 1 92.38 335 GLY A C 1
ATOM 2566 O O . GLY A 1 335 ? -0.983 -30.094 -25.656 1 92.38 335 GLY A O 1
ATOM 2567 N N . VAL A 1 336 ? -0.987 -30.484 -23.438 1 94.62 336 VAL A N 1
ATOM 2568 C CA . VAL A 1 336 ? -1.807 -29.312 -23.203 1 94.62 336 VAL A CA 1
ATOM 2569 C C . VAL A 1 336 ? -0.924 -28.141 -22.75 1 94.62 336 VAL A C 1
ATOM 2571 O O . VAL A 1 336 ? -1.31 -26.984 -22.859 1 94.62 336 VAL A O 1
ATOM 2574 N N . ALA A 1 337 ? 0.289 -28.453 -22.281 1 95.56 337 ALA A N 1
ATOM 2575 C CA . ALA A 1 337 ? 1.161 -27.422 -21.734 1 95.56 337 ALA A CA 1
ATOM 2576 C C . ALA A 1 337 ? 2.262 -27.047 -22.734 1 95.56 337 ALA A C 1
ATOM 2578 O O . ALA A 1 337 ? 3.02 -26.094 -22.5 1 95.56 337 ALA A O 1
ATOM 2579 N N . SER A 1 338 ? 2.332 -27.656 -23.906 1 94.19 338 SER A N 1
ATOM 2580 C CA . SER A 1 338 ? 3.467 -27.578 -24.812 1 94.19 338 SER A CA 1
ATOM 2581 C C . SER A 1 338 ? 3.555 -26.188 -25.453 1 94.19 338 SER A C 1
ATOM 2583 O O . SER A 1 338 ? 4.578 -25.844 -26.047 1 94.19 338 SER A O 1
ATOM 2585 N N . HIS A 1 339 ? 2.541 -25.422 -25.344 1 94.94 339 HIS A N 1
ATOM 2586 C CA . HIS A 1 339 ? 2.547 -24.094 -25.938 1 94.94 339 HIS A CA 1
ATOM 2587 C C . HIS A 1 339 ? 3.408 -23.141 -25.125 1 94.94 339 HIS A C 1
ATOM 2589 O O . HIS A 1 339 ? 3.754 -22.047 -25.594 1 94.94 339 HIS A O 1
ATOM 2595 N N . PHE A 1 340 ? 3.707 -23.484 -23.875 1 97.38 340 PHE A N 1
ATOM 2596 C CA . PHE A 1 340 ? 4.48 -22.578 -23.016 1 97.38 340 PHE A CA 1
ATOM 2597 C C . PHE A 1 340 ? 5.895 -22.406 -23.562 1 97.38 340 PHE A C 1
ATOM 2599 O O . PHE A 1 340 ? 6.5 -23.359 -24.062 1 97.38 340 PHE A O 1
ATOM 2606 N N . PRO A 1 341 ? 6.434 -21.266 -23.516 1 96.88 341 PRO A N 1
ATOM 2607 C CA . PRO A 1 341 ? 7.637 -20.938 -24.297 1 96.88 341 PRO A CA 1
ATOM 2608 C C . PRO A 1 341 ? 8.906 -21.547 -23.703 1 96.88 341 PRO A C 1
ATOM 2610 O O . PRO A 1 341 ? 9.945 -21.578 -24.359 1 96.88 341 PRO A O 1
ATOM 2613 N N . SER A 1 342 ? 8.961 -22.016 -22.531 1 97.62 342 SER A N 1
ATOM 2614 C CA . SER A 1 342 ? 10.078 -22.688 -21.875 1 97.62 342 SER A CA 1
ATOM 2615 C C . SER A 1 342 ? 9.664 -24.031 -21.297 1 97.62 342 SER A C 1
ATOM 2617 O O . SER A 1 342 ? 8.492 -24.406 -21.359 1 97.62 342 SER A O 1
ATOM 2619 N N . ALA A 1 343 ? 10.688 -24.828 -20.844 1 97.75 343 ALA A N 1
ATOM 2620 C CA . ALA A 1 343 ? 10.305 -25.906 -19.938 1 97.75 343 ALA A CA 1
ATOM 2621 C C . ALA A 1 343 ? 9.453 -25.375 -18.781 1 97.75 343 ALA A C 1
ATOM 2623 O O . ALA A 1 343 ? 9.688 -24.281 -18.281 1 97.75 343 ALA A O 1
ATOM 2624 N N . VAL A 1 344 ? 8.438 -26.203 -18.438 1 98.5 344 VAL A N 1
ATOM 2625 C CA . VAL A 1 344 ? 7.512 -25.672 -17.438 1 98.5 344 VAL A CA 1
ATOM 2626 C C . VAL A 1 344 ? 7.184 -26.766 -16.422 1 98.5 344 VAL A C 1
ATOM 2628 O O . VAL A 1 344 ? 7.031 -27.938 -16.781 1 98.5 344 VAL A O 1
ATOM 2631 N N . THR A 1 345 ? 7.195 -26.406 -15.172 1 98.69 345 THR A N 1
ATOM 2632 C CA . THR A 1 345 ? 6.723 -27.234 -14.07 1 98.69 345 THR A CA 1
ATOM 2633 C C . THR A 1 345 ? 5.508 -26.609 -13.398 1 98.69 345 THR A C 1
ATOM 2635 O O . THR A 1 345 ? 5.531 -25.422 -13.047 1 98.69 345 THR A O 1
ATOM 2638 N N . ALA A 1 346 ? 4.469 -27.344 -13.234 1 98.56 346 ALA A N 1
ATOM 2639 C CA . ALA A 1 346 ? 3.312 -26.906 -12.461 1 98.56 346 ALA A CA 1
ATOM 2640 C C . ALA A 1 346 ? 3.318 -27.516 -11.07 1 98.56 346 ALA A C 1
ATOM 2642 O O . ALA A 1 346 ? 3.383 -28.75 -10.922 1 98.56 346 ALA A O 1
ATOM 2643 N N . LEU A 1 347 ? 3.348 -26.719 -10.047 1 98.12 347 LEU A N 1
ATOM 2644 C CA . LEU A 1 347 ? 3.143 -27.125 -8.656 1 98.12 347 LEU A CA 1
ATOM 2645 C C . LEU A 1 347 ? 1.753 -26.719 -8.172 1 98.12 347 LEU A C 1
ATOM 2647 O O . LEU A 1 347 ? 1.461 -25.516 -8.039 1 98.12 347 LEU A O 1
ATOM 2651 N N . ARG A 1 348 ? 0.925 -27.719 -7.848 1 96.88 348 ARG A N 1
ATOM 2652 C CA . ARG A 1 348 ? -0.467 -27.359 -7.598 1 96.88 348 ARG A CA 1
ATOM 2653 C C . ARG A 1 348 ? -1.102 -28.297 -6.574 1 96.88 348 ARG A C 1
ATOM 2655 O O . ARG A 1 348 ? -1.062 -29.516 -6.73 1 96.88 348 ARG A O 1
ATOM 2662 N N . THR A 1 349 ? -1.62 -27.703 -5.535 1 94.69 349 THR A N 1
ATOM 2663 C CA . THR A 1 349 ? -2.639 -28.375 -4.746 1 94.69 349 THR A CA 1
ATOM 2664 C C . THR A 1 349 ? -4.008 -28.25 -5.402 1 94.69 349 THR A C 1
ATOM 2666 O O . THR A 1 349 ? -4.383 -27.172 -5.863 1 94.69 349 THR A O 1
ATOM 2669 N N . LEU A 1 350 ? -4.727 -29.328 -5.477 1 93.75 350 LEU A N 1
ATOM 2670 C CA . LEU A 1 350 ? -5.965 -29.359 -6.238 1 93.75 350 LEU A CA 1
ATOM 2671 C C . LEU A 1 350 ? -7.07 -28.594 -5.512 1 93.75 350 LEU A C 1
ATOM 2673 O O . LEU A 1 350 ? -7.398 -28.922 -4.367 1 93.75 350 LEU A O 1
ATOM 2677 N N . LYS A 1 351 ? -7.656 -27.656 -6.32 1 90.56 351 LYS A N 1
ATOM 2678 C CA . LYS A 1 351 ? -8.703 -26.828 -5.715 1 90.56 351 LYS A CA 1
ATOM 2679 C C . LYS A 1 351 ? -9.844 -26.594 -6.695 1 90.56 351 LYS A C 1
ATOM 2681 O O . LYS A 1 351 ? -10.828 -25.922 -6.359 1 90.56 351 LYS A O 1
ATOM 2686 N N . SER A 1 352 ? -9.742 -27.078 -7.918 1 90.31 352 SER A N 1
ATOM 2687 C CA . SER A 1 352 ? -10.773 -26.875 -8.93 1 90.31 352 SER A CA 1
ATOM 2688 C C . SER A 1 352 ? -10.961 -28.125 -9.789 1 90.31 352 SER A C 1
ATOM 2690 O O . SER A 1 352 ? -10.227 -29.109 -9.633 1 90.31 352 SER A O 1
ATOM 2692 N N . ASP A 1 353 ? -11.836 -28.062 -10.734 1 90.69 353 ASP A N 1
ATOM 2693 C CA . ASP A 1 353 ? -12.289 -29.234 -11.469 1 90.69 353 ASP A CA 1
ATOM 2694 C C . ASP A 1 353 ? -11.266 -29.641 -12.539 1 90.69 353 ASP A C 1
ATOM 2696 O O . ASP A 1 353 ? -11.211 -30.812 -12.93 1 90.69 353 ASP A O 1
ATOM 2700 N N . VAL A 1 354 ? -10.484 -28.766 -12.938 1 94.44 354 VAL A N 1
ATOM 2701 C CA . VAL A 1 354 ? -9.609 -29.031 -14.078 1 94.44 354 VAL A CA 1
ATOM 2702 C C . VAL A 1 354 ? -8.43 -29.891 -13.633 1 94.44 354 VAL A C 1
ATOM 2704 O O . VAL A 1 354 ? -7.871 -29.672 -12.555 1 94.44 354 VAL A O 1
ATOM 2707 N N . ILE A 1 355 ? -8.094 -30.906 -14.414 1 96.25 355 ILE A N 1
ATOM 2708 C CA . ILE A 1 355 ? -6.914 -31.719 -14.141 1 96.25 355 ILE A CA 1
ATOM 2709 C C . ILE A 1 355 ? -6.539 -32.5 -15.391 1 96.25 355 ILE A C 1
ATOM 2711 O O . ILE A 1 355 ? -7.41 -32.875 -16.188 1 96.25 355 ILE A O 1
ATOM 2715 N N . VAL A 1 356 ? -5.289 -32.656 -15.609 1 97.44 356 VAL A N 1
ATOM 2716 C CA . VAL A 1 356 ? -4.762 -33.5 -16.672 1 97.44 356 VAL A CA 1
ATOM 2717 C C . VAL A 1 356 ? -3.566 -34.312 -16.141 1 97.44 356 VAL A C 1
ATOM 2719 O O . VAL A 1 356 ? -3.088 -34.062 -15.039 1 97.44 356 VAL A O 1
ATOM 2722 N N . GLY A 1 357 ? -3.15 -35.281 -16.922 1 97.31 357 GLY A N 1
ATOM 2723 C CA . GLY A 1 357 ? -1.878 -35.969 -16.703 1 97.31 357 GLY A CA 1
ATOM 2724 C C . GLY A 1 357 ? -1.908 -36.938 -15.531 1 97.31 357 GLY A C 1
ATOM 2725 O O . GLY A 1 357 ? -0.875 -37.219 -14.922 1 97.31 357 GLY A O 1
ATOM 2726 N N . VAL A 1 358 ? -3.051 -37.375 -15.141 1 97.44 358 VAL A N 1
ATOM 2727 C CA . VAL A 1 358 ? -3.164 -38.344 -14.055 1 97.44 358 VAL A CA 1
ATOM 2728 C C . VAL A 1 358 ? -3.367 -39.75 -14.633 1 97.44 358 VAL A C 1
ATOM 2730 O O . VAL A 1 358 ? -4.125 -39.938 -15.594 1 97.44 358 VAL A O 1
ATOM 2733 N N . ASP A 1 359 ? -2.715 -40.656 -14.039 1 96.62 359 ASP A N 1
ATOM 2734 C CA . ASP A 1 359 ? -2.811 -42.031 -14.508 1 96.62 359 ASP A CA 1
ATOM 2735 C C . ASP A 1 359 ? -4.234 -42.562 -14.359 1 96.62 359 ASP A C 1
ATOM 2737 O O . ASP A 1 359 ? -4.902 -42.312 -13.359 1 96.62 359 ASP A O 1
ATOM 2741 N N . ALA A 1 360 ? -4.633 -43.406 -15.281 1 96.94 360 ALA A N 1
ATOM 2742 C CA . ALA A 1 360 ? -5.996 -43.938 -15.312 1 96.94 360 ALA A CA 1
ATOM 2743 C C . ALA A 1 360 ? -6.324 -44.719 -14.031 1 96.94 360 ALA A C 1
ATOM 2745 O O . ALA A 1 360 ? -7.434 -44.594 -13.508 1 96.94 360 ALA A O 1
ATOM 2746 N N . ALA A 1 361 ? -5.379 -45.438 -13.617 1 96.44 361 ALA A N 1
ATOM 2747 C CA . ALA A 1 361 ? -5.598 -46.25 -12.414 1 96.44 361 ALA A CA 1
ATOM 2748 C C . ALA A 1 361 ? -5.816 -45.344 -11.195 1 96.44 361 ALA A C 1
ATOM 2750 O O . ALA A 1 361 ? -6.652 -45.656 -10.336 1 96.44 361 ALA A O 1
ATOM 2751 N N . VAL A 1 362 ? -5.066 -44.344 -11.117 1 95.56 362 VAL A N 1
ATOM 2752 C CA . VAL A 1 362 ? -5.188 -43.375 -10.008 1 95.56 362 VAL A CA 1
ATOM 2753 C C . VAL A 1 362 ? -6.539 -42.688 -10.078 1 95.56 362 VAL A C 1
ATOM 2755 O O . VAL A 1 362 ? -7.223 -42.531 -9.062 1 95.56 362 VAL A O 1
ATOM 2758 N N . VAL A 1 363 ? -6.977 -42.25 -11.203 1 96.12 363 VAL A N 1
ATOM 2759 C CA . VAL A 1 363 ? -8.266 -41.594 -11.398 1 96.12 363 VAL A CA 1
ATOM 2760 C C . VAL A 1 363 ? -9.391 -42.531 -10.93 1 96.12 363 VAL A C 1
ATOM 2762 O O . VAL A 1 363 ? -10.281 -42.125 -10.195 1 96.12 363 VAL A O 1
ATOM 2765 N N . ALA A 1 364 ? -9.281 -43.781 -11.406 1 96 364 ALA A N 1
ATOM 2766 C CA . ALA A 1 364 ? -10.312 -44.75 -11.047 1 96 364 ALA A CA 1
ATOM 2767 C C . ALA A 1 364 ? -10.398 -44.906 -9.531 1 96 364 ALA A C 1
ATOM 2769 O O . ALA A 1 364 ? -11.5 -44.969 -8.969 1 96 364 ALA A O 1
ATOM 2770 N N . GLN A 1 365 ? -9.297 -45 -8.961 1 94.75 365 GLN A N 1
ATOM 2771 C CA . GLN A 1 365 ? -9.234 -45.188 -7.516 1 94.75 365 GLN A CA 1
ATOM 2772 C C . GLN A 1 365 ? -9.828 -43.969 -6.797 1 94.75 365 GLN A C 1
ATOM 2774 O O . GLN A 1 365 ? -10.633 -44.125 -5.879 1 94.75 365 GLN A O 1
ATOM 2779 N N . LEU A 1 366 ? -9.453 -42.781 -7.168 1 94.81 366 LEU A N 1
ATOM 2780 C CA . LEU A 1 366 ? -9.906 -41.562 -6.531 1 94.81 366 LEU A CA 1
ATOM 2781 C C . LEU A 1 366 ? -11.398 -41.344 -6.766 1 94.81 366 LEU A C 1
ATOM 2783 O O . LEU A 1 366 ? -12.117 -40.906 -5.867 1 94.81 366 LEU A O 1
ATOM 2787 N N . ASP A 1 367 ? -11.828 -41.656 -7.922 1 94.19 367 ASP A N 1
ATOM 2788 C CA . ASP A 1 367 ? -13.25 -41.531 -8.234 1 94.19 367 ASP A CA 1
ATOM 2789 C C . ASP A 1 367 ? -14.094 -42.5 -7.391 1 94.19 367 ASP A C 1
ATOM 2791 O O . ASP A 1 367 ? -15.195 -42.156 -6.973 1 94.19 367 ASP A O 1
ATOM 2795 N N . SER A 1 368 ? -13.609 -43.625 -7.219 1 94.69 368 SER A N 1
ATOM 2796 C CA . SER A 1 368 ? -14.344 -44.656 -6.488 1 94.69 368 SER A CA 1
ATOM 2797 C C . SER A 1 368 ? -14.461 -44.312 -5.008 1 94.69 368 SER A C 1
ATOM 2799 O O . SER A 1 368 ? -15.359 -44.781 -4.32 1 94.69 368 SER A O 1
ATOM 2801 N N . ALA A 1 369 ? -13.57 -43.5 -4.539 1 91.56 369 ALA A N 1
ATOM 2802 C CA . ALA A 1 369 ? -13.57 -43.094 -3.127 1 91.56 369 ALA A CA 1
ATOM 2803 C C . ALA A 1 369 ? -14.773 -42.219 -2.795 1 91.56 369 ALA A C 1
ATOM 2805 O O . ALA A 1 369 ? -15.133 -42.062 -1.627 1 91.56 369 ALA A O 1
ATOM 2806 N N . GLY A 1 370 ? -15.445 -41.594 -3.762 1 89.62 370 GLY A N 1
ATOM 2807 C CA . GLY A 1 370 ? -16.672 -40.844 -3.566 1 89.62 370 GLY A CA 1
ATOM 2808 C C . GLY A 1 370 ? -16.438 -39.469 -2.969 1 89.62 370 GLY A C 1
ATOM 2809 O O . GLY A 1 370 ? -17.375 -38.844 -2.443 1 89.62 370 GLY A O 1
ATOM 2810 N N . THR A 1 371 ? -15.273 -39.031 -2.855 1 90.69 371 THR A N 1
ATOM 2811 C CA . THR A 1 371 ? -14.961 -37.688 -2.363 1 90.69 371 THR A CA 1
ATOM 2812 C C . THR A 1 371 ? -14.625 -36.75 -3.521 1 90.69 371 THR A C 1
ATOM 2814 O O . THR A 1 371 ? -14.219 -37.188 -4.594 1 90.69 371 THR A O 1
ATOM 2817 N N . PRO A 1 372 ? -14.859 -35.469 -3.295 1 91.69 372 PRO A N 1
ATOM 2818 C CA . PRO A 1 372 ? -14.492 -34.5 -4.34 1 91.69 372 PRO A CA 1
ATOM 2819 C C . PRO A 1 372 ? -12.992 -34.219 -4.387 1 91.69 372 PRO A C 1
ATOM 2821 O O . PRO A 1 372 ? -12.562 -33.125 -4.105 1 91.69 372 PRO A O 1
ATOM 2824 N N . TRP A 1 373 ? -12.195 -35.188 -4.844 1 93.44 373 TRP A N 1
ATOM 2825 C CA . TRP A 1 373 ? -10.742 -35.188 -4.707 1 93.44 373 TRP A CA 1
ATOM 2826 C C . TRP A 1 373 ? -10.109 -34.062 -5.531 1 93.44 373 TRP A C 1
ATOM 2828 O O . TRP A 1 373 ? -8.977 -33.656 -5.258 1 93.44 373 TRP A O 1
ATOM 2838 N N . ARG A 1 374 ? -10.844 -33.562 -6.465 1 93.12 374 ARG A N 1
ATOM 2839 C CA . ARG A 1 374 ? -10.289 -32.5 -7.316 1 93.12 374 ARG A CA 1
ATOM 2840 C C . ARG A 1 374 ? -10.383 -31.141 -6.641 1 93.12 374 ARG A C 1
ATOM 2842 O O . ARG A 1 374 ? -9.68 -30.203 -7.02 1 93.12 374 ARG A O 1
ATOM 2849 N N . THR A 1 375 ? -11.273 -31.016 -5.598 1 90.81 375 THR A N 1
ATOM 2850 C CA . THR A 1 375 ? -11.562 -29.672 -5.137 1 90.81 375 THR A CA 1
ATOM 2851 C C . THR A 1 375 ? -11.352 -29.547 -3.631 1 90.81 375 THR A C 1
ATOM 2853 O O . THR A 1 375 ? -11.352 -28.438 -3.084 1 90.81 375 THR A O 1
ATOM 2856 N N . ASN A 1 376 ? -11.078 -30.641 -2.977 1 89.44 376 ASN A N 1
ATOM 2857 C CA . ASN A 1 376 ? -11.094 -30.578 -1.519 1 89.44 376 ASN A CA 1
ATOM 2858 C C . ASN A 1 376 ? -9.727 -30.219 -0.955 1 89.44 376 ASN A C 1
ATOM 2860 O O . ASN A 1 376 ? -9.539 -30.172 0.263 1 89.44 376 ASN A O 1
ATOM 2864 N N . GLY A 1 377 ? -8.703 -30.094 -1.812 1 89.12 377 GLY A N 1
ATOM 2865 C CA . GLY A 1 377 ? -7.402 -29.594 -1.377 1 89.12 377 GLY A CA 1
ATOM 2866 C C . GLY A 1 377 ? -6.512 -30.688 -0.804 1 89.12 377 GLY A C 1
ATOM 2867 O O . GLY A 1 377 ? -5.426 -30.406 -0.3 1 89.12 377 GLY A O 1
ATOM 2868 N N . ARG A 1 378 ? -6.859 -31.875 -0.944 1 90.25 378 ARG A N 1
ATOM 2869 C CA . ARG A 1 378 ? -6.113 -32.969 -0.343 1 90.25 378 ARG A CA 1
ATOM 2870 C C . ARG A 1 378 ? -4.984 -33.438 -1.26 1 90.25 378 ARG A C 1
ATOM 2872 O O . ARG A 1 378 ? -3.918 -33.844 -0.788 1 90.25 378 ARG A O 1
ATOM 2879 N N . HIS A 1 379 ? -5.215 -33.375 -2.504 1 93.81 379 HIS A N 1
ATOM 2880 C CA . HIS A 1 379 ? -4.273 -33.938 -3.469 1 93.81 379 HIS A CA 1
ATOM 2881 C C . HIS A 1 379 ? -3.521 -32.844 -4.207 1 93.81 379 HIS A C 1
ATOM 2883 O O . HIS A 1 379 ? -3.957 -31.688 -4.219 1 93.81 379 HIS A O 1
ATOM 2889 N N . ALA A 1 380 ? -2.365 -33.219 -4.754 1 96 380 ALA A N 1
ATOM 2890 C CA . ALA A 1 380 ? -1.521 -32.281 -5.469 1 96 380 ALA A CA 1
ATOM 2891 C C . ALA A 1 380 ? -0.837 -32.938 -6.664 1 96 380 ALA A C 1
ATOM 2893 O O . ALA A 1 380 ? -0.871 -34.156 -6.805 1 96 380 ALA A O 1
ATOM 2894 N N . VAL A 1 381 ? -0.304 -32.094 -7.516 1 97.12 381 VAL A N 1
ATOM 2895 C CA . VAL A 1 381 ? 0.454 -32.625 -8.656 1 97.12 381 VAL A CA 1
ATOM 2896 C C . VAL A 1 381 ? 1.746 -31.812 -8.812 1 97.12 381 VAL A C 1
ATOM 2898 O O . VAL A 1 381 ? 1.788 -30.625 -8.5 1 97.12 381 VAL A O 1
ATOM 2901 N N . ILE A 1 382 ? 2.811 -32.469 -9.203 1 98.06 382 ILE A N 1
ATOM 2902 C CA . ILE A 1 382 ? 4.023 -31.906 -9.805 1 98.06 382 ILE A CA 1
ATOM 2903 C C . ILE A 1 382 ? 4.168 -32.438 -11.234 1 98.06 382 ILE A C 1
ATOM 2905 O O . ILE A 1 382 ? 4.441 -33.625 -11.445 1 98.06 382 ILE A O 1
ATOM 2909 N N . GLN A 1 383 ? 3.961 -31.578 -12.211 1 98.56 383 GLN A N 1
ATOM 2910 C CA . GLN A 1 383 ? 3.992 -32 -13.602 1 98.56 383 GLN A CA 1
ATOM 2911 C C . GLN A 1 383 ? 4.957 -31.156 -14.43 1 98.56 383 GLN A C 1
ATOM 2913 O O . GLN A 1 383 ? 5.031 -29.938 -14.25 1 98.56 383 GLN A O 1
ATOM 2918 N N . VAL A 1 384 ? 5.703 -31.812 -15.297 1 98.44 384 VAL A N 1
ATOM 2919 C CA . VAL A 1 384 ? 6.766 -31.141 -16.031 1 98.44 384 VAL A CA 1
ATOM 2920 C C . VAL A 1 384 ? 6.594 -31.391 -17.531 1 98.44 384 VAL A C 1
ATOM 2922 O O . VAL A 1 384 ? 6.277 -32.5 -17.953 1 98.44 384 VAL A O 1
ATOM 2925 N N . ASP A 1 385 ? 6.684 -30.359 -18.281 1 98.12 385 ASP A N 1
ATOM 2926 C CA . ASP A 1 385 ? 6.891 -30.453 -19.719 1 98.12 385 ASP A CA 1
ATOM 2927 C C . ASP A 1 385 ? 8.219 -29.812 -20.125 1 98.12 385 ASP A C 1
ATOM 2929 O O . ASP A 1 385 ? 8.391 -28.594 -20 1 98.12 385 ASP A O 1
ATOM 2933 N N . LEU A 1 386 ? 9.195 -30.547 -20.641 1 96.06 386 LEU A N 1
ATOM 2934 C CA . LEU A 1 386 ? 10.539 -30.078 -20.953 1 96.06 386 LEU A CA 1
ATOM 2935 C C . LEU A 1 386 ? 10.602 -29.5 -22.359 1 96.06 386 LEU A C 1
ATOM 2937 O O . LEU A 1 386 ? 11.625 -28.922 -22.75 1 96.06 386 LEU A O 1
ATOM 2941 N N . ARG A 1 387 ? 9.672 -29.406 -23.141 1 82.38 387 ARG A N 1
ATOM 2942 C CA . ARG A 1 387 ? 9.578 -28.906 -24.5 1 82.38 387 ARG A CA 1
ATOM 2943 C C . ARG A 1 387 ? 10.516 -29.656 -25.438 1 82.38 387 ARG A C 1
ATOM 2945 O O . ARG A 1 387 ? 11.07 -29.094 -26.375 1 82.38 387 ARG A O 1
ATOM 2952 N N . ARG A 1 388 ? 10.992 -30.891 -25.25 1 71 388 ARG A N 1
ATOM 2953 C CA . ARG A 1 388 ? 11.891 -31.594 -26.156 1 71 388 ARG A CA 1
ATOM 2954 C C . ARG A 1 388 ? 11.109 -32.531 -27.062 1 71 388 ARG A C 1
ATOM 2956 O O . ARG A 1 388 ? 10.016 -33 -26.719 1 71 388 ARG A O 1
ATOM 2963 N N . MET B 1 1 ? -0.375 43.906 0.867 1 46.97 1 MET B N 1
ATOM 2964 C CA . MET B 1 1 ? 0.26 43.406 2.076 1 46.97 1 MET B CA 1
ATOM 2965 C C . MET B 1 1 ? 1.776 43.344 1.92 1 46.97 1 MET B C 1
ATOM 2967 O O . MET B 1 1 ? 2.287 43.219 0.808 1 46.97 1 MET B O 1
ATOM 2971 N N . PRO B 1 2 ? 2.475 43.906 2.861 1 55.09 2 PRO B N 1
ATOM 2972 C CA . PRO B 1 2 ? 3.928 43.938 2.678 1 55.09 2 PRO B CA 1
ATOM 2973 C C . PRO B 1 2 ? 4.496 42.594 2.24 1 55.09 2 PRO B C 1
ATOM 2975 O O . PRO B 1 2 ? 3.926 41.562 2.561 1 55.09 2 PRO B O 1
ATOM 2978 N N . SER B 1 3 ? 5.324 42.531 1.106 1 75.25 3 SER B N 1
ATOM 2979 C CA . SER B 1 3 ? 5.922 41.375 0.461 1 75.25 3 SER B CA 1
ATOM 2980 C C . SER B 1 3 ? 7.141 40.875 1.234 1 75.25 3 SER B C 1
ATOM 2982 O O . SER B 1 3 ? 7.875 41.656 1.825 1 75.25 3 SER B O 1
ATOM 2984 N N . ALA B 1 4 ? 7.125 39.688 1.914 1 90.12 4 ALA B N 1
ATOM 2985 C CA . ALA B 1 4 ? 8.289 39.062 2.525 1 90.12 4 ALA B CA 1
ATOM 2986 C C . ALA B 1 4 ? 9.07 38.25 1.497 1 90.12 4 ALA B C 1
ATOM 2988 O O . ALA B 1 4 ? 8.492 37.719 0.54 1 90.12 4 ALA B O 1
ATOM 2989 N N . PRO B 1 5 ? 10.367 38.344 1.698 1 93.88 5 PRO B N 1
ATOM 2990 C CA . PRO B 1 5 ? 11.188 37.594 0.735 1 93.88 5 PRO B CA 1
ATOM 2991 C C . PRO B 1 5 ? 10.883 36.094 0.741 1 93.88 5 PRO B C 1
ATOM 2993 O O . PRO B 1 5 ? 10.602 35.531 1.797 1 93.88 5 PRO B O 1
ATOM 2996 N N . VAL B 1 6 ? 11.016 35.562 -0.448 1 93.75 6 VAL B N 1
ATOM 2997 C CA . VAL B 1 6 ? 10.867 34.125 -0.594 1 93.75 6 VAL B CA 1
ATOM 2998 C C . VAL B 1 6 ? 12.078 33.406 0.005 1 93.75 6 VAL B C 1
ATOM 3000 O O . VAL B 1 6 ? 13.211 33.875 -0.133 1 93.75 6 VAL B O 1
ATOM 3003 N N . ILE B 1 7 ? 11.844 32.312 0.687 1 94.81 7 ILE B N 1
ATOM 3004 C CA . ILE B 1 7 ? 12.93 31.5 1.224 1 94.81 7 ILE B CA 1
ATOM 3005 C C . ILE B 1 7 ? 13.539 30.656 0.106 1 94.81 7 ILE B C 1
ATOM 3007 O O . ILE B 1 7 ? 12.867 29.812 -0.491 1 94.81 7 ILE B O 1
ATOM 3011 N N . LEU B 1 8 ? 14.828 30.844 -0.109 1 95.81 8 LEU B N 1
ATOM 3012 C CA . LEU B 1 8 ? 15.531 30.109 -1.159 1 95.81 8 LEU B CA 1
ATOM 3013 C C . LEU B 1 8 ? 16.25 28.891 -0.588 1 95.81 8 LEU B C 1
ATOM 3015 O O . LEU B 1 8 ? 16.656 28.891 0.576 1 95.81 8 LEU B O 1
ATOM 3019 N N . SER B 1 9 ? 16.484 27.906 -1.441 1 95.25 9 SER B N 1
ATOM 3020 C CA . SER B 1 9 ? 17.016 26.625 -1.007 1 95.25 9 SER B CA 1
ATOM 3021 C C . SER B 1 9 ? 18.516 26.688 -0.782 1 95.25 9 SER B C 1
ATOM 3023 O O . SER B 1 9 ? 19.078 25.844 -0.074 1 95.25 9 SER B O 1
ATOM 3025 N N . GLY B 1 10 ? 19.141 27.719 -1.335 1 94.44 10 GLY B N 1
ATOM 3026 C CA . GLY B 1 10 ? 20.594 27.688 -1.344 1 94.44 10 GLY B CA 1
ATOM 3027 C C . GLY B 1 10 ? 21.203 28.734 -0.424 1 94.44 10 GLY B C 1
ATOM 3028 O O . GLY B 1 10 ? 22.422 28.891 -0.388 1 94.44 10 GLY B O 1
ATOM 3029 N N . THR B 1 11 ? 20.422 29.438 0.375 1 93.56 11 THR B N 1
ATOM 3030 C CA . THR B 1 11 ? 20.969 30.484 1.236 1 93.56 11 THR B CA 1
ATOM 3031 C C . THR B 1 11 ? 21.922 29.875 2.264 1 93.56 11 THR B C 1
ATOM 3033 O O . THR B 1 11 ? 21.531 29.031 3.068 1 93.56 11 THR B O 1
ATOM 3036 N N . PRO B 1 12 ? 23.141 30.328 2.301 1 92.62 12 PRO B N 1
ATOM 3037 C CA . PRO B 1 12 ? 24.125 29.766 3.232 1 92.62 12 PRO B CA 1
ATOM 3038 C C . PRO B 1 12 ? 23.688 29.891 4.691 1 92.62 12 PRO B C 1
ATOM 3040 O O . PRO B 1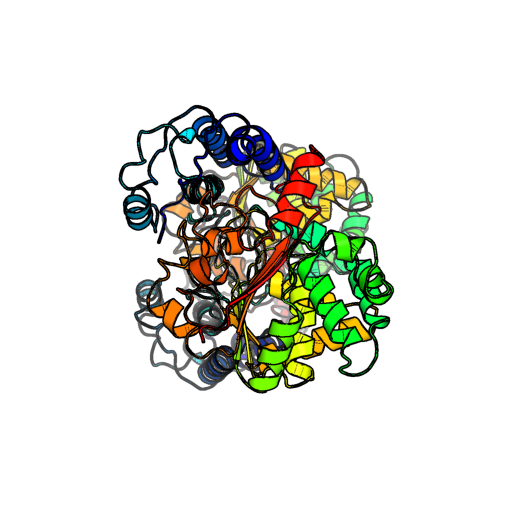 12 ? 23.172 30.938 5.102 1 92.62 12 PRO B O 1
ATOM 3043 N N . GLY B 1 13 ? 23.828 28.812 5.418 1 89 13 GLY B N 1
ATOM 3044 C CA . GLY B 1 13 ? 23.531 28.812 6.844 1 89 13 GLY B CA 1
ATOM 3045 C C . GLY B 1 13 ? 22.047 28.641 7.148 1 89 13 GLY B C 1
ATOM 3046 O O . GLY B 1 13 ? 21.656 28.609 8.32 1 89 13 GLY B O 1
ATOM 3047 N N . SER B 1 14 ? 21.297 28.5 6.148 1 91 14 SER B N 1
ATOM 3048 C CA . SER B 1 14 ? 19.859 28.375 6.344 1 91 14 SER B CA 1
ATOM 3049 C C . SER B 1 14 ? 19.438 26.922 6.547 1 91 14 SER B C 1
ATOM 3051 O O . SER B 1 14 ? 20.188 26 6.207 1 91 14 SER B O 1
ATOM 3053 N N . PHE B 1 15 ? 18.344 26.719 7.16 1 91 15 PHE B N 1
ATOM 3054 C CA . PHE B 1 15 ? 17.719 25.406 7.305 1 91 15 PHE B CA 1
ATOM 3055 C C . PHE B 1 15 ? 17.484 24.766 5.941 1 91 15 PHE B C 1
ATOM 30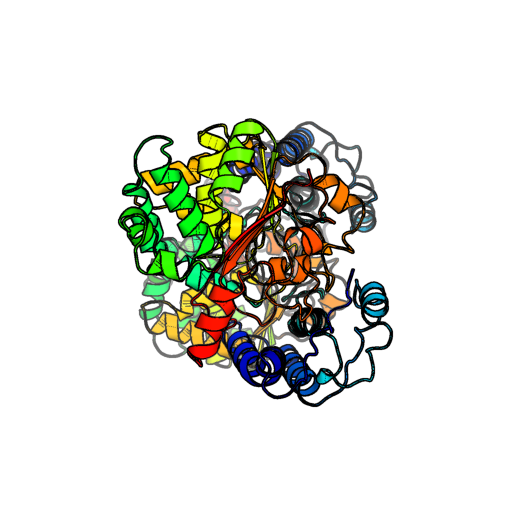57 O O . PHE B 1 15 ? 17.734 23.578 5.758 1 91 15 PHE B O 1
ATOM 3064 N N . ALA B 1 16 ? 17.078 25.562 4.996 1 93 16 ALA B N 1
ATOM 3065 C CA . ALA B 1 16 ? 16.766 25.078 3.652 1 93 16 ALA B CA 1
ATOM 3066 C C . ALA B 1 16 ? 17.984 24.438 3.006 1 93 16 ALA B C 1
ATOM 3068 O O . ALA B 1 16 ? 17.891 23.344 2.428 1 93 16 ALA B O 1
ATOM 3069 N N . ARG B 1 17 ? 19.094 25.109 3.123 1 94.31 17 ARG B N 1
ATOM 3070 C CA . ARG B 1 17 ? 20.312 24.578 2.543 1 94.31 17 ARG B CA 1
ATOM 3071 C C . ARG B 1 17 ? 20.703 23.266 3.227 1 94.31 17 ARG B C 1
ATOM 3073 O O . ARG B 1 17 ? 21.141 22.328 2.566 1 94.31 17 ARG B O 1
ATOM 3080 N N . ASP B 1 18 ? 20.531 23.234 4.531 1 93 18 ASP B N 1
ATOM 3081 C CA . ASP B 1 18 ? 20.859 22.031 5.309 1 93 18 ASP B CA 1
ATOM 3082 C C . ASP B 1 18 ? 20.016 20.844 4.883 1 93 18 ASP B C 1
ATOM 3084 O O . ASP B 1 18 ? 20.484 19.703 4.895 1 93 18 ASP B O 1
ATOM 3088 N N . VAL B 1 19 ? 18.781 21.078 4.559 1 94.12 19 VAL B N 1
ATOM 3089 C CA . VAL B 1 19 ? 17.891 20.016 4.109 1 94.12 19 VAL B CA 1
ATOM 3090 C C . VAL B 1 19 ? 18.484 19.328 2.881 1 94.12 19 VAL B C 1
ATOM 3092 O O . VAL B 1 19 ? 18.578 18.094 2.836 1 94.12 19 VAL B O 1
ATOM 3095 N N . PHE B 1 20 ? 19.047 20.078 1.921 1 96.06 20 PHE B N 1
ATOM 3096 C CA . PHE B 1 20 ? 19.5 19.516 0.657 1 96.06 20 PHE B CA 1
ATOM 3097 C C . PHE B 1 20 ? 20.906 18.938 0.802 1 96.06 20 PHE B C 1
ATOM 3099 O O . PHE B 1 20 ? 21.234 17.922 0.181 1 96.06 20 PHE B O 1
ATOM 3106 N N . HIS B 1 21 ? 21.703 19.531 1.693 1 95.88 21 HIS B N 1
ATOM 3107 C CA . HIS B 1 21 ? 23.109 19.172 1.676 1 95.88 21 HIS B CA 1
ATOM 3108 C C . HIS B 1 21 ? 23.469 18.266 2.848 1 95.88 21 HIS B C 1
ATOM 3110 O O . HIS B 1 21 ? 24.5 17.594 2.826 1 95.88 21 HIS B O 1
ATOM 3116 N N . GLU B 1 22 ? 22.625 18.219 3.824 1 94.31 22 GLU B N 1
ATOM 3117 C CA . GLU B 1 22 ? 22.922 17.391 4.988 1 94.31 22 GLU B CA 1
ATOM 3118 C C . GLU B 1 22 ? 21.844 16.328 5.188 1 94.31 22 GLU B C 1
ATOM 3120 O O . GLU B 1 22 ? 22.156 15.133 5.312 1 94.31 22 GLU B O 1
ATOM 3125 N N . ARG B 1 23 ? 20.609 16.688 5.121 1 93.81 23 ARG B N 1
ATOM 3126 C CA . ARG B 1 23 ? 19.531 15.781 5.469 1 93.81 23 ARG B CA 1
ATOM 3127 C C . ARG B 1 23 ? 19.203 14.836 4.312 1 93.81 23 ARG B C 1
ATOM 3129 O O . ARG B 1 23 ? 19.016 13.633 4.516 1 93.81 23 ARG B O 1
ATOM 3136 N N . HIS B 1 24 ? 19.172 15.32 3.07 1 96.19 24 HIS B N 1
ATOM 3137 C CA . HIS B 1 24 ? 18.766 14.516 1.923 1 96.19 24 HIS B CA 1
ATOM 3138 C C . HIS B 1 24 ? 19.766 13.391 1.667 1 96.19 24 HIS B C 1
ATOM 3140 O O . HIS B 1 24 ? 19.375 12.258 1.393 1 96.19 24 HIS B O 1
ATOM 3146 N N . PRO B 1 25 ? 21.109 13.641 1.747 1 96.19 25 PRO B N 1
ATOM 3147 C CA . PRO B 1 25 ? 22.047 12.531 1.571 1 96.19 25 PRO B CA 1
ATOM 3148 C C . PRO B 1 25 ? 21.812 11.398 2.572 1 96.19 25 PRO B C 1
ATOM 3150 O O . PRO B 1 25 ? 21.844 10.227 2.199 1 96.19 25 PRO B O 1
ATOM 3153 N N . LYS B 1 26 ? 21.516 11.742 3.812 1 96.12 26 LYS B N 1
ATOM 3154 C CA . LYS B 1 26 ? 21.203 10.742 4.828 1 96.12 26 LYS B CA 1
ATOM 3155 C C . LYS B 1 26 ? 19.891 10.031 4.523 1 96.12 26 LYS B C 1
ATOM 3157 O O . LYS B 1 26 ? 19.797 8.805 4.66 1 96.12 26 LYS B O 1
ATOM 3162 N N . LEU B 1 27 ? 18.938 10.797 4.109 1 95.5 27 LEU B N 1
ATOM 3163 C CA . LEU B 1 27 ? 17.625 10.25 3.768 1 95.5 27 LEU B CA 1
ATOM 3164 C C . LEU B 1 27 ? 17.734 9.25 2.623 1 95.5 27 LEU B C 1
ATOM 3166 O O . LEU B 1 27 ? 17.125 8.18 2.67 1 95.5 27 LEU B O 1
ATOM 3170 N N . VAL B 1 28 ? 18.484 9.609 1.635 1 96.44 28 VAL B N 1
ATOM 3171 C CA . VAL B 1 28 ? 18.656 8.758 0.462 1 96.44 28 VAL B CA 1
ATOM 3172 C C . VAL B 1 28 ? 19.266 7.422 0.876 1 96.44 28 VAL B C 1
ATOM 3174 O O . VAL B 1 28 ? 18.797 6.363 0.445 1 96.44 28 VAL B O 1
ATOM 3177 N N . GLN B 1 29 ? 20.234 7.465 1.706 1 96.19 29 GLN B N 1
ATOM 3178 C CA . GLN B 1 29 ? 20.844 6.234 2.193 1 96.19 29 GLN B CA 1
ATOM 3179 C C . GLN B 1 29 ? 19.844 5.395 2.977 1 96.19 29 GLN B C 1
ATOM 3181 O O . GLN B 1 29 ? 19.797 4.172 2.811 1 96.19 29 GLN B O 1
ATOM 3186 N N . GLN B 1 30 ? 19.062 6.043 3.783 1 95.62 30 GLN B N 1
ATOM 3187 C CA . GLN B 1 30 ? 18.047 5.344 4.562 1 95.62 30 GLN B CA 1
ATOM 3188 C C . GLN B 1 30 ? 17.031 4.668 3.652 1 95.62 30 GLN B C 1
ATOM 3190 O O . GLN B 1 30 ? 16.609 3.539 3.91 1 95.62 30 GLN B O 1
ATOM 3195 N N . VAL B 1 31 ? 16.625 5.328 2.615 1 95.94 31 VAL B N 1
ATOM 3196 C CA . VAL B 1 31 ? 15.664 4.797 1.661 1 95.94 31 VAL B CA 1
ATOM 3197 C C . VAL B 1 31 ? 16.25 3.574 0.958 1 95.94 31 VAL B C 1
ATOM 3199 O O . VAL B 1 31 ? 15.586 2.543 0.834 1 95.94 31 VAL B O 1
ATOM 3202 N N . LEU B 1 32 ? 17.516 3.693 0.568 1 95.88 32 LEU B N 1
ATOM 3203 C CA . LEU B 1 32 ? 18.188 2.607 -0.139 1 95.88 32 LEU B CA 1
ATOM 3204 C C . LEU B 1 32 ? 18.391 1.405 0.777 1 95.88 32 LEU B C 1
ATOM 3206 O O . LEU B 1 32 ? 18.406 0.262 0.316 1 95.88 32 LEU B O 1
ATOM 3210 N N . ASP B 1 33 ? 18.438 1.684 2.074 1 94.56 33 ASP B N 1
ATOM 3211 C CA . ASP B 1 33 ? 18.625 0.612 3.047 1 94.56 33 ASP B CA 1
ATOM 3212 C C . ASP B 1 33 ? 17.297 -0.014 3.439 1 94.56 33 ASP B C 1
ATOM 3214 O O . ASP B 1 33 ? 17.25 -1.146 3.926 1 94.56 33 ASP B O 1
ATOM 3218 N N . ALA B 1 34 ? 16.266 0.684 3.217 1 95.25 34 ALA B N 1
ATOM 3219 C CA . ALA B 1 34 ? 14.961 0.278 3.748 1 95.25 34 ALA B CA 1
ATOM 3220 C C . ALA B 1 34 ? 14.25 -0.667 2.787 1 95.25 34 ALA B C 1
ATOM 3222 O O . ALA B 1 34 ? 13.398 -1.455 3.203 1 95.25 34 ALA B O 1
ATOM 3223 N N . LEU B 1 35 ? 14.508 -0.632 1.506 1 96.88 35 LEU B N 1
ATOM 3224 C CA . LEU B 1 35 ? 13.922 -1.501 0.492 1 96.88 35 LEU B CA 1
ATOM 3225 C C . LEU B 1 35 ? 14.992 -2.055 -0.439 1 96.88 35 LEU B C 1
ATOM 3227 O O . LEU B 1 35 ? 15.992 -1.387 -0.704 1 96.88 35 LEU B O 1
ATOM 3231 N N . PRO B 1 36 ? 14.797 -3.205 -0.918 1 96.94 36 PRO B N 1
ATOM 3232 C CA . PRO B 1 36 ? 15.82 -3.842 -1.749 1 96.94 36 PRO B CA 1
ATOM 3233 C C . PRO B 1 36 ? 15.75 -3.408 -3.213 1 96.94 36 PRO B C 1
ATOM 3235 O O . PRO B 1 36 ? 15.648 -4.254 -4.105 1 96.94 36 PRO B O 1
ATOM 3238 N N . TYR B 1 37 ? 15.891 -2.135 -3.412 1 96.75 37 TYR B N 1
ATOM 3239 C CA . TYR B 1 37 ? 15.898 -1.602 -4.77 1 96.75 37 TYR B CA 1
ATOM 3240 C C . TYR B 1 37 ? 17 -2.232 -5.602 1 96.75 37 TYR B C 1
ATOM 3242 O O . TYR B 1 37 ? 18.094 -2.488 -5.098 1 96.75 37 TYR B O 1
ATOM 3250 N N . GLY B 1 38 ? 16.703 -2.43 -6.863 1 93.88 38 GLY B N 1
ATOM 3251 C CA . GLY B 1 38 ? 17.703 -2.951 -7.789 1 93.88 38 GLY B CA 1
ATOM 3252 C C . GLY B 1 38 ? 18.672 -1.895 -8.281 1 93.88 38 GLY B C 1
ATOM 3253 O O . GLY B 1 38 ? 18.625 -0.742 -7.848 1 93.88 38 GLY B O 1
ATOM 3254 N N . PRO B 1 39 ? 19.531 -2.24 -9.156 1 93.62 39 PRO B N 1
ATOM 3255 C CA . PRO B 1 39 ? 20.594 -1.346 -9.617 1 93.62 39 PRO B CA 1
ATOM 3256 C C . PRO B 1 39 ? 20.047 -0.105 -10.328 1 93.62 39 PRO B C 1
ATOM 3258 O O . PRO B 1 39 ? 20.594 0.992 -10.148 1 93.62 39 PRO B O 1
ATOM 3261 N N . SER B 1 40 ? 19.047 -0.271 -11.086 1 94.06 40 SER B N 1
ATOM 3262 C CA . SER B 1 40 ? 18.516 0.851 -11.859 1 94.06 40 SER B CA 1
ATOM 3263 C C . SER B 1 40 ? 17.969 1.941 -10.938 1 94.06 40 SER B C 1
ATOM 3265 O O . SER B 1 40 ? 18.25 3.125 -11.141 1 94.06 40 SER B O 1
ATOM 3267 N N . GLU B 1 41 ? 17.188 1.533 -9.922 1 95.81 41 GLU B N 1
ATOM 3268 C CA . GLU B 1 41 ? 16.656 2.492 -8.961 1 95.81 41 GLU B CA 1
ATOM 3269 C C . GLU B 1 41 ? 17.766 3.164 -8.172 1 95.81 41 GLU B C 1
ATOM 3271 O O . GLU B 1 41 ? 17.719 4.371 -7.918 1 95.81 41 GLU B O 1
ATOM 3276 N N . ARG B 1 42 ? 18.766 2.41 -7.82 1 95.75 42 ARG B N 1
ATOM 3277 C CA . ARG B 1 42 ? 19.875 2.93 -7.027 1 95.75 42 ARG B CA 1
ATOM 3278 C C . ARG B 1 42 ? 20.641 4 -7.797 1 95.75 42 ARG B C 1
ATOM 3280 O O . ARG B 1 42 ? 20.984 5.043 -7.242 1 95.75 42 ARG B O 1
ATOM 3287 N N . VAL B 1 43 ? 20.828 3.738 -9.062 1 96.88 43 VAL B N 1
ATOM 3288 C CA . VAL B 1 43 ? 21.516 4.699 -9.914 1 96.88 43 VAL B CA 1
ATOM 3289 C C . VAL B 1 43 ? 20.688 5.969 -10.055 1 96.88 43 VAL B C 1
ATOM 3291 O O . VAL B 1 43 ? 21.203 7.078 -9.93 1 96.88 43 VAL B O 1
ATOM 3294 N N . ALA B 1 44 ? 19.438 5.805 -10.289 1 97.56 44 ALA B N 1
ATOM 3295 C CA . ALA B 1 44 ? 18.531 6.941 -10.477 1 97.56 44 ALA B CA 1
ATOM 3296 C C . ALA B 1 44 ? 18.484 7.812 -9.219 1 97.56 44 ALA B C 1
ATOM 3298 O O . ALA B 1 44 ? 18.5 9.039 -9.312 1 97.56 44 ALA B O 1
ATOM 3299 N N . ILE B 1 45 ? 18.438 7.195 -8.062 1 98.12 45 ILE B N 1
ATOM 3300 C CA . ILE B 1 45 ? 18.375 7.91 -6.793 1 98.12 45 ILE B CA 1
ATOM 3301 C C . ILE B 1 45 ? 19.688 8.664 -6.562 1 98.12 45 ILE B C 1
ATOM 3303 O O . ILE B 1 45 ? 19.672 9.836 -6.16 1 98.12 45 ILE B O 1
ATOM 3307 N N . ALA B 1 46 ? 20.781 7.977 -6.895 1 97.19 46 ALA B N 1
ATOM 3308 C CA . ALA B 1 46 ? 22.094 8.609 -6.738 1 97.19 46 ALA B CA 1
ATOM 3309 C C . ALA B 1 46 ? 22.234 9.812 -7.664 1 97.19 46 ALA B C 1
ATOM 3311 O O . ALA B 1 46 ? 22.781 10.852 -7.266 1 97.19 46 ALA B O 1
ATOM 3312 N N . GLU B 1 47 ? 21.766 9.68 -8.859 1 97.88 47 GLU B N 1
ATOM 3313 C CA . GLU B 1 47 ? 21.812 10.773 -9.828 1 97.88 47 GLU B CA 1
ATOM 3314 C C . GLU B 1 47 ? 20.984 11.961 -9.352 1 97.88 47 GLU B C 1
ATOM 3316 O O . GLU B 1 47 ? 21.391 13.109 -9.516 1 97.88 47 GLU B O 1
ATOM 3321 N N . LEU B 1 48 ? 19.844 11.695 -8.797 1 98.38 48 LEU B N 1
ATOM 3322 C CA . LEU B 1 48 ? 19 12.758 -8.273 1 98.38 48 LEU B CA 1
ATOM 3323 C C . LEU B 1 48 ? 19.703 13.5 -7.141 1 98.38 48 LEU B C 1
ATOM 3325 O O . LEU B 1 48 ? 19.688 14.734 -7.098 1 98.38 48 LEU B O 1
ATOM 3329 N N . LEU B 1 49 ? 20.297 12.703 -6.219 1 98.12 49 LEU B N 1
ATOM 3330 C CA . LEU B 1 49 ? 21 13.328 -5.102 1 98.12 49 LEU B CA 1
ATOM 3331 C C . LEU B 1 49 ? 22.125 14.227 -5.602 1 98.12 49 LEU B C 1
ATOM 3333 O O . LEU B 1 49 ? 22.266 15.367 -5.156 1 98.12 49 LEU B O 1
ATOM 3337 N N . ALA B 1 50 ? 22.875 13.734 -6.582 1 97.75 50 ALA B N 1
ATOM 3338 C CA . ALA B 1 50 ? 23.969 14.516 -7.156 1 97.75 50 ALA B CA 1
ATOM 3339 C C . ALA B 1 50 ? 23.453 15.789 -7.812 1 97.75 50 ALA B C 1
ATOM 3341 O O . ALA B 1 50 ? 24 16.875 -7.609 1 97.75 50 ALA B O 1
ATOM 3342 N N . GLU B 1 51 ? 22.406 15.672 -8.57 1 97.94 51 GLU B N 1
ATOM 3343 C CA . GLU B 1 51 ? 21.797 16.812 -9.234 1 97.94 51 GLU B CA 1
ATOM 3344 C C . GLU B 1 51 ? 21.312 17.844 -8.219 1 97.94 51 GLU B C 1
ATOM 3346 O O . GLU B 1 51 ? 21.531 19.047 -8.398 1 97.94 51 GLU B O 1
ATOM 3351 N N . SER B 1 52 ? 20.672 17.422 -7.137 1 97.75 52 SER B N 1
ATOM 3352 C CA . SER B 1 52 ? 20 18.312 -6.191 1 97.75 52 SER B CA 1
ATOM 3353 C C . SER B 1 52 ? 21 19.078 -5.344 1 97.75 52 SER B C 1
ATOM 3355 O O . SER B 1 52 ? 20.672 20.109 -4.754 1 97.75 52 SER B O 1
ATOM 3357 N N . THR B 1 53 ? 22.234 18.578 -5.305 1 95.44 53 THR B N 1
ATOM 3358 C CA . THR B 1 53 ? 23.234 19.219 -4.465 1 95.44 53 THR B CA 1
ATOM 3359 C C . THR B 1 53 ? 24.172 20.078 -5.309 1 95.44 53 THR B C 1
ATOM 3361 O O . THR B 1 53 ? 24.594 21.156 -4.871 1 95.44 53 THR B O 1
ATOM 3364 N N . ASP B 1 54 ? 24.453 19.625 -6.527 1 93.31 54 ASP B N 1
ATOM 3365 C CA . ASP B 1 54 ? 25.516 20.297 -7.273 1 93.31 54 ASP B CA 1
ATOM 3366 C C . ASP B 1 54 ? 25.078 20.562 -8.719 1 93.31 54 ASP B C 1
ATOM 3368 O O . ASP B 1 54 ? 25.828 21.141 -9.5 1 93.31 54 ASP B O 1
ATOM 3372 N N . GLY B 1 55 ? 23.938 20.188 -9.047 1 96.31 55 GLY B N 1
ATOM 3373 C CA . GLY B 1 55 ? 23.516 20.297 -10.438 1 96.31 55 GLY B CA 1
ATOM 3374 C C . GLY B 1 55 ? 22.438 21.344 -10.648 1 96.31 55 GLY B C 1
ATOM 3375 O O . GLY B 1 55 ? 22.297 22.266 -9.852 1 96.31 55 GLY B O 1
ATOM 3376 N N . VAL B 1 56 ? 21.781 21.234 -11.836 1 98.31 56 VAL B N 1
ATOM 3377 C CA . VAL B 1 56 ? 20.719 22.172 -12.211 1 98.31 56 VAL B CA 1
ATOM 3378 C C . VAL B 1 56 ? 19.391 21.438 -12.289 1 98.31 56 VAL B C 1
ATOM 3380 O O . VAL B 1 56 ? 19.344 20.234 -12.562 1 98.31 56 VAL B O 1
ATOM 3383 N N . LEU B 1 57 ? 18.359 22.141 -12.07 1 98.56 57 LEU B N 1
ATOM 3384 C CA . LEU B 1 57 ? 17 21.609 -12.125 1 98.56 57 LEU B CA 1
ATOM 3385 C C . LEU B 1 57 ? 16.672 21.094 -13.523 1 98.56 57 LEU B C 1
ATOM 3387 O O . LEU B 1 57 ? 16.828 21.812 -14.508 1 98.56 57 LEU B O 1
ATOM 3391 N N . GLN B 1 58 ? 16.266 19.859 -13.562 1 98.31 58 GLN B N 1
ATOM 3392 C CA . GLN B 1 58 ? 15.812 19.25 -14.812 1 98.31 58 GLN B CA 1
ATOM 3393 C C . GLN B 1 58 ? 14.305 18.984 -14.781 1 98.31 58 GLN B C 1
ATOM 3395 O O . GLN B 1 58 ? 13.766 18.578 -13.742 1 98.31 58 GLN B O 1
ATOM 3400 N N . PRO B 1 59 ? 13.672 19.203 -15.891 1 98.25 59 PRO B N 1
ATOM 3401 C CA . PRO B 1 59 ? 12.242 18.891 -15.922 1 98.25 59 PRO B CA 1
ATOM 3402 C C . PRO B 1 59 ? 11.961 17.391 -15.883 1 98.25 59 PRO B C 1
ATOM 3404 O O . PRO B 1 59 ? 12.859 16.594 -16.156 1 98.25 59 PRO B O 1
ATOM 3407 N N . LEU B 1 60 ? 10.766 17.062 -15.5 1 97.94 60 LEU B N 1
ATOM 3408 C CA . LEU B 1 60 ? 10.32 15.688 -15.617 1 97.94 60 LEU B CA 1
ATOM 3409 C C . LEU B 1 60 ? 10.297 15.242 -17.078 1 97.94 60 LEU B C 1
ATOM 3411 O O . LEU B 1 60 ? 10.133 16.062 -17.984 1 97.94 60 LEU B O 1
ATOM 3415 N N . SER B 1 61 ? 10.484 13.93 -17.234 1 96.62 61 SER B N 1
ATOM 3416 C CA . SER B 1 61 ? 10.336 13.375 -18.578 1 96.62 61 SER B CA 1
ATOM 3417 C C . SER B 1 61 ? 8.961 13.688 -19.156 1 96.62 61 SER B C 1
ATOM 3419 O O . SER B 1 61 ? 7.984 13.805 -18.406 1 96.62 61 SER B O 1
ATOM 3421 N N . ILE B 1 62 ? 8.828 13.766 -20.453 1 96.44 62 ILE B N 1
ATOM 3422 C CA . ILE B 1 62 ? 7.586 14.055 -21.156 1 96.44 62 ILE B CA 1
ATOM 3423 C C . ILE B 1 62 ? 6.566 12.953 -20.875 1 96.44 62 ILE B C 1
ATOM 3425 O O . ILE B 1 62 ? 5.355 13.188 -20.938 1 96.44 62 ILE B O 1
ATOM 3429 N N . SER B 1 63 ? 7.02 11.789 -20.5 1 94.44 63 SER B N 1
ATOM 3430 C CA . SER B 1 63 ? 6.145 10.648 -20.266 1 94.44 63 SER B CA 1
ATOM 3431 C C . SER B 1 63 ? 5.555 10.68 -18.875 1 94.44 63 SER B C 1
ATOM 3433 O O . SER B 1 63 ? 4.633 9.922 -18.562 1 94.44 63 SER B O 1
ATOM 3435 N N . ALA B 1 64 ? 6.102 11.578 -18.047 1 96.31 64 ALA B N 1
ATOM 3436 C CA . ALA B 1 64 ? 5.547 11.68 -16.703 1 96.31 64 ALA B CA 1
ATOM 3437 C C . ALA B 1 64 ? 4.113 12.211 -16.734 1 96.31 64 ALA B C 1
ATOM 3439 O O . ALA B 1 64 ? 3.805 13.133 -17.484 1 96.31 64 ALA B O 1
ATOM 3440 N N . HIS B 1 65 ? 3.205 11.648 -15.961 1 94.69 65 HIS B N 1
ATOM 3441 C CA . HIS B 1 65 ? 1.784 11.977 -15.984 1 94.69 65 HIS B CA 1
ATOM 3442 C C . HIS B 1 65 ? 1.547 13.438 -15.617 1 94.69 65 HIS B C 1
ATOM 3444 O O . HIS B 1 65 ? 0.548 14.031 -16.031 1 94.69 65 HIS B O 1
ATOM 3450 N N . ASP B 1 66 ? 2.453 14.016 -14.836 1 96.94 66 ASP B N 1
ATOM 3451 C CA . ASP B 1 66 ? 2.287 15.391 -14.391 1 96.94 66 ASP B CA 1
ATOM 3452 C C . ASP B 1 66 ? 3.393 16.297 -14.945 1 96.94 66 ASP B C 1
ATOM 3454 O O . ASP B 1 66 ? 3.76 17.297 -14.32 1 96.94 66 ASP B O 1
ATOM 3458 N N . HIS B 1 67 ? 3.953 15.93 -16.047 1 97.81 67 HIS B N 1
ATOM 3459 C CA . HIS B 1 67 ? 5.016 16.688 -16.703 1 97.81 67 HIS B CA 1
ATOM 3460 C C . HIS B 1 67 ? 4.59 18.125 -16.938 1 97.81 67 HIS B C 1
ATOM 3462 O O . HIS B 1 67 ? 5.293 19.062 -16.547 1 97.81 67 HIS B O 1
ATOM 3468 N N . GLN B 1 68 ? 3.441 18.344 -17.531 1 97.94 68 GLN B N 1
ATOM 3469 C CA . GLN B 1 68 ? 2.979 19.672 -17.906 1 97.94 68 GLN B CA 1
ATOM 3470 C C . GLN B 1 68 ? 2.723 20.531 -16.672 1 97.94 68 GLN B C 1
ATOM 3472 O O . GLN B 1 68 ? 3.053 21.719 -16.656 1 97.94 68 GLN B O 1
ATOM 3477 N N . GLN B 1 69 ? 2.139 19.953 -15.68 1 97.62 69 GLN B N 1
ATOM 3478 C CA . GLN B 1 69 ? 1.834 20.688 -14.453 1 97.62 69 GLN B CA 1
ATOM 3479 C C . GLN B 1 69 ? 3.107 21.188 -13.789 1 97.62 69 GLN B C 1
ATOM 3481 O O . GLN B 1 69 ? 3.174 22.344 -13.367 1 97.62 69 GLN B O 1
ATOM 3486 N N . TRP B 1 70 ? 4.117 20.391 -13.719 1 98.06 70 TRP B N 1
ATOM 3487 C CA . TRP B 1 70 ? 5.367 20.766 -13.07 1 98.06 70 TRP B CA 1
ATOM 3488 C C . TRP B 1 70 ? 6.133 21.781 -13.93 1 98.06 70 TRP B C 1
ATOM 3490 O O . TRP B 1 70 ? 6.855 22.625 -13.398 1 98.06 70 TRP B O 1
ATOM 3500 N N . LEU B 1 71 ? 5.945 21.672 -15.25 1 98 71 LEU B N 1
ATOM 3501 C CA . LEU B 1 71 ? 6.527 22.688 -16.109 1 98 71 LEU B CA 1
ATOM 3502 C C . LEU B 1 71 ? 5.922 24.062 -15.812 1 98 71 LEU B C 1
ATOM 3504 O O . LEU B 1 71 ? 6.637 25.062 -15.781 1 98 71 LEU B O 1
ATOM 3508 N N . GLU B 1 72 ? 4.664 24.031 -15.594 1 97.81 72 GLU B N 1
ATOM 3509 C CA . GLU B 1 72 ? 3.969 25.281 -15.273 1 97.81 72 GLU B CA 1
ATOM 3510 C C . GLU B 1 72 ? 4.379 25.797 -13.906 1 97.81 72 GLU B C 1
ATOM 3512 O O . GLU B 1 72 ? 4.699 26.984 -13.758 1 97.81 72 GLU B O 1
ATOM 3517 N N . TRP B 1 73 ? 4.402 24.938 -12.891 1 97.44 73 TRP B N 1
ATOM 3518 C CA . TRP B 1 73 ? 4.75 25.344 -11.531 1 97.44 73 TRP B CA 1
ATOM 3519 C C . TRP B 1 73 ? 6.199 25.812 -11.453 1 97.44 73 TRP B C 1
ATOM 3521 O O . TRP B 1 73 ? 6.543 26.641 -10.602 1 97.44 73 TRP B O 1
ATOM 3531 N N . GLY B 1 74 ? 7.023 25.266 -12.344 1 97.75 74 GLY B N 1
ATOM 3532 C CA . GLY B 1 74 ? 8.445 25.547 -12.281 1 97.75 74 GLY B CA 1
ATOM 3533 C C . GLY B 1 74 ? 8.922 26.484 -13.375 1 97.75 74 GLY B C 1
ATOM 3534 O O . GLY B 1 74 ? 10.094 26.438 -13.766 1 97.75 74 GLY B O 1
ATOM 3535 N N . GLU B 1 75 ? 7.996 27.234 -13.938 1 97.12 75 GLU B N 1
ATOM 3536 C CA . GLU B 1 75 ? 8.359 28.156 -15.008 1 97.12 75 GLU B CA 1
ATOM 3537 C C . GLU B 1 75 ? 9.516 29.047 -14.594 1 97.12 75 GLU B C 1
ATOM 3539 O O . GLU B 1 75 ? 9.461 29.703 -13.547 1 97.12 75 GLU B O 1
ATOM 3544 N N . GLY B 1 76 ? 10.57 29.047 -15.383 1 97.06 76 GLY B N 1
ATOM 3545 C CA . GLY B 1 76 ? 11.719 29.891 -15.148 1 97.06 76 GLY B CA 1
ATOM 3546 C C . GLY B 1 76 ? 12.758 29.266 -14.234 1 97.06 76 GLY B C 1
ATOM 3547 O O . GLY B 1 76 ? 13.805 29.844 -13.977 1 97.06 76 GLY B O 1
ATOM 3548 N N . LEU B 1 77 ? 12.484 28.062 -13.711 1 98.19 77 LEU B N 1
ATOM 3549 C CA . LEU B 1 77 ? 13.375 27.469 -12.727 1 98.19 77 LEU B CA 1
ATOM 3550 C C . LEU B 1 77 ? 14.297 26.438 -13.391 1 98.19 77 LEU B C 1
ATOM 3552 O O . LEU B 1 77 ? 15.438 26.266 -12.969 1 98.19 77 LEU B O 1
ATOM 3556 N N . PHE B 1 78 ? 13.812 25.766 -14.414 1 98.25 78 PHE B N 1
ATOM 3557 C CA . PHE B 1 78 ? 14.562 24.656 -15.016 1 98.25 78 PHE B CA 1
ATOM 3558 C C . PHE B 1 78 ? 15.812 25.188 -15.719 1 98.25 78 PHE B C 1
ATOM 3560 O O . PHE B 1 78 ? 15.773 26.219 -16.375 1 98.25 78 PHE B O 1
ATOM 3567 N N . GLY B 1 79 ? 16.859 24.469 -15.555 1 98 79 GLY B N 1
ATOM 3568 C CA . GLY B 1 79 ? 18.156 24.906 -16.062 1 98 79 GLY B CA 1
ATOM 3569 C C . GLY B 1 79 ? 18.953 25.719 -15.055 1 98 79 GLY B C 1
ATOM 3570 O O . GLY B 1 79 ? 20.141 25.953 -15.258 1 98 79 GLY B O 1
ATOM 3571 N N . ARG B 1 80 ? 18.391 26.141 -13.953 1 98 80 ARG B N 1
ATOM 3572 C CA . ARG B 1 80 ? 19.047 26.875 -12.883 1 98 80 ARG B CA 1
ATOM 3573 C C . ARG B 1 80 ? 19.484 25.938 -11.758 1 98 80 ARG B C 1
ATOM 3575 O O . ARG B 1 80 ? 18.953 24.844 -11.617 1 98 80 ARG B O 1
ATOM 3582 N N . PRO B 1 81 ? 20.453 26.453 -10.938 1 97.81 81 PRO B N 1
ATOM 3583 C CA . PRO B 1 81 ? 20.828 25.641 -9.766 1 97.81 81 PRO B CA 1
ATOM 3584 C C . PRO B 1 81 ? 19.672 25.453 -8.789 1 97.81 81 PRO B C 1
ATOM 3586 O O . PRO B 1 81 ? 18.859 26.359 -8.602 1 97.81 81 PRO B O 1
ATOM 3589 N N . TRP B 1 82 ? 19.609 24.312 -8.133 1 98 82 TRP B N 1
ATOM 3590 C CA . TRP B 1 82 ? 18.578 24.016 -7.129 1 98 82 TRP B CA 1
ATOM 3591 C C . TRP B 1 82 ? 18.562 25.094 -6.043 1 98 82 TRP B C 1
ATOM 3593 O O . TRP B 1 82 ? 17.5 25.453 -5.539 1 98 82 TRP B O 1
ATOM 3603 N N . GLY B 1 83 ? 19.672 25.578 -5.723 1 96.81 83 GLY B N 1
ATOM 3604 C CA . GLY B 1 83 ? 19.812 26.578 -4.664 1 96.81 83 GLY B CA 1
ATOM 3605 C C . GLY B 1 83 ? 19.062 27.859 -4.957 1 96.81 83 GLY B C 1
ATOM 3606 O O . GLY B 1 83 ? 18.766 28.625 -4.043 1 96.81 83 GLY B O 1
ATOM 3607 N N . ASP B 1 84 ? 18.734 28.109 -6.227 1 96.62 84 ASP B N 1
ATOM 3608 C CA . ASP B 1 84 ? 18.094 29.344 -6.641 1 96.62 84 ASP B CA 1
ATOM 3609 C C . ASP B 1 84 ? 16.578 29.234 -6.582 1 96.62 84 ASP B C 1
ATOM 3611 O O . ASP B 1 84 ? 15.859 30.219 -6.73 1 96.62 84 ASP B O 1
ATOM 3615 N N . ALA B 1 85 ? 16.094 28.078 -6.367 1 97.81 85 ALA B N 1
ATOM 3616 C CA . ALA B 1 85 ? 14.656 27.844 -6.359 1 97.81 85 ALA B CA 1
ATOM 3617 C C . ALA B 1 85 ? 14.062 28.109 -4.977 1 97.81 85 ALA B C 1
ATOM 3619 O O . ALA B 1 85 ? 14.75 27.953 -3.963 1 97.81 85 ALA B O 1
ATOM 3620 N N . PRO B 1 86 ? 12.828 28.547 -4.953 1 97.44 86 PRO B N 1
ATOM 3621 C CA . PRO B 1 86 ? 12.141 28.625 -3.662 1 97.44 86 PRO B CA 1
ATOM 3622 C C . PRO B 1 86 ? 12.164 27.312 -2.891 1 97.44 86 PRO B C 1
ATOM 3624 O O . PRO B 1 86 ? 12.008 26.234 -3.484 1 97.44 86 PRO B O 1
ATOM 3627 N N . PHE B 1 87 ? 12.352 27.344 -1.588 1 97.12 87 PHE B N 1
ATOM 3628 C CA . PHE B 1 87 ? 12.547 26.156 -0.752 1 97.12 87 PHE B CA 1
ATOM 3629 C C . PHE B 1 87 ? 11.344 25.234 -0.827 1 97.12 87 PHE B C 1
ATOM 3631 O O . PHE B 1 87 ? 11.484 24.031 -1.044 1 97.12 87 PHE B O 1
ATOM 3638 N N . LEU B 1 88 ? 10.133 25.781 -0.677 1 97.31 88 LEU B N 1
ATOM 3639 C CA . LEU B 1 88 ? 8.914 24.969 -0.737 1 97.31 88 LEU B CA 1
ATOM 3640 C C . LEU B 1 88 ? 8.828 24.219 -2.064 1 97.31 88 LEU B C 1
ATOM 3642 O O . LEU B 1 88 ? 8.539 23.031 -2.088 1 97.31 88 LEU B O 1
ATOM 3646 N N . TRP B 1 89 ? 9.133 24.906 -3.135 1 98.12 89 TRP B N 1
ATOM 3647 C CA . TRP B 1 89 ? 9.062 24.312 -4.461 1 98.12 89 TRP B CA 1
ATOM 3648 C C . TRP B 1 89 ? 10.133 23.234 -4.633 1 98.12 89 TRP B C 1
ATOM 3650 O O . TRP B 1 89 ? 9.836 22.125 -5.066 1 98.12 89 TRP B O 1
ATOM 3660 N N . ALA B 1 90 ? 11.344 23.578 -4.297 1 98.19 90 ALA B N 1
ATOM 3661 C CA . ALA B 1 90 ? 12.484 22.703 -4.516 1 98.19 90 ALA B CA 1
ATOM 3662 C C . ALA B 1 90 ? 12.344 21.406 -3.703 1 98.19 90 ALA B C 1
ATOM 3664 O O . ALA B 1 90 ? 12.641 20.328 -4.199 1 98.19 90 ALA B O 1
ATOM 3665 N N . GLU B 1 91 ? 11.945 21.594 -2.467 1 97.5 91 GLU B N 1
ATOM 3666 C CA . GLU B 1 91 ? 11.758 20.422 -1.618 1 97.5 91 GLU B CA 1
ATOM 3667 C C . GLU B 1 91 ? 10.68 19.484 -2.182 1 97.5 91 GLU B C 1
ATOM 3669 O O . GLU B 1 91 ? 10.867 18.281 -2.244 1 97.5 91 GLU B O 1
ATOM 3674 N N . SER B 1 92 ? 9.594 20.047 -2.605 1 98.19 92 SER B N 1
ATOM 3675 C CA . SER B 1 92 ? 8.508 19.281 -3.213 1 98.19 92 SER B CA 1
ATOM 3676 C C . SER B 1 92 ? 8.984 18.562 -4.473 1 98.19 92 SER B C 1
ATOM 3678 O O . SER B 1 92 ? 8.648 17.406 -4.691 1 98.19 92 SER B O 1
ATOM 3680 N N . TYR B 1 93 ? 9.766 19.266 -5.234 1 98.69 93 TYR B N 1
ATOM 3681 C CA . TYR B 1 93 ? 10.242 18.703 -6.492 1 98.69 93 TYR B CA 1
ATOM 3682 C C . TYR B 1 93 ? 11.219 17.562 -6.242 1 98.69 93 TYR B C 1
ATOM 3684 O O . TYR B 1 93 ? 11.219 16.562 -6.969 1 98.69 93 TYR B O 1
ATOM 3692 N N . PHE B 1 94 ? 12.078 17.719 -5.238 1 98.5 94 PHE B N 1
ATOM 3693 C CA . PHE B 1 94 ? 13.016 16.656 -4.883 1 98.5 94 PHE B CA 1
ATOM 3694 C C . PHE B 1 94 ? 12.273 15.359 -4.578 1 98.5 94 PHE B C 1
ATOM 3696 O O . PHE B 1 94 ? 12.625 14.305 -5.109 1 98.5 94 PHE B O 1
ATOM 3703 N N . TYR B 1 95 ? 11.234 15.453 -3.799 1 98.5 95 TYR B N 1
ATOM 3704 C CA . TYR B 1 95 ? 10.508 14.258 -3.408 1 98.5 95 TYR B CA 1
ATOM 3705 C C . TYR B 1 95 ? 9.711 13.695 -4.582 1 98.5 95 TYR B C 1
ATOM 3707 O O . TYR B 1 95 ? 9.562 12.477 -4.719 1 98.5 95 TYR B O 1
ATOM 3715 N N . ARG B 1 96 ? 9.203 14.602 -5.445 1 98.56 96 ARG B N 1
ATOM 3716 C CA . ARG B 1 96 ? 8.547 14.117 -6.656 1 98.56 96 ARG B CA 1
ATOM 3717 C C . ARG B 1 96 ? 9.516 13.328 -7.527 1 98.56 96 ARG B C 1
ATOM 3719 O O . ARG B 1 96 ? 9.164 12.281 -8.07 1 98.56 96 ARG B O 1
ATOM 3726 N N . ARG B 1 97 ? 10.711 13.867 -7.68 1 98.38 97 ARG B N 1
ATOM 3727 C CA . ARG B 1 97 ? 11.75 13.219 -8.469 1 98.38 97 ARG B CA 1
ATOM 3728 C C . ARG B 1 97 ? 12.219 11.93 -7.805 1 98.38 97 ARG B C 1
ATOM 3730 O O . ARG B 1 97 ? 12.578 10.969 -8.492 1 98.38 97 ARG B O 1
ATOM 3737 N N . LEU B 1 98 ? 12.242 11.938 -6.516 1 98.44 98 LEU B N 1
ATOM 3738 C CA . LEU B 1 98 ? 12.617 10.734 -5.781 1 98.44 98 LEU B CA 1
ATOM 3739 C C . LEU B 1 98 ? 11.633 9.602 -6.051 1 98.44 98 LEU B C 1
ATOM 3741 O O . LEU B 1 98 ? 12.039 8.461 -6.273 1 98.44 98 LEU B O 1
ATOM 3745 N N . LEU B 1 99 ? 10.336 9.922 -6.09 1 98.38 99 LEU B N 1
ATOM 3746 C CA . LEU B 1 99 ? 9.32 8.922 -6.391 1 98.38 99 LEU B CA 1
ATOM 3747 C C . LEU B 1 99 ? 9.484 8.391 -7.812 1 98.38 99 LEU B C 1
ATOM 3749 O O . LEU B 1 99 ? 9.273 7.203 -8.062 1 98.38 99 LEU B O 1
ATOM 3753 N N . GLU B 1 100 ? 9.859 9.297 -8.672 1 97.69 100 GLU B N 1
ATOM 3754 C CA . GLU B 1 100 ? 10.148 8.859 -10.031 1 97.69 100 GLU B CA 1
ATOM 3755 C C . GLU B 1 100 ? 11.32 7.883 -10.047 1 97.69 100 GLU B C 1
ATOM 3757 O O . GLU B 1 100 ? 11.266 6.844 -10.711 1 97.69 100 GLU B O 1
ATOM 3762 N N . ALA B 1 101 ? 12.359 8.211 -9.336 1 97.75 101 ALA B N 1
ATOM 3763 C CA . ALA B 1 101 ? 13.578 7.414 -9.297 1 97.75 101 ALA B CA 1
ATOM 3764 C C . ALA B 1 101 ? 13.32 6.035 -8.695 1 97.75 101 ALA B C 1
ATOM 3766 O O . ALA B 1 101 ? 13.93 5.047 -9.109 1 97.75 101 ALA B O 1
ATOM 3767 N N . THR B 1 102 ? 12.391 5.922 -7.777 1 97.5 102 THR B N 1
ATOM 3768 C CA . THR B 1 102 ? 12.102 4.664 -7.094 1 97.5 102 THR B CA 1
ATOM 3769 C C . THR B 1 102 ? 11.117 3.82 -7.902 1 97.5 102 THR B C 1
ATOM 3771 O O . THR B 1 102 ? 10.852 2.67 -7.551 1 97.5 102 THR B O 1
ATOM 3774 N N . GLY B 1 103 ? 10.5 4.391 -8.875 1 96.44 103 GLY B N 1
ATOM 3775 C CA . GLY B 1 103 ? 9.594 3.654 -9.734 1 96.44 103 GLY B CA 1
ATOM 3776 C C . GLY B 1 103 ? 8.148 3.73 -9.281 1 96.44 103 GLY B C 1
ATOM 3777 O O . GLY B 1 103 ? 7.289 3.004 -9.789 1 96.44 103 GLY B O 1
ATOM 3778 N N . TYR B 1 104 ? 7.801 4.621 -8.391 1 97.69 104 TYR B N 1
ATOM 3779 C CA . TYR B 1 104 ? 6.48 4.703 -7.773 1 97.69 104 TYR B CA 1
ATOM 3780 C C . TYR B 1 104 ? 5.398 4.895 -8.828 1 97.69 104 TYR B C 1
ATOM 3782 O O . TYR B 1 104 ? 4.301 4.34 -8.711 1 97.69 104 TYR B O 1
ATOM 3790 N N . PHE B 1 105 ? 5.723 5.68 -9.906 1 95.81 105 PHE B N 1
ATOM 3791 C CA . PHE B 1 105 ? 4.691 6.094 -10.844 1 95.81 105 PHE B CA 1
ATOM 3792 C C . PHE B 1 105 ? 4.711 5.219 -12.094 1 95.81 105 PHE B C 1
ATOM 3794 O O . PHE B 1 105 ? 3.775 5.246 -12.891 1 95.81 105 PHE B O 1
ATOM 3801 N N . ARG B 1 106 ? 5.68 4.469 -12.289 1 92.12 106 ARG B N 1
ATOM 3802 C CA . ARG B 1 106 ? 5.832 3.697 -13.516 1 92.12 106 ARG B CA 1
ATOM 3803 C C . ARG B 1 106 ? 5.207 2.312 -13.375 1 92.12 106 ARG B C 1
ATOM 3805 O O . ARG B 1 106 ? 5.32 1.679 -12.328 1 92.12 106 ARG B O 1
ATOM 3812 N N . PRO B 1 107 ? 4.582 1.933 -14.445 1 90.44 107 PRO B N 1
ATOM 3813 C CA . PRO B 1 107 ? 4.113 0.546 -14.391 1 90.44 107 PRO B CA 1
ATOM 3814 C C . PRO B 1 107 ? 5.23 -0.441 -14.055 1 90.44 107 PRO B C 1
ATOM 3816 O O . PRO B 1 107 ? 6.348 -0.307 -14.562 1 90.44 107 PRO B O 1
ATOM 3819 N N . GLY B 1 108 ? 4.902 -1.384 -13.203 1 90.88 108 GLY B N 1
ATOM 3820 C CA . GLY B 1 108 ? 5.91 -2.365 -12.836 1 90.88 108 GLY B CA 1
ATOM 3821 C C . GLY B 1 108 ? 5.883 -2.717 -11.359 1 90.88 108 GLY B C 1
ATOM 3822 O O . GLY B 1 108 ? 4.906 -2.428 -10.664 1 90.88 108 GLY B O 1
ATOM 3823 N N . THR B 1 109 ? 6.969 -3.293 -10.867 1 93.38 109 THR B N 1
ATOM 3824 C CA . THR B 1 109 ? 6.996 -3.943 -9.562 1 93.38 109 THR B CA 1
ATOM 3825 C C . THR B 1 109 ? 6.992 -2.908 -8.445 1 93.38 109 THR B C 1
ATOM 3827 O O . THR B 1 109 ? 6.461 -3.162 -7.359 1 93.38 109 THR B O 1
ATOM 3830 N N . TRP B 1 110 ? 7.531 -1.734 -8.742 1 96.94 110 TRP B N 1
ATOM 3831 C CA . TRP B 1 110 ? 7.66 -0.749 -7.676 1 96.94 110 TRP B CA 1
ATOM 3832 C C . TRP B 1 110 ? 6.496 0.236 -7.699 1 96.94 110 TRP B C 1
ATOM 3834 O O . TRP B 1 110 ? 6.418 1.137 -6.859 1 96.94 110 TRP B O 1
ATOM 3844 N N . GLN B 1 111 ? 5.602 0.024 -8.656 1 96.38 111 GLN B N 1
ATOM 3845 C CA . GLN B 1 111 ? 4.461 0.928 -8.773 1 96.38 111 GLN B CA 1
ATOM 3846 C C . GLN B 1 111 ? 3.633 0.938 -7.492 1 96.38 111 GLN B C 1
ATOM 3848 O O . GLN B 1 111 ? 3.191 -0.114 -7.027 1 96.38 111 GLN B O 1
ATOM 3853 N N . GLY B 1 112 ? 3.541 2.129 -6.914 1 96.06 112 GLY B N 1
ATOM 3854 C CA . GLY B 1 112 ? 2.674 2.303 -5.758 1 96.06 112 GLY B CA 1
ATOM 3855 C C . GLY B 1 112 ? 3.328 1.894 -4.453 1 96.06 112 GLY B C 1
ATOM 3856 O O . GLY B 1 112 ? 2.697 1.939 -3.396 1 96.06 112 GLY B O 1
ATOM 3857 N N . ILE B 1 113 ? 4.562 1.44 -4.469 1 97.38 113 ILE B N 1
ATOM 3858 C CA . ILE B 1 113 ? 5.266 1.083 -3.242 1 97.38 113 ILE B CA 1
ATOM 3859 C C . ILE B 1 113 ? 5.828 2.342 -2.586 1 97.38 113 ILE B C 1
ATOM 3861 O O . ILE B 1 113 ? 6.711 2.998 -3.141 1 97.38 113 ILE B O 1
ATOM 3865 N N . ASP B 1 114 ? 5.309 2.666 -1.444 1 97.81 114 ASP B N 1
ATOM 3866 C CA . ASP B 1 114 ? 5.758 3.832 -0.688 1 97.81 114 ASP B CA 1
ATOM 3867 C C . ASP B 1 114 ? 7.176 3.631 -0.161 1 97.81 114 ASP B C 1
ATOM 3869 O O . ASP B 1 114 ? 7.406 2.801 0.72 1 97.81 114 ASP B O 1
ATOM 3873 N N . PRO B 1 115 ? 8.172 4.398 -0.628 1 97.88 115 PRO B N 1
ATOM 3874 C CA . PRO B 1 115 ? 9.547 4.234 -0.158 1 97.88 115 PRO B CA 1
ATOM 3875 C C . PRO B 1 115 ? 9.711 4.578 1.32 1 97.88 115 PRO B C 1
ATOM 3877 O O . PRO B 1 115 ? 10.734 4.242 1.926 1 97.88 115 PRO B O 1
ATOM 3880 N N . PHE B 1 116 ? 8.703 5.188 1.929 1 97.94 116 PHE B N 1
ATOM 3881 C CA . PHE B 1 116 ? 8.82 5.66 3.303 1 97.94 116 PHE B CA 1
ATOM 3882 C C . PHE B 1 116 ? 8.016 4.785 4.25 1 97.94 116 PHE B C 1
ATOM 3884 O O . PHE B 1 116 ? 8.055 4.98 5.469 1 97.94 116 PHE B O 1
ATOM 3891 N N . ALA B 1 117 ? 7.285 3.832 3.699 1 97 117 ALA B N 1
ATOM 3892 C CA . ALA B 1 117 ? 6.402 2.99 4.504 1 97 117 ALA B CA 1
ATOM 3893 C C . ALA B 1 117 ? 7.176 2.303 5.625 1 97 117 ALA B C 1
ATOM 3895 O O . ALA B 1 117 ? 6.711 2.254 6.77 1 97 117 ALA B O 1
ATOM 3896 N N . PRO B 1 118 ? 8.43 1.812 5.383 1 95.62 118 PRO B N 1
ATOM 3897 C CA . PRO B 1 118 ? 9.164 1.136 6.457 1 95.62 118 PRO B CA 1
ATOM 3898 C C . PRO B 1 118 ? 9.391 2.035 7.672 1 95.62 118 PRO B C 1
ATOM 3900 O O . PRO B 1 118 ? 9.344 1.565 8.812 1 95.62 118 PRO B O 1
ATOM 3903 N N . PHE B 1 119 ? 9.594 3.305 7.406 1 96.12 119 PHE B N 1
ATOM 3904 C CA . PHE B 1 119 ? 9.852 4.242 8.492 1 96.12 119 PHE B CA 1
ATOM 3905 C C . PHE B 1 119 ? 8.586 4.5 9.297 1 96.12 119 PHE B C 1
ATOM 3907 O O . PHE B 1 119 ? 8.609 4.484 10.531 1 96.12 119 PHE B O 1
ATOM 3914 N N . LYS B 1 120 ? 7.547 4.738 8.602 1 96.5 120 LYS B N 1
ATOM 3915 C CA . LYS B 1 120 ? 6.266 5.016 9.25 1 96.5 120 LYS B CA 1
ATOM 3916 C C . LYS B 1 120 ? 5.773 3.807 10.039 1 96.5 120 LYS B C 1
ATOM 3918 O O . LYS B 1 120 ? 5.277 3.951 11.156 1 96.5 120 LYS B O 1
ATOM 3923 N N . ASP B 1 121 ? 5.969 2.623 9.438 1 95.06 121 ASP B N 1
ATOM 3924 C CA . ASP B 1 121 ? 5.562 1.39 10.102 1 95.06 121 ASP B CA 1
ATOM 3925 C C . ASP B 1 121 ? 6.363 1.164 11.383 1 95.06 121 ASP B C 1
ATOM 3927 O O . ASP B 1 121 ? 5.801 0.77 12.406 1 95.06 121 ASP B O 1
ATOM 3931 N N . ALA B 1 122 ? 7.637 1.373 11.297 1 93.94 122 ALA B N 1
ATOM 3932 C CA . ALA B 1 122 ? 8.508 1.2 12.461 1 93.94 122 ALA B CA 1
ATOM 3933 C C . ALA B 1 122 ? 8.109 2.146 13.586 1 93.94 122 ALA B C 1
ATOM 3935 O O . ALA B 1 122 ? 8.062 1.746 14.75 1 93.94 122 ALA B O 1
ATOM 3936 N N . GLU B 1 123 ? 7.805 3.344 13.203 1 94.38 123 GLU B N 1
ATOM 3937 C CA . GLU B 1 123 ? 7.391 4.312 14.211 1 94.38 123 GLU B CA 1
ATOM 3938 C C . GLU B 1 123 ? 6.078 3.9 14.867 1 94.38 123 GLU B C 1
ATOM 3940 O O . GLU B 1 123 ? 5.957 3.924 16.094 1 94.38 123 GLU B O 1
ATOM 3945 N N . LEU B 1 124 ? 5.133 3.52 14.125 1 96.31 124 LEU B N 1
ATOM 3946 C CA . LEU B 1 124 ? 3.799 3.188 14.617 1 96.31 124 LEU B CA 1
ATOM 3947 C C . LEU B 1 124 ? 3.844 1.964 15.523 1 96.31 124 LEU B C 1
ATOM 3949 O O . LEU B 1 124 ? 3.066 1.863 16.469 1 96.31 124 LEU B O 1
ATOM 3953 N N . SER B 1 125 ? 4.766 1.067 15.25 1 94.31 125 SER B N 1
ATOM 3954 C CA . SER B 1 125 ? 4.852 -0.173 16.016 1 94.31 125 SER B CA 1
ATOM 3955 C C . SER B 1 125 ? 5.793 -0.027 17.203 1 94.31 125 SER B C 1
ATOM 3957 O O . SER B 1 125 ? 5.992 -0.977 17.969 1 94.31 125 SER B O 1
ATOM 3959 N N . GLY B 1 126 ? 6.352 1.119 17.469 1 93.62 126 GLY B N 1
ATOM 3960 C CA . GLY B 1 126 ? 7.406 1.322 18.453 1 93.62 126 GLY B CA 1
ATOM 3961 C C . GLY B 1 126 ? 6.875 1.515 19.859 1 93.62 126 GLY B C 1
ATOM 3962 O O . GLY B 1 126 ? 5.668 1.667 20.062 1 93.62 126 GLY B O 1
ATOM 3963 N N . PRO B 1 127 ? 7.797 1.569 20.781 1 93.12 127 PRO B N 1
ATOM 3964 C CA . PRO B 1 127 ? 7.422 1.656 22.188 1 93.12 127 PRO B CA 1
ATOM 3965 C C . PRO B 1 127 ? 6.777 2.992 22.547 1 93.12 127 PRO B C 1
ATOM 3967 O O . PRO B 1 127 ? 5.918 3.049 23.438 1 93.12 127 PRO B O 1
ATOM 3970 N N . ALA B 1 128 ? 7.164 4.066 21.844 1 92.31 128 ALA B N 1
ATOM 3971 C CA . ALA B 1 128 ? 6.578 5.375 22.125 1 92.31 128 ALA B CA 1
ATOM 3972 C C . ALA B 1 128 ? 5.082 5.379 21.844 1 92.31 128 ALA B C 1
ATOM 3974 O O . ALA B 1 128 ? 4.301 5.965 22.594 1 92.31 128 ALA B O 1
ATOM 3975 N N . VAL B 1 129 ? 4.711 4.738 20.781 1 94.44 129 VAL B N 1
ATOM 3976 C CA . VAL B 1 129 ? 3.299 4.641 20.438 1 94.44 129 VAL B CA 1
ATOM 3977 C C . VAL B 1 129 ? 2.578 3.75 21.453 1 94.44 129 VAL B C 1
ATOM 3979 O O . VAL B 1 129 ? 1.467 4.062 21.875 1 94.44 129 VAL B O 1
ATOM 3982 N N . ALA B 1 130 ? 3.189 2.666 21.875 1 94.31 130 ALA B N 1
ATOM 3983 C CA . ALA B 1 130 ? 2.609 1.804 22.906 1 94.31 130 ALA B CA 1
ATOM 3984 C C . ALA B 1 130 ? 2.336 2.584 24.188 1 94.31 130 ALA B C 1
ATOM 3986 O O . ALA B 1 130 ? 1.29 2.408 24.812 1 94.31 130 ALA B O 1
ATOM 3987 N N . ALA B 1 131 ? 3.262 3.439 24.5 1 92.31 131 ALA B N 1
ATOM 3988 C CA . ALA B 1 131 ? 3.105 4.262 25.703 1 92.31 131 ALA B CA 1
ATOM 3989 C C . ALA B 1 131 ? 1.952 5.25 25.547 1 92.31 131 ALA B C 1
ATOM 3991 O O . ALA B 1 131 ? 1.202 5.496 26.484 1 92.31 131 ALA B O 1
ATOM 3992 N N . GLU B 1 132 ? 1.844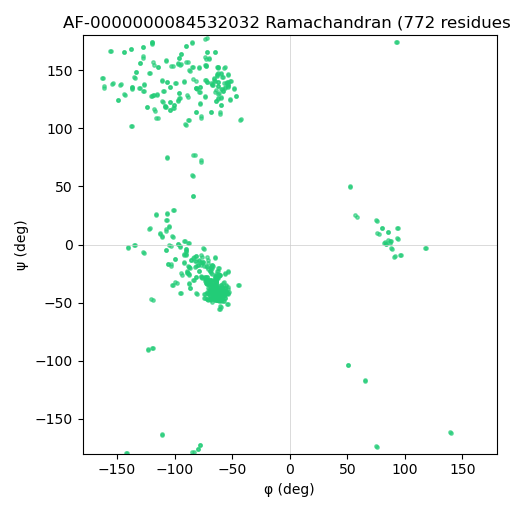 5.812 24.375 1 93.56 132 GLU B N 1
ATOM 3993 C CA . GLU B 1 132 ? 0.743 6.73 24.078 1 93.56 132 GLU B CA 1
ATOM 3994 C C . GLU B 1 132 ? -0.606 6.027 24.203 1 93.56 132 GLU B C 1
ATOM 3996 O O . GLU B 1 132 ? -1.557 6.582 24.75 1 93.56 132 GLU B O 1
ATOM 4001 N N . LEU B 1 133 ? -0.665 4.855 23.688 1 95.75 133 LEU B N 1
ATOM 4002 C CA . LEU B 1 133 ? -1.893 4.07 23.766 1 95.75 133 LEU B CA 1
ATOM 4003 C C . LEU B 1 133 ? -2.246 3.75 25.219 1 95.75 133 LEU B C 1
ATOM 4005 O O . LEU B 1 133 ? -3.412 3.834 25.609 1 95.75 133 LEU B O 1
ATOM 4009 N N . ALA B 1 134 ? -1.287 3.412 25.984 1 93.62 134 ALA B N 1
ATOM 4010 C CA . ALA B 1 134 ? -1.504 3.113 27.406 1 93.62 134 ALA B CA 1
ATOM 4011 C C . ALA B 1 134 ? -1.998 4.344 28.156 1 93.62 134 ALA B C 1
ATOM 4013 O O . ALA B 1 134 ? -2.887 4.246 29 1 93.62 134 ALA B O 1
ATOM 4014 N N . ALA B 1 135 ? -1.489 5.48 27.812 1 93.12 135 ALA B N 1
ATOM 4015 C CA . ALA B 1 135 ? -1.797 6.734 28.484 1 93.12 135 ALA B CA 1
ATOM 4016 C C . ALA B 1 135 ? -3.24 7.156 28.234 1 93.12 135 ALA B C 1
ATOM 4018 O O . ALA B 1 135 ? -3.801 7.957 28.984 1 93.12 135 ALA B O 1
ATOM 4019 N N . LEU B 1 136 ? -3.82 6.656 27.172 1 94.44 136 LEU B N 1
ATOM 4020 C CA . LEU B 1 136 ? -5.207 6.992 26.859 1 94.44 136 LEU B CA 1
ATOM 4021 C C . LEU B 1 136 ? -6.137 6.535 27.984 1 94.44 136 LEU B C 1
ATOM 4023 O O . LEU B 1 136 ? -7.203 7.117 28.188 1 94.44 136 LEU B O 1
ATOM 4027 N N . GLY B 1 137 ? -5.738 5.527 28.719 1 92.25 137 GLY B N 1
ATOM 4028 C CA . GLY B 1 137 ? -6.508 5.047 29.844 1 92.25 137 GLY B CA 1
ATOM 4029 C C . GLY B 1 137 ? -6.551 6.031 31 1 92.25 137 GLY B C 1
ATOM 4030 O O . GLY B 1 137 ? -7.426 5.945 31.875 1 92.25 137 GLY B O 1
ATOM 4031 N N . ASP B 1 138 ? -5.633 6.949 31.016 1 91 138 ASP B N 1
ATOM 4032 C CA . ASP B 1 138 ? -5.5 7.902 32.125 1 91 138 ASP B CA 1
ATOM 4033 C C . ASP B 1 138 ? -6.234 9.203 31.812 1 91 138 ASP B C 1
ATOM 4035 O O . ASP B 1 138 ? -6.266 10.117 32.625 1 91 138 ASP B O 1
ATOM 4039 N N . LEU B 1 139 ? -6.801 9.289 30.641 1 90.62 139 LEU B N 1
ATOM 4040 C CA . LEU B 1 139 ? -7.555 10.492 30.297 1 90.62 139 LEU B CA 1
ATOM 4041 C C . LEU B 1 139 ? -8.742 10.672 31.234 1 90.62 139 LEU B C 1
ATOM 4043 O O . LEU B 1 139 ? -9.422 9.703 31.578 1 90.62 139 LEU B O 1
ATOM 4047 N N . PRO B 1 140 ? -8.938 11.898 31.672 1 86.56 140 PRO B N 1
ATOM 4048 C CA . PRO B 1 140 ? -10.133 12.148 32.5 1 86.56 140 PRO B CA 1
ATOM 4049 C C . PRO B 1 140 ? -11.422 11.68 31.812 1 86.56 140 PRO B C 1
ATOM 4051 O O . PRO B 1 140 ? -11.539 11.758 30.594 1 86.56 140 PRO B O 1
ATOM 4054 N N . SER B 1 141 ? -12.32 11.219 32.656 1 84.38 141 SER B N 1
ATOM 4055 C CA . SER B 1 141 ? -13.609 10.781 32.125 1 84.38 141 SER B CA 1
ATOM 4056 C C . SER B 1 141 ? -14.461 11.969 31.703 1 84.38 141 SER B C 1
ATOM 4058 O O . SER B 1 141 ? -14.297 13.078 32.219 1 84.38 141 SER B O 1
ATOM 4060 N N . GLY B 1 142 ? -15.289 11.703 30.844 1 86.12 142 GLY B N 1
ATOM 4061 C CA . GLY B 1 142 ? -16.188 12.742 30.375 1 86.12 142 GLY B CA 1
ATOM 4062 C C . GLY B 1 142 ? -15.531 13.742 29.453 1 86.12 142 GLY B C 1
ATOM 4063 O O . GLY B 1 142 ? -14.414 13.508 28.969 1 86.12 142 GLY B O 1
ATOM 4064 N N . PHE B 1 143 ? -16.297 14.812 29.094 1 88.25 143 PHE B N 1
ATOM 4065 C CA . PHE B 1 143 ? -15.805 15.836 28.188 1 88.25 143 PHE B CA 1
ATOM 4066 C C . PHE B 1 143 ? -15.484 17.125 28.938 1 88.25 143 PHE B C 1
ATOM 4068 O O . PHE B 1 143 ? -16.156 18.141 28.75 1 88.25 143 PHE B O 1
ATOM 4075 N N . THR B 1 144 ? -14.328 17.078 29.672 1 89.25 144 THR B N 1
ATOM 4076 C CA . THR B 1 144 ? -13.906 18.203 30.5 1 89.25 144 THR B CA 1
ATOM 4077 C C . THR B 1 144 ? -12.938 19.094 29.734 1 89.25 144 THR B C 1
ATOM 4079 O O . THR B 1 144 ? -12.344 18.672 28.75 1 89.25 144 THR B O 1
ATOM 4082 N N . ASP B 1 145 ? -12.773 20.281 30.266 1 90.94 145 ASP B N 1
ATOM 4083 C CA . ASP B 1 145 ? -11.805 21.203 29.703 1 90.94 145 ASP B CA 1
ATOM 4084 C C . ASP B 1 145 ? -10.383 20.656 29.812 1 90.94 145 ASP B C 1
ATOM 4086 O O . ASP B 1 145 ? -9.555 20.859 28.922 1 90.94 145 ASP B O 1
ATOM 4090 N N . LYS B 1 146 ? -10.156 19.984 30.844 1 90.12 146 LYS B N 1
ATOM 4091 C CA . LYS B 1 146 ? -8.844 19.406 31.078 1 90.12 146 LYS B CA 1
ATOM 4092 C C . LYS B 1 146 ? -8.531 18.344 30.031 1 90.12 146 LYS B C 1
ATOM 4094 O O . LYS B 1 146 ? -7.426 18.281 29.484 1 90.12 146 LYS B O 1
ATOM 4099 N N . ARG B 1 147 ? -9.5 17.516 29.781 1 92.06 147 ARG B N 1
ATOM 4100 C CA . ARG B 1 147 ? -9.352 16.484 28.766 1 92.06 147 ARG B CA 1
ATOM 4101 C C . ARG B 1 147 ? -9.109 17.109 27.391 1 92.06 147 ARG B C 1
ATOM 4103 O O . ARG B 1 147 ? -8.188 16.703 26.672 1 92.06 147 ARG B O 1
ATOM 4110 N N . ALA B 1 148 ? -9.906 18.078 27.125 1 94.69 148 ALA B N 1
ATOM 4111 C CA . ALA B 1 148 ? -9.789 18.766 25.828 1 94.69 148 ALA B CA 1
ATOM 4112 C C . ALA B 1 148 ? -8.414 19.391 25.672 1 94.69 148 ALA B C 1
ATOM 4114 O O . ALA B 1 148 ? -7.789 19.266 24.609 1 94.69 148 ALA B O 1
ATOM 4115 N N . ALA B 1 149 ? -7.953 20 26.719 1 92.88 149 ALA B N 1
ATOM 4116 C CA . ALA B 1 149 ? -6.648 20.656 26.688 1 92.88 149 ALA B CA 1
ATOM 4117 C C . ALA B 1 149 ? -5.527 19.641 26.516 1 92.88 149 ALA B C 1
ATOM 4119 O O . ALA B 1 149 ? -4.578 19.875 25.766 1 92.88 149 ALA B O 1
ATOM 4120 N N . ALA B 1 150 ? -5.625 18.531 27.172 1 92.31 150 ALA B N 1
ATOM 4121 C CA . ALA B 1 150 ? -4.617 17.484 27.062 1 92.31 150 ALA B CA 1
ATOM 4122 C C . ALA B 1 150 ? -4.57 16.906 25.656 1 92.31 150 ALA B C 1
ATOM 4124 O O . ALA B 1 150 ? -3.488 16.656 25.125 1 92.31 150 ALA B O 1
ATOM 4125 N N . LEU B 1 151 ? -5.727 16.703 25.094 1 95.31 151 LEU B N 1
ATOM 4126 C CA . LEU B 1 151 ? -5.812 16.141 23.75 1 95.31 151 LEU B CA 1
ATOM 4127 C C . LEU B 1 151 ? -5.25 17.094 22.719 1 95.31 151 LEU B C 1
ATOM 4129 O O . LEU B 1 151 ? -4.535 16.688 21.797 1 95.31 151 LEU B O 1
ATOM 4133 N N . LEU B 1 152 ? -5.535 18.375 22.859 1 96.12 152 LEU B N 1
ATOM 4134 C CA . LEU B 1 152 ? -4.996 19.375 21.953 1 96.12 152 LEU B CA 1
ATOM 4135 C C . LEU B 1 152 ? -3.477 19.453 22.078 1 96.12 152 LEU B C 1
ATOM 4137 O O . LEU B 1 152 ? -2.773 19.516 21.062 1 96.12 152 LEU B O 1
ATOM 4141 N N . SER B 1 153 ? -3.02 19.406 23.312 1 93.62 153 SER B N 1
ATOM 4142 C CA . SER B 1 153 ? -1.582 19.438 23.547 1 93.62 153 SER B CA 1
ATOM 4143 C C . SER B 1 153 ? -0.892 18.219 22.938 1 93.62 153 SER B C 1
ATOM 4145 O O . SER B 1 153 ? 0.185 18.344 22.359 1 93.62 153 SER B O 1
ATOM 4147 N N . SER B 1 154 ? -1.493 17.109 23.078 1 93.56 154 SER B N 1
ATOM 4148 C CA . SER B 1 154 ? -0.947 15.891 22.484 1 93.56 154 SER B CA 1
ATOM 4149 C C . SER B 1 154 ? -0.896 15.992 20.969 1 93.56 154 SER B C 1
ATOM 4151 O O . SER B 1 154 ? 0.082 15.57 20.344 1 93.56 154 SER B O 1
ATOM 4153 N N . ALA B 1 155 ? -1.924 16.516 20.375 1 95.69 155 ALA B N 1
ATOM 4154 C CA . ALA B 1 155 ? -1.968 16.703 18.922 1 95.69 155 ALA B CA 1
ATOM 4155 C C . ALA B 1 155 ? -0.92 17.703 18.469 1 95.69 155 ALA B C 1
ATOM 4157 O O . ALA B 1 155 ? -0.378 17.578 17.359 1 95.69 155 ALA B O 1
ATOM 4158 N N . LEU B 1 156 ? -0.607 18.625 19.281 1 95.19 156 LEU B N 1
ATOM 4159 C CA . LEU B 1 156 ? 0.365 19.672 18.953 1 95.19 156 LEU B CA 1
ATOM 4160 C C . LEU B 1 156 ? 1.785 19.109 18.984 1 95.19 156 LEU B C 1
ATOM 4162 O O . LEU B 1 156 ? 2.539 19.281 18.031 1 95.19 156 LEU B O 1
ATOM 4166 N N . TRP B 1 157 ? 2.059 18.359 20.047 1 89.38 157 TRP B N 1
ATOM 4167 C CA . TRP B 1 157 ? 3.449 18.016 20.328 1 89.38 157 TRP B CA 1
ATOM 4168 C C . TRP B 1 157 ? 3.814 16.672 19.703 1 89.38 157 TRP B C 1
ATOM 4170 O O . TRP B 1 157 ? 4.984 16.406 19.438 1 89.38 157 TRP B O 1
ATOM 4180 N N . GLY B 1 158 ? 2.881 15.891 19.531 1 79.25 158 GLY B N 1
ATOM 4181 C CA . GLY B 1 158 ? 3.148 14.609 18.906 1 79.25 158 GLY B CA 1
ATOM 4182 C C . GLY B 1 158 ? 4.289 13.852 19.547 1 79.25 158 GLY B C 1
ATOM 4183 O O . GLY B 1 158 ? 4.227 13.508 20.734 1 79.25 158 GLY B O 1
ATOM 4184 N N . ASN B 1 159 ? 5.461 13.82 18.922 1 68.69 159 ASN B N 1
ATOM 4185 C CA . ASN B 1 159 ? 6.613 13 19.266 1 68.69 159 ASN B CA 1
ATOM 4186 C C . ASN B 1 159 ? 7.422 13.625 20.406 1 68.69 159 ASN B C 1
ATOM 4188 O O . ASN B 1 159 ? 8.273 12.969 21 1 68.69 159 ASN B O 1
ATOM 4192 N N . ARG B 1 160 ? 7.133 14.719 20.703 1 68.81 160 ARG B N 1
ATOM 4193 C CA . ARG B 1 160 ? 7.977 15.414 21.672 1 68.81 160 ARG B CA 1
ATOM 4194 C C . ARG B 1 160 ? 7.523 15.109 23.094 1 68.81 160 ARG B C 1
ATOM 4196 O O . ARG B 1 160 ? 8.336 15.117 24.031 1 68.81 160 ARG B O 1
ATOM 4203 N N . ALA B 1 161 ? 6.207 15.031 23.172 1 61.16 161 ALA B N 1
ATOM 4204 C CA . ALA B 1 161 ? 5.707 14.812 24.531 1 61.16 161 ALA B CA 1
ATOM 4205 C C . ALA B 1 161 ? 4.594 13.766 24.531 1 61.16 161 ALA B C 1
ATOM 4207 O O . ALA B 1 161 ? 3.627 13.875 23.781 1 61.16 161 ALA B O 1
ATOM 4208 N N . ASP B 1 162 ? 4.797 12.867 25.547 1 68.81 162 ASP B N 1
ATOM 4209 C CA . ASP B 1 162 ? 3.793 11.805 25.625 1 68.81 162 ASP B CA 1
ATOM 4210 C C . ASP B 1 162 ? 2.514 12.312 26.297 1 68.81 162 ASP B C 1
ATOM 4212 O O . ASP B 1 162 ? 2.512 13.375 26.922 1 68.81 162 ASP B O 1
ATOM 4216 N N . LEU B 1 163 ? 1.471 11.734 25.953 1 65.56 163 LEU B N 1
ATOM 4217 C CA . LEU B 1 163 ? 0.146 12.07 26.453 1 65.56 163 LEU B CA 1
ATOM 4218 C C . LEU B 1 163 ? 0.127 12.055 27.984 1 65.56 163 LEU B C 1
ATOM 4220 O O . LEU B 1 163 ? -0.501 12.906 28.609 1 65.56 163 LEU B O 1
ATOM 4224 N N . SER B 1 164 ? 0.829 11.125 28.562 1 62.12 164 SER B N 1
ATOM 4225 C CA . SER B 1 164 ? 0.863 11.039 30.016 1 62.12 164 SER B CA 1
ATOM 4226 C C . SER B 1 164 ? 1.377 12.336 30.641 1 62.12 164 SER B C 1
ATOM 4228 O O . SER B 1 164 ? 0.848 12.797 31.641 1 62.12 164 SER B O 1
ATOM 4230 N N . PHE B 1 165 ? 2.369 12.891 29.969 1 62.31 165 PHE B N 1
ATOM 4231 C CA . PHE B 1 165 ? 2.926 14.164 30.406 1 62.31 165 PHE B CA 1
ATOM 4232 C C . PHE B 1 165 ? 1.899 15.281 30.266 1 62.31 165 PHE B C 1
ATOM 4234 O O . PHE B 1 165 ? 1.754 16.109 31.172 1 62.31 165 PHE B O 1
ATOM 4241 N N . GLN B 1 166 ? 1.198 15.266 29.266 1 68.69 166 GLN B N 1
ATOM 4242 C CA . GLN B 1 166 ? 0.219 16.312 29 1 68.69 166 GLN B CA 1
ATOM 4243 C C . GLN B 1 166 ? -0.932 16.266 30 1 68.69 166 GLN B C 1
ATOM 4245 O O . GLN B 1 166 ? -1.505 17.297 30.359 1 68.69 166 GLN B O 1
ATOM 4250 N N . ILE B 1 167 ? -1.269 15.109 30.469 1 63.88 167 ILE B N 1
ATOM 4251 C CA . ILE B 1 167 ? -2.352 14.906 31.422 1 63.88 167 ILE B CA 1
ATOM 4252 C C . ILE B 1 167 ? -1.932 15.438 32.781 1 63.88 167 ILE B C 1
ATOM 4254 O O . ILE B 1 167 ? -2.729 16.062 33.5 1 63.88 167 ILE B O 1
ATOM 4258 N N . THR B 1 168 ? -0.727 15.18 33.125 1 62.22 168 THR B N 1
ATOM 4259 C CA . THR B 1 168 ? -0.267 15.484 34.5 1 62.22 168 THR B CA 1
ATOM 4260 C C . THR B 1 168 ? 0.281 16.906 34.562 1 62.22 168 THR B C 1
ATOM 4262 O O . THR B 1 168 ? 0.441 17.453 35.656 1 62.22 168 THR B O 1
ATOM 4265 N N . ALA B 1 169 ? 0.712 17.438 33.438 1 60.47 169 ALA B N 1
ATOM 4266 C CA . ALA B 1 169 ? 1.332 18.766 33.469 1 60.47 169 ALA B CA 1
ATOM 4267 C C . ALA B 1 169 ? 0.369 19.812 34 1 60.47 169 ALA B C 1
ATOM 4269 O O . ALA B 1 169 ? -0.811 19.828 33.656 1 60.47 169 ALA B O 1
ATOM 4270 N N . GLU B 1 170 ? 0.643 20.406 35.25 1 49.22 170 GLU B N 1
ATOM 4271 C CA . GLU B 1 170 ? -0.121 21.547 35.781 1 49.22 170 GLU B CA 1
ATOM 4272 C C . GLU B 1 170 ? -0.112 22.703 34.812 1 49.22 170 GLU B C 1
ATOM 4274 O O . GLU B 1 170 ? 0.844 22.875 34.031 1 49.22 170 GLU B O 1
ATOM 4279 N N . ALA B 1 171 ? -1.269 23.406 34.625 1 47.53 171 ALA B N 1
ATOM 4280 C CA . ALA B 1 171 ? -1.381 24.672 33.875 1 47.53 171 ALA B CA 1
ATOM 4281 C C . ALA B 1 171 ? -0.227 25.609 34.219 1 47.53 171 ALA B C 1
ATOM 4283 O O . ALA B 1 171 ? 0.073 25.828 35.406 1 47.53 171 ALA B O 1
ATOM 4284 N N . GLY B 1 172 ? 0.775 25.844 33.344 1 44.53 172 GLY B N 1
ATOM 4285 C CA . GLY B 1 172 ? 1.854 26.781 33.594 1 44.53 172 GLY B CA 1
ATOM 4286 C C . GLY B 1 172 ? 3.223 26.125 33.625 1 44.53 172 GLY B C 1
ATOM 4287 O O . GLY B 1 172 ? 4.227 26.797 33.906 1 44.53 172 GLY B O 1
ATOM 4288 N N . GLY B 1 173 ? 3.344 24.859 33.5 1 46.44 173 GLY B N 1
ATOM 4289 C CA . GLY B 1 173 ? 4.648 24.219 33.562 1 46.44 173 GLY B CA 1
ATOM 4290 C C . GLY B 1 173 ? 5.516 24.469 32.344 1 46.44 173 GLY B C 1
ATOM 4291 O O . GLY B 1 173 ? 5.18 25.297 31.516 1 46.44 173 GLY B O 1
ATOM 4292 N N . SER B 1 174 ? 6.801 23.938 32.344 1 48.34 174 SER B N 1
ATOM 4293 C CA . SER B 1 174 ? 7.875 24.141 31.391 1 48.34 174 SER B CA 1
ATOM 4294 C C . SER B 1 174 ? 7.359 24.031 29.953 1 48.34 174 SER B C 1
ATOM 4296 O O . SER B 1 174 ? 7.758 24.797 29.078 1 48.34 174 SER B O 1
ATOM 4298 N N . ILE B 1 175 ? 6.402 23.188 29.625 1 52.72 175 ILE B N 1
ATOM 4299 C CA . ILE B 1 175 ? 5.91 23 28.266 1 52.72 175 ILE B CA 1
ATOM 4300 C C . ILE B 1 175 ? 5.059 24.203 27.859 1 52.72 175 ILE B C 1
ATOM 4302 O O . ILE B 1 175 ? 5.098 24.641 26.703 1 52.72 175 ILE B O 1
ATOM 4306 N N . ALA B 1 176 ? 4.438 24.812 28.844 1 56 176 ALA B N 1
ATOM 4307 C CA . ALA B 1 176 ? 3.686 26.031 28.562 1 56 176 ALA B CA 1
ATOM 4308 C C . ALA B 1 176 ? 4.609 27.141 28.078 1 56 176 ALA B C 1
ATOM 4310 O O . ALA B 1 176 ? 4.242 27.922 27.188 1 56 176 ALA B O 1
ATOM 4311 N N . SER B 1 177 ? 5.816 26.969 28.516 1 67.38 177 SER B N 1
ATOM 4312 C CA . SER B 1 177 ? 6.793 27.969 28.125 1 67.38 177 SER B CA 1
ATOM 4313 C C . SER B 1 177 ? 7.281 27.734 26.703 1 67.38 177 SER B C 1
ATOM 4315 O O . SER B 1 177 ? 7.801 28.656 26.047 1 67.38 177 SER B O 1
ATOM 4317 N N . ASP B 1 178 ? 7.016 26.656 26.203 1 89.25 178 ASP B N 1
ATOM 4318 C CA . ASP B 1 178 ? 7.484 26.344 24.859 1 89.25 178 ASP B CA 1
ATOM 4319 C C . ASP B 1 178 ? 6.441 26.734 23.812 1 89.25 178 ASP B C 1
ATOM 4321 O O . ASP B 1 178 ? 6.75 26.781 22.609 1 89.25 178 ASP B O 1
ATOM 4325 N N . LEU B 1 179 ? 5.281 27.094 24.312 1 93 179 LEU B N 1
ATOM 4326 C CA . LEU B 1 179 ? 4.25 27.625 23.422 1 93 179 LEU B CA 1
ATOM 4327 C C . LEU B 1 179 ? 4.395 29.141 23.266 1 93 179 LEU B C 1
ATOM 4329 O O . LEU B 1 179 ? 4.035 29.891 24.172 1 93 179 LEU B O 1
ATOM 4333 N N . VAL B 1 180 ? 4.832 29.578 22.156 1 95 180 VAL B N 1
ATOM 4334 C CA . VAL B 1 180 ? 5.234 30.984 22.016 1 95 180 VAL B CA 1
ATOM 4335 C C . VAL B 1 180 ? 4.055 31.812 21.531 1 95 180 VAL B C 1
ATOM 4337 O O . VAL B 1 180 ? 4.102 33.031 21.578 1 95 180 VAL B O 1
ATOM 4340 N N . ALA B 1 181 ? 3.051 31.234 21.047 1 96.44 181 ALA B N 1
ATOM 4341 C CA . ALA B 1 181 ? 1.742 31.812 20.734 1 96.44 181 ALA B CA 1
ATOM 4342 C C . ALA B 1 181 ? 0.628 30.797 21.016 1 96.44 181 ALA B C 1
ATOM 4344 O O . ALA B 1 181 ? 0.703 29.656 20.578 1 96.44 181 ALA B O 1
ATOM 4345 N N . ASP B 1 182 ? -0.387 31.219 21.75 1 96.75 182 ASP B N 1
ATOM 4346 C CA . ASP B 1 182 ? -1.402 30.25 22.188 1 96.75 182 ASP B CA 1
ATOM 4347 C C . ASP B 1 182 ? -2.805 30.844 22.047 1 96.75 182 ASP B C 1
ATOM 4349 O O . ASP B 1 182 ? -3.271 31.578 22.922 1 96.75 182 ASP B O 1
ATOM 4353 N N . ASP B 1 183 ? -3.463 30.438 21.016 1 97.5 183 ASP B N 1
ATOM 4354 C CA . ASP B 1 183 ? -4.844 30.844 20.781 1 97.5 183 ASP B CA 1
ATOM 4355 C C . ASP B 1 183 ? -5.809 29.688 21.062 1 97.5 183 ASP B C 1
ATOM 4357 O O . ASP B 1 183 ? -6.883 29.609 20.469 1 97.5 183 ASP B O 1
ATOM 4361 N N . SER B 1 184 ? -5.438 28.734 21.953 1 97.44 184 SER B N 1
ATOM 4362 C CA . SER B 1 184 ? -6.25 27.562 22.234 1 97.44 184 SER B CA 1
ATOM 4363 C C . SER B 1 184 ? -7.641 27.953 22.719 1 97.44 184 SER B C 1
ATOM 4365 O O . SER B 1 184 ? -8.633 27.312 22.375 1 97.44 184 SER B O 1
ATOM 4367 N N . GLU B 1 185 ? -7.723 29 23.516 1 97 185 GLU B N 1
ATOM 4368 C CA . GLU B 1 185 ? -9.023 29.438 24.016 1 97 185 GLU B CA 1
ATOM 4369 C C . GLU B 1 185 ? -9.945 29.844 22.859 1 97 185 GLU B C 1
ATOM 4371 O O . GLU B 1 185 ? -11.133 29.516 22.875 1 97 185 GLU B O 1
ATOM 4376 N N . SER B 1 186 ? -9.398 30.562 21.906 1 97.12 186 SER B N 1
ATOM 4377 C CA . SER B 1 186 ? -10.164 30.984 20.75 1 97.12 186 SER B CA 1
ATOM 4378 C C . SER B 1 186 ? -10.656 29.797 19.938 1 97.12 186 SER B C 1
ATOM 4380 O O . SER B 1 186 ? -11.789 29.781 19.453 1 97.12 186 SER B O 1
ATOM 4382 N N . LEU B 1 187 ? -9.828 28.797 19.812 1 98.06 187 LEU B N 1
ATOM 4383 C CA . LEU B 1 187 ? -10.195 27.578 19.094 1 98.06 187 LEU B CA 1
ATOM 4384 C C . LEU B 1 187 ? -11.398 26.906 19.75 1 98.06 187 LEU B C 1
ATOM 4386 O O . LEU B 1 187 ? -12.406 26.672 19.094 1 98.06 187 LEU B O 1
ATOM 4390 N N . TRP B 1 188 ? -11.289 26.672 21.016 1 97.88 188 TRP B N 1
ATOM 4391 C CA . TRP B 1 188 ? -12.344 25.938 21.719 1 97.88 188 TRP B CA 1
ATOM 4392 C C . TRP B 1 188 ? -13.633 26.766 21.781 1 97.88 188 TRP B C 1
ATOM 4394 O O . TRP B 1 188 ? -14.727 26.219 21.641 1 97.88 188 TRP B O 1
ATOM 4404 N N . ALA B 1 189 ? -13.5 28.062 21.922 1 97.31 189 ALA B N 1
ATOM 4405 C CA . ALA B 1 189 ? -14.672 28.938 21.938 1 97.31 189 ALA B CA 1
ATOM 4406 C C . ALA B 1 189 ? -15.414 28.875 20.594 1 97.31 189 ALA B C 1
ATOM 4408 O O . ALA B 1 189 ? -16.641 28.844 20.562 1 97.31 189 ALA B O 1
ATOM 4409 N N . GLU B 1 190 ? -14.68 28.875 19.562 1 97.5 190 GLU B N 1
ATOM 4410 C CA . GLU B 1 190 ? -15.297 28.812 18.234 1 97.5 190 GLU B CA 1
ATOM 4411 C C . GLU B 1 190 ? -15.977 27.469 18 1 97.5 190 GLU B C 1
ATOM 4413 O O . GLU B 1 190 ? -17.062 27.391 17.438 1 97.5 190 GLU B O 1
ATOM 4418 N N . LEU B 1 191 ? -15.344 26.359 18.438 1 97.94 191 LEU B N 1
ATOM 4419 C CA . LEU B 1 191 ? -15.922 25.031 18.281 1 97.94 191 LEU B CA 1
ATOM 4420 C C . LEU B 1 191 ? -17.219 24.906 19.078 1 97.94 191 LEU B C 1
ATOM 4422 O O . LEU B 1 191 ? -18.172 24.266 18.625 1 97.94 191 LEU B O 1
ATOM 4426 N N . GLU B 1 192 ? -17.234 25.578 20.219 1 97.19 192 GLU B N 1
ATOM 4427 C CA . GLU B 1 192 ? -18.453 25.578 21.031 1 97.19 192 GLU B CA 1
ATOM 4428 C C . GLU B 1 192 ? -19.547 26.422 20.359 1 97.19 192 GLU B C 1
ATOM 4430 O O . GLU B 1 192 ? -20.719 26.031 20.359 1 97.19 192 GLU B O 1
ATOM 4435 N N . ARG B 1 193 ? -19.172 27.5 19.859 1 96.56 193 ARG B N 1
ATOM 4436 C CA . ARG B 1 193 ? -20.125 28.391 19.188 1 96.56 193 ARG B CA 1
ATOM 4437 C C . ARG B 1 193 ? -20.75 27.719 17.984 1 96.56 193 ARG B C 1
ATOM 4439 O O . ARG B 1 193 ? -21.953 27.844 17.75 1 96.56 193 ARG B O 1
ATOM 4446 N N . ALA B 1 194 ? -19.953 26.969 17.234 1 96.19 194 ALA B N 1
ATOM 4447 C CA . ALA B 1 194 ? -20.406 26.328 16 1 96.19 194 ALA B CA 1
ATOM 4448 C C . ALA B 1 194 ? -20.688 24.844 16.234 1 96.19 194 ALA B C 1
ATOM 4450 O O . ALA B 1 194 ? -20.531 24.031 15.328 1 96.19 194 ALA B O 1
ATOM 4451 N N . LYS B 1 195 ? -21.047 24.594 17.344 1 95.06 195 LYS B N 1
ATOM 4452 C CA . LYS B 1 195 ? -21.281 23.203 17.734 1 95.06 195 LYS B CA 1
ATOM 4453 C C . LYS B 1 195 ? -22.141 22.484 16.703 1 95.06 195 LYS B C 1
ATOM 4455 O O . LYS B 1 195 ? -23.125 23.047 16.203 1 95.06 195 LYS B O 1
ATOM 4460 N N . GLY B 1 196 ? -21.766 21.266 16.312 1 94.06 196 GLY B N 1
ATOM 4461 C CA . GLY B 1 196 ? -22.5 20.469 15.344 1 94.06 196 GLY B CA 1
ATOM 4462 C C . GLY B 1 196 ? -22.109 20.734 13.906 1 94.06 196 GLY B C 1
ATOM 4463 O O . GLY B 1 196 ? -22.703 20.188 12.977 1 94.06 196 GLY B O 1
ATOM 4464 N N . GLY B 1 197 ? -21.172 21.594 13.695 1 97 197 GLY B N 1
ATOM 4465 C CA . GLY B 1 197 ? -20.688 21.875 12.352 1 97 197 GLY B CA 1
ATOM 4466 C C . GLY B 1 197 ? -19.656 20.891 11.859 1 97 197 GLY B C 1
ATOM 4467 O O . GLY B 1 197 ? -19.328 19.922 12.555 1 97 197 GLY B O 1
ATOM 4468 N N . ARG B 1 198 ? -19.172 21.125 10.672 1 98.38 198 ARG B N 1
ATOM 4469 C CA . ARG B 1 198 ? -18.109 20.328 10.078 1 98.38 198 ARG B CA 1
ATOM 4470 C C . ARG B 1 198 ? -16.734 20.875 10.453 1 98.38 198 ARG B C 1
ATOM 4472 O O . ARG B 1 198 ? -16.516 22.078 10.383 1 98.38 198 ARG B O 1
ATOM 4479 N N . VAL B 1 199 ? -15.93 20.047 10.953 1 98.81 199 VAL B N 1
ATOM 4480 C CA . VAL B 1 199 ? -14.547 20.406 11.227 1 98.81 199 VAL B CA 1
ATOM 4481 C C . VAL B 1 199 ? -13.617 19.688 10.242 1 98.81 199 VAL B C 1
ATOM 4483 O O . VAL B 1 199 ? -13.781 18.5 9.984 1 98.81 199 VAL B O 1
ATOM 4486 N N . CYS B 1 200 ? -12.703 20.422 9.656 1 98.88 200 CYS B N 1
ATOM 4487 C CA . CYS B 1 200 ? -11.703 19.859 8.758 1 98.88 200 CYS B CA 1
ATOM 4488 C C . CYS B 1 200 ? -10.336 19.812 9.43 1 98.88 200 CYS B C 1
ATOM 4490 O O . CYS B 1 200 ? -9.977 20.703 10.188 1 98.88 200 CYS B O 1
ATOM 4492 N N . ILE B 1 201 ? -9.656 18.766 9.195 1 98.88 201 ILE B N 1
ATOM 4493 C CA . ILE B 1 201 ? -8.273 18.625 9.648 1 98.88 201 ILE B CA 1
ATOM 4494 C C . ILE B 1 201 ? -7.371 18.312 8.453 1 98.88 201 ILE B C 1
ATOM 4496 O O . ILE B 1 201 ? -7.609 17.359 7.723 1 98.88 201 ILE B O 1
ATOM 4500 N N . ILE B 1 202 ? -6.434 19.156 8.148 1 98.88 202 ILE B N 1
ATOM 4501 C CA . ILE B 1 202 ? -5.387 18.859 7.18 1 98.88 202 ILE B CA 1
ATOM 4502 C C . ILE B 1 202 ? -4.191 18.219 7.883 1 98.88 202 ILE B C 1
ATOM 4504 O O . ILE B 1 202 ? -3.414 18.906 8.547 1 98.88 202 ILE B O 1
ATOM 4508 N N . ALA B 1 203 ? -4.086 16.906 7.723 1 98.44 203 ALA B N 1
ATOM 4509 C CA . ALA B 1 203 ? -3.072 16.141 8.445 1 98.44 203 ALA B CA 1
ATOM 4510 C C . ALA B 1 203 ? -1.681 16.391 7.875 1 98.44 203 ALA B C 1
ATOM 4512 O O . ALA B 1 203 ? -1.543 16.906 6.758 1 98.44 203 ALA B O 1
ATOM 4513 N N . ASP B 1 204 ? -0.695 16.062 8.703 1 97 204 ASP B N 1
ATOM 4514 C CA . ASP B 1 204 ? 0.701 16.172 8.297 1 97 204 ASP B CA 1
ATOM 4515 C C . ASP B 1 204 ? 1.395 14.812 8.352 1 97 204 ASP B C 1
ATOM 4517 O O . ASP B 1 204 ? 1.308 14.023 7.406 1 97 204 ASP B O 1
ATOM 4521 N N . ASN B 1 205 ? 1.963 14.445 9.492 1 96.12 205 ASN B N 1
ATOM 4522 C CA . ASN B 1 205 ? 2.768 13.234 9.586 1 96.12 205 ASN B CA 1
ATOM 4523 C C . ASN B 1 205 ? 1.94 12.047 10.078 1 96.12 205 ASN B C 1
ATOM 4525 O O . ASN B 1 205 ? 0.937 12.234 10.766 1 96.12 205 ASN B O 1
ATOM 4529 N N . ALA B 1 206 ? 2.361 10.891 9.734 1 97.25 206 ALA B N 1
ATOM 4530 C CA . ALA B 1 206 ? 1.814 9.633 10.25 1 97.25 206 ALA B CA 1
ATOM 4531 C C . ALA B 1 206 ? 2.346 9.344 11.648 1 97.25 206 ALA B C 1
ATOM 4533 O O . ALA B 1 206 ? 2.875 10.234 12.32 1 97.25 206 ALA B O 1
ATOM 4534 N N . GLY B 1 207 ? 2.053 8.203 12.148 1 95.12 207 GLY B N 1
ATOM 4535 C CA . GLY B 1 207 ? 2.627 7.703 13.383 1 95.12 207 GLY B CA 1
ATOM 4536 C C . GLY B 1 207 ? 2.215 8.516 14.602 1 95.12 207 GLY B C 1
ATOM 4537 O O . GLY B 1 207 ? 1.021 8.68 14.867 1 95.12 207 GLY B O 1
ATOM 4538 N N . ARG B 1 208 ? 3.229 9.094 15.18 1 94.69 208 ARG B N 1
ATOM 4539 C CA . ARG B 1 208 ? 3.043 9.727 16.484 1 94.69 208 ARG B CA 1
ATOM 4540 C C . ARG B 1 208 ? 2.348 11.078 16.344 1 94.69 208 ARG B C 1
ATOM 4542 O O . ARG B 1 208 ? 1.895 11.648 17.344 1 94.69 208 ARG B O 1
ATOM 4549 N N . GLU B 1 209 ? 2.199 11.539 15.188 1 95.5 209 GLU B N 1
ATOM 4550 C CA . GLU B 1 209 ? 1.43 12.766 14.977 1 95.5 209 GLU B CA 1
ATOM 4551 C C . GLU B 1 209 ? -0.017 12.453 14.609 1 95.5 209 GLU B C 1
ATOM 4553 O O . GLU B 1 209 ? -0.946 13.07 15.125 1 95.5 209 GLU B O 1
ATOM 4558 N N . LEU B 1 210 ? -0.185 11.469 13.758 1 97.81 210 LEU B N 1
ATOM 4559 C CA . LEU B 1 210 ? -1.523 11.125 13.297 1 97.81 210 LEU B CA 1
ATOM 4560 C C . LEU B 1 210 ? -2.34 10.492 14.414 1 97.81 210 LEU B C 1
ATOM 4562 O O . LEU B 1 210 ? -3.547 10.727 14.523 1 97.81 210 LEU B O 1
ATOM 4566 N N . LEU B 1 211 ? -1.738 9.742 15.281 1 97.81 211 LEU B N 1
ATOM 4567 C CA . LEU B 1 211 ? -2.441 9.039 16.344 1 97.81 211 LEU B CA 1
ATOM 4568 C C . LEU B 1 211 ? -3.145 10.031 17.281 1 97.81 211 LEU B C 1
ATOM 4570 O O . LEU B 1 211 ? -4.363 9.969 17.438 1 97.81 211 LEU B O 1
ATOM 4574 N N . PRO B 1 212 ? -2.436 10.992 17.859 1 97.12 212 PRO B N 1
ATOM 4575 C CA . PRO B 1 212 ? -3.156 11.961 18.688 1 97.12 212 PRO B CA 1
ATOM 4576 C C . PRO B 1 212 ? -4.152 12.797 17.891 1 97.12 212 PRO B C 1
ATOM 4578 O O . PRO B 1 212 ? -5.188 13.203 18.422 1 97.12 212 PRO B O 1
ATOM 4581 N N . ASP B 1 213 ? -3.912 13.086 16.625 1 98.19 213 ASP B N 1
ATOM 4582 C CA . ASP B 1 213 ? -4.887 13.789 15.797 1 98.19 213 ASP B CA 1
ATOM 4583 C C . ASP B 1 213 ? -6.203 13.016 15.727 1 98.19 213 ASP B C 1
ATOM 4585 O O . ASP B 1 213 ? -7.281 13.602 15.852 1 98.19 213 ASP B O 1
ATOM 4589 N N . LEU B 1 214 ? -6.086 11.711 15.508 1 98.69 214 LEU B N 1
ATOM 4590 C CA . LEU B 1 214 ? -7.285 10.891 15.391 1 98.69 214 LEU B CA 1
ATOM 4591 C C . LEU B 1 214 ? -8 10.773 16.734 1 98.69 214 LEU B C 1
ATOM 4593 O O . LEU B 1 214 ? -9.227 10.695 16.781 1 98.69 214 LEU B O 1
ATOM 4597 N N . VAL B 1 215 ? -7.262 10.766 17.812 1 97.94 215 VAL B N 1
ATOM 4598 C CA . VAL B 1 215 ? -7.871 10.758 19.141 1 97.94 215 VAL B CA 1
ATOM 4599 C C . VAL B 1 215 ? -8.617 12.07 19.375 1 97.94 215 VAL B C 1
ATOM 4601 O O . VAL B 1 215 ? -9.711 12.07 19.953 1 97.94 215 VAL B O 1
ATOM 4604 N N . LEU B 1 216 ? -8.031 13.164 18.938 1 98.12 216 LEU B N 1
ATOM 4605 C CA . LEU B 1 216 ? -8.727 14.445 19 1 98.12 216 LEU B CA 1
ATOM 4606 C C . LEU B 1 216 ? -10.008 14.422 18.172 1 98.12 216 LEU B C 1
ATOM 4608 O O . LEU B 1 216 ? -11.039 14.93 18.609 1 98.12 216 LEU B O 1
ATOM 4612 N N . VAL B 1 217 ? -9.984 13.828 17.016 1 98.81 217 VAL B N 1
ATOM 4613 C CA . VAL B 1 217 ? -11.148 13.672 16.156 1 98.81 217 VAL B CA 1
ATOM 4614 C C . VAL B 1 217 ? -12.242 12.914 16.906 1 98.81 217 VAL B C 1
ATOM 4616 O O . VAL B 1 217 ? -13.414 13.312 16.891 1 98.81 217 VAL B O 1
ATOM 4619 N N . ASP B 1 218 ? -11.82 11.844 17.547 1 98.44 218 ASP B N 1
ATOM 4620 C CA . ASP B 1 218 ? -12.766 11.055 18.344 1 98.44 218 ASP B CA 1
ATOM 4621 C C . ASP B 1 218 ? -13.445 11.914 19.406 1 98.44 218 ASP B C 1
ATOM 4623 O O . ASP B 1 218 ? -14.656 11.82 19.609 1 98.44 218 ASP B O 1
ATOM 4627 N N . HIS B 1 219 ? -12.672 12.742 20.062 1 97.88 219 HIS B N 1
ATOM 4628 C CA . HIS B 1 219 ? -13.195 13.633 21.094 1 97.88 219 HIS B CA 1
ATOM 4629 C C . HIS B 1 219 ? -14.195 14.625 20.516 1 97.88 219 HIS B C 1
ATOM 4631 O O . HIS B 1 219 ? -15.273 14.836 21.078 1 97.88 219 HIS B O 1
ATOM 4637 N N . LEU B 1 220 ? -13.867 15.219 19.391 1 98.56 220 LEU B N 1
ATOM 4638 C CA . LEU B 1 220 ? -14.734 16.203 18.75 1 98.56 220 LEU B CA 1
ATOM 4639 C C . LEU B 1 220 ? -16.078 15.594 18.359 1 98.56 220 LEU B C 1
ATOM 4641 O O . LEU B 1 220 ? -17.125 16.203 18.547 1 98.56 220 LEU B O 1
ATOM 4645 N N . LEU B 1 221 ? -16.031 14.398 17.812 1 98.44 221 LEU B N 1
ATOM 4646 C CA . LEU B 1 221 ? -17.234 13.711 17.406 1 98.44 221 LEU B CA 1
ATOM 4647 C C . LEU B 1 221 ? -18.062 13.258 18.609 1 98.44 221 LEU B C 1
ATOM 4649 O O . LEU B 1 221 ? -19.266 13.508 18.672 1 98.44 221 LEU B O 1
ATOM 4653 N N . ALA B 1 222 ? -17.406 12.656 19.578 1 97.12 222 ALA B N 1
ATOM 4654 C CA . ALA B 1 222 ? -18.094 12.078 20.734 1 97.12 222 ALA B CA 1
ATOM 4655 C C . ALA B 1 222 ? -18.719 13.164 21.609 1 97.12 222 ALA B C 1
ATOM 4657 O O . ALA B 1 222 ? -19.766 12.953 22.219 1 97.12 222 ALA B O 1
ATOM 4658 N N . SER B 1 223 ? -18.094 14.312 21.703 1 96.94 223 SER B N 1
ATOM 4659 C CA . SER B 1 223 ? -18.578 15.406 22.531 1 96.94 223 SER B CA 1
ATOM 4660 C C . SER B 1 223 ? -19.672 16.203 21.828 1 96.94 223 SER B C 1
ATOM 4662 O O . SER B 1 223 ? -20.328 17.047 22.438 1 96.94 223 SER B O 1
ATOM 4664 N N . GLY B 1 224 ? -19.797 15.992 20.531 1 96.94 224 GLY B N 1
ATOM 4665 C CA . GLY B 1 224 ? -20.781 16.719 19.75 1 96.94 224 GLY B CA 1
ATOM 4666 C C . GLY B 1 224 ? -20.281 18.062 19.266 1 96.94 224 GLY B C 1
ATOM 4667 O O . GLY B 1 224 ? -21.031 18.828 18.625 1 96.94 224 GLY B O 1
ATOM 4668 N N . LEU B 1 225 ? -19.047 18.344 19.531 1 97.62 225 LEU B N 1
ATOM 4669 C CA . LEU B 1 225 ? -18.469 19.594 19.047 1 97.62 225 LEU B CA 1
ATOM 4670 C C . LEU B 1 225 ? -18.453 19.625 17.516 1 97.62 225 LEU B C 1
ATOM 4672 O O . LEU B 1 225 ? -18.484 20.688 16.922 1 97.62 225 LEU B O 1
ATOM 4676 N N . ALA B 1 226 ? -18.359 18.453 16.906 1 98.31 226 ALA B N 1
ATOM 4677 C CA . ALA B 1 226 ? -18.453 18.297 15.461 1 98.31 226 ALA B CA 1
ATOM 4678 C C . ALA B 1 226 ? -19.453 17.203 15.086 1 98.31 226 ALA B C 1
ATOM 4680 O O . ALA B 1 226 ? -19.422 16.109 15.656 1 98.31 226 ALA B O 1
ATOM 4681 N N . ALA B 1 227 ? -20.297 17.5 14.125 1 98.19 227 ALA B N 1
ATOM 4682 C CA . ALA B 1 227 ? -21.188 16.484 13.594 1 98.19 227 ALA B CA 1
ATOM 4683 C C . ALA B 1 227 ? -20.469 15.617 12.562 1 98.19 227 ALA B C 1
ATOM 4685 O O . ALA B 1 227 ? -20.844 14.453 12.359 1 98.19 227 ALA B O 1
ATOM 4686 N N . GLN B 1 228 ? -19.484 16.234 11.938 1 98.38 228 GLN B N 1
ATOM 4687 C CA . GLN B 1 228 ? -18.656 15.555 10.945 1 98.38 228 GLN B CA 1
ATOM 4688 C C . GLN B 1 228 ? -17.234 16.094 10.977 1 98.38 228 GLN B C 1
ATOM 4690 O O . GLN B 1 228 ? -17.016 17.297 11.133 1 98.38 228 GLN B O 1
ATOM 4695 N N . VAL B 1 229 ? -16.312 15.219 10.891 1 98.88 229 VAL B N 1
ATOM 4696 C CA . VAL B 1 229 ? -14.922 15.602 10.734 1 98.88 229 VAL B CA 1
ATOM 4697 C C . VAL B 1 229 ? -14.383 15.062 9.414 1 98.88 229 VAL B C 1
ATOM 4699 O O . VAL B 1 229 ? -14.594 13.891 9.078 1 98.88 229 VAL B O 1
ATOM 4702 N N . VAL B 1 230 ? -13.781 15.945 8.617 1 98.75 230 VAL B N 1
ATOM 4703 C CA . VAL B 1 230 ? -13.102 15.547 7.391 1 98.75 230 VAL B CA 1
ATOM 4704 C C . VAL B 1 230 ? -11.594 15.68 7.57 1 98.75 230 VAL B C 1
ATOM 4706 O O . VAL B 1 230 ? -11.094 16.766 7.859 1 98.75 230 VAL B O 1
ATOM 4709 N N . VAL B 1 231 ? -10.891 14.594 7.445 1 98.88 231 VAL B N 1
ATOM 4710 C CA . VAL B 1 231 ? -9.438 14.594 7.551 1 98.88 231 VAL B CA 1
ATOM 4711 C C . VAL B 1 231 ? -8.82 14.469 6.16 1 98.88 231 VAL B C 1
ATOM 4713 O O . VAL B 1 231 ? -9.141 13.547 5.406 1 98.88 231 VAL B O 1
ATOM 4716 N N . TYR B 1 232 ? -8.008 15.43 5.812 1 98.81 232 TYR B N 1
ATOM 4717 C CA . TYR B 1 232 ? -7.309 15.414 4.531 1 98.81 232 TYR B CA 1
ATOM 4718 C C . TYR B 1 232 ? -5.898 14.859 4.684 1 98.81 232 TYR B C 1
ATOM 4720 O O . TYR B 1 232 ? -5.125 15.344 5.516 1 98.81 232 TYR B O 1
ATOM 4728 N N . VAL B 1 233 ? -5.559 13.82 3.934 1 98.62 233 VAL B N 1
ATOM 4729 C CA . VAL B 1 233 ? -4.227 13.227 3.906 1 98.62 233 VAL B CA 1
ATOM 4730 C C . VAL B 1 233 ? -3.646 13.32 2.496 1 98.62 233 VAL B C 1
ATOM 4732 O O . VAL B 1 233 ? -4.301 13.828 1.582 1 98.62 233 VAL B O 1
ATOM 4735 N N . LYS B 1 234 ? -2.393 12.969 2.355 1 98.38 234 LYS B N 1
ATOM 4736 C CA . LYS B 1 234 ? -1.738 13.031 1.052 1 98.38 234 LYS B CA 1
ATOM 4737 C C . LYS B 1 234 ? -2.234 11.914 0.136 1 98.38 234 LYS B C 1
ATOM 4739 O O . LYS B 1 234 ? -2.432 10.781 0.581 1 98.38 234 LYS B O 1
ATOM 4744 N N . PRO B 1 235 ? -2.402 12.211 -1.141 1 97.5 235 PRO B N 1
ATOM 4745 C CA . PRO B 1 235 ? -2.854 11.188 -2.084 1 97.5 235 PRO B CA 1
ATOM 4746 C C . PRO B 1 235 ? -1.741 10.219 -2.479 1 97.5 235 PRO B C 1
ATOM 4748 O O . PRO B 1 235 ? -2.014 9.164 -3.053 1 97.5 235 PRO B O 1
ATOM 4751 N N . GLN B 1 236 ? -0.55 10.539 -2.221 1 97.38 236 GLN B N 1
ATOM 4752 C CA . GLN B 1 236 ? 0.662 9.781 -2.504 1 97.38 236 GLN B CA 1
ATOM 4753 C C . GLN B 1 236 ? 1.793 10.18 -1.559 1 97.38 236 GLN B C 1
ATOM 4755 O O . GLN B 1 236 ? 1.702 11.195 -0.865 1 97.38 236 GLN B O 1
ATOM 4760 N N . PRO B 1 237 ? 2.863 9.32 -1.57 1 97.44 237 PRO B N 1
ATOM 4761 C CA . PRO B 1 237 ? 3.984 9.781 -0.75 1 97.44 237 PRO B CA 1
ATOM 4762 C C . PRO B 1 237 ? 4.473 11.172 -1.152 1 97.44 237 PRO B C 1
ATOM 4764 O O . PRO B 1 237 ? 4.527 11.492 -2.344 1 97.44 237 PRO B O 1
ATOM 4767 N N . TYR B 1 238 ? 4.691 11.977 -0.207 1 97 238 TYR B N 1
ATOM 4768 C CA . TYR B 1 238 ? 5.18 13.336 -0.423 1 97 238 TYR B CA 1
ATOM 4769 C C . TYR B 1 238 ? 6.477 13.578 0.342 1 97 238 TYR B C 1
ATOM 4771 O O . TYR B 1 238 ? 7.551 13.156 -0.095 1 97 238 TYR B O 1
ATOM 4779 N N . TYR B 1 239 ? 6.398 14.062 1.611 1 95.56 239 TYR B N 1
ATOM 4780 C CA . TYR B 1 239 ? 7.574 14.008 2.469 1 95.56 239 TYR B CA 1
ATOM 4781 C C . TYR B 1 239 ? 7.617 12.711 3.262 1 95.56 239 TYR B C 1
ATOM 4783 O O . TYR B 1 239 ? 6.652 11.938 3.252 1 95.56 239 TYR B O 1
ATOM 4791 N N . VAL B 1 240 ? 8.609 12.414 3.904 1 94.69 240 VAL B N 1
ATOM 4792 C CA . VAL B 1 240 ? 8.969 11.125 4.48 1 94.69 240 VAL B CA 1
ATOM 4793 C C . VAL B 1 240 ? 7.852 10.633 5.391 1 94.69 240 VAL B C 1
ATOM 4795 O O . VAL B 1 240 ? 7.387 9.5 5.254 1 94.69 240 VAL B O 1
ATOM 4798 N N . SER B 1 241 ? 7.277 11.492 6.203 1 95.44 241 SER B N 1
ATOM 4799 C CA . SER B 1 241 ? 6.383 11.008 7.25 1 95.44 241 SER B CA 1
ATOM 4800 C C . SER B 1 241 ? 4.945 11.43 6.988 1 95.44 241 SER B C 1
ATOM 4802 O O . SER B 1 241 ? 4.082 11.289 7.855 1 95.44 241 SER B O 1
ATOM 4804 N N . ASP B 1 242 ? 4.684 11.969 5.828 1 97 242 ASP B N 1
ATOM 4805 C CA . ASP B 1 242 ? 3.346 12.477 5.527 1 97 242 ASP B CA 1
ATOM 4806 C C . ASP B 1 242 ? 2.312 11.352 5.57 1 97 242 ASP B C 1
ATOM 4808 O O . ASP B 1 242 ? 2.576 10.242 5.098 1 97 242 ASP B O 1
ATOM 4812 N N . ALA B 1 243 ? 1.205 11.648 6.098 1 98.19 243 ALA B N 1
ATOM 4813 C CA . ALA B 1 243 ? 0.153 10.656 6.309 1 98.19 243 ALA B CA 1
ATOM 4814 C C . ALA B 1 243 ? -0.646 10.422 5.031 1 98.19 243 ALA B C 1
ATOM 4816 O O . ALA B 1 243 ? -1.024 11.375 4.348 1 98.19 243 ALA B O 1
ATOM 4817 N N . MET B 1 244 ? -0.877 9.25 4.746 1 98.19 244 MET B N 1
ATOM 4818 C CA . MET B 1 244 ? -1.755 8.781 3.678 1 98.19 244 MET B CA 1
ATOM 4819 C C . MET B 1 244 ? -2.889 7.93 4.242 1 98.19 244 MET B C 1
ATOM 4821 O O . MET B 1 244 ? -2.951 7.695 5.449 1 98.19 244 MET B O 1
ATOM 4825 N N . MET B 1 245 ? -3.83 7.531 3.381 1 98.38 245 MET B N 1
ATOM 4826 C CA . MET B 1 245 ? -4.949 6.695 3.811 1 98.38 245 MET B CA 1
ATOM 4827 C C . MET B 1 245 ? -4.449 5.414 4.473 1 98.38 245 MET B C 1
ATOM 4829 O O . MET B 1 245 ? -4.992 4.984 5.492 1 98.38 245 MET B O 1
ATOM 4833 N N . ALA B 1 246 ? -3.434 4.812 3.916 1 97.56 246 ALA B N 1
ATOM 4834 C CA . ALA B 1 246 ? -2.869 3.594 4.492 1 97.56 246 ALA B CA 1
ATOM 4835 C C . ALA B 1 246 ? -2.438 3.82 5.938 1 97.56 246 ALA B C 1
ATOM 4837 O O . ALA B 1 246 ? -2.572 2.93 6.781 1 97.56 246 ALA B O 1
ATOM 4838 N N . ASP B 1 247 ? -1.899 4.992 6.23 1 98.38 247 ASP B N 1
ATOM 4839 C CA . ASP B 1 247 ? -1.459 5.324 7.582 1 98.38 247 ASP B CA 1
ATOM 4840 C C . ASP B 1 247 ? -2.65 5.508 8.516 1 98.38 247 ASP B C 1
ATOM 4842 O O . ASP B 1 247 ? -2.582 5.152 9.695 1 98.38 247 ASP B O 1
ATOM 4846 N N . VAL B 1 248 ? -3.707 6.102 8 1 98.75 248 VAL B N 1
ATOM 4847 C CA . VAL B 1 248 ? -4.922 6.25 8.797 1 98.75 248 VAL B CA 1
ATOM 4848 C C . VAL B 1 248 ? -5.445 4.871 9.195 1 98.75 248 VAL B C 1
ATOM 4850 O O . VAL B 1 248 ? -5.727 4.629 10.375 1 98.75 248 VAL B O 1
ATOM 4853 N N . LEU B 1 249 ? -5.516 3.992 8.211 1 98.31 249 LEU B N 1
ATOM 4854 C CA . LEU B 1 249 ? -6.023 2.646 8.469 1 98.31 249 LEU B CA 1
ATOM 4855 C C . LEU B 1 249 ? -5.145 1.919 9.477 1 98.31 249 LEU B C 1
ATOM 4857 O O . LEU B 1 249 ? -5.652 1.286 10.406 1 98.31 249 LEU B O 1
ATOM 4861 N N . ALA B 1 250 ? -3.869 2.059 9.305 1 97.69 250 ALA B N 1
ATOM 4862 C CA . ALA B 1 250 ? -2.938 1.409 10.219 1 97.69 250 ALA B CA 1
ATOM 4863 C C . ALA B 1 250 ? -3.088 1.958 11.641 1 97.69 250 ALA B C 1
ATOM 4865 O O . ALA B 1 250 ? -3.033 1.203 12.609 1 97.69 250 ALA B O 1
ATOM 4866 N N . THR B 1 251 ? -3.242 3.25 11.703 1 98.44 251 THR B N 1
ATOM 4867 C CA . THR B 1 251 ? -3.361 3.893 13.008 1 98.44 251 THR B CA 1
ATOM 4868 C C . THR B 1 251 ? -4.66 3.479 13.695 1 98.44 251 THR B C 1
ATOM 4870 O O . THR B 1 251 ? -4.66 3.15 14.883 1 98.44 251 THR B O 1
ATOM 4873 N N . VAL B 1 252 ? -5.742 3.49 13.016 1 98.56 252 VAL B N 1
ATOM 4874 C CA . VAL B 1 252 ? -7.031 3.082 13.562 1 98.56 252 VAL B CA 1
ATOM 4875 C C . VAL B 1 252 ? -6.961 1.623 14.008 1 98.56 252 VAL B C 1
ATOM 4877 O O . VAL B 1 252 ? -7.461 1.271 15.086 1 98.56 252 VAL B O 1
ATOM 4880 N N . GLU B 1 253 ? -6.312 0.821 13.188 1 97.56 253 GLU B N 1
ATOM 4881 C CA . GLU B 1 253 ? -6.168 -0.585 13.555 1 97.56 253 GLU B CA 1
ATOM 4882 C C . GLU B 1 253 ? -5.312 -0.745 14.805 1 97.56 253 GLU B C 1
ATOM 4884 O O . GLU B 1 253 ? -5.605 -1.582 15.664 1 97.56 253 GLU B O 1
ATOM 4889 N N . ARG B 1 254 ? -4.266 0.027 14.891 1 97.38 254 ARG B N 1
ATOM 4890 C CA . ARG B 1 254 ? -3.41 0.005 16.078 1 97.38 254 ARG B CA 1
ATOM 4891 C C . ARG B 1 254 ? -4.203 0.35 17.328 1 97.38 254 ARG B C 1
ATOM 4893 O O . ARG B 1 254 ? -3.963 -0.217 18.391 1 97.38 254 ARG B O 1
ATOM 4900 N N . LEU B 1 255 ? -5.125 1.259 17.219 1 98.38 255 LEU B N 1
ATOM 4901 C CA . LEU B 1 255 ? -6.012 1.615 18.312 1 98.38 255 LEU B CA 1
ATOM 4902 C C . LEU B 1 255 ? -6.973 0.474 18.641 1 98.38 255 LEU B C 1
ATOM 4904 O O . LEU B 1 255 ? -7.105 0.069 19.797 1 98.38 255 LEU B O 1
ATOM 4908 N N . ARG B 1 256 ? -7.566 -0.099 17.656 1 97.44 256 ARG B N 1
ATOM 4909 C CA . ARG B 1 256 ? -8.594 -1.12 17.812 1 97.44 256 ARG B CA 1
ATOM 4910 C C . ARG B 1 256 ? -8.031 -2.367 18.484 1 97.44 256 ARG B C 1
ATOM 4912 O O . ARG B 1 256 ? -8.734 -3.049 19.234 1 97.44 256 ARG B O 1
ATOM 4919 N N . THR B 1 257 ? -6.785 -2.592 18.203 1 95.56 257 THR B N 1
ATOM 4920 C CA . THR B 1 257 ? -6.191 -3.834 18.688 1 95.56 257 THR B CA 1
ATOM 4921 C C . THR B 1 257 ? -5.344 -3.582 19.938 1 95.56 257 THR B C 1
ATOM 4923 O O . THR B 1 257 ? -4.598 -4.461 20.375 1 95.56 257 THR B O 1
ATOM 4926 N N . ALA B 1 258 ? -5.379 -2.383 20.438 1 96.62 258 ALA B N 1
ATOM 4927 C CA . ALA B 1 258 ? -4.609 -2.051 21.641 1 96.62 258 ALA B CA 1
ATOM 4928 C C . ALA B 1 258 ? -5.078 -2.875 22.828 1 96.62 258 ALA B C 1
ATOM 4930 O O . ALA B 1 258 ? -6.238 -3.283 22.891 1 96.62 258 ALA B O 1
ATOM 4931 N N . THR B 1 259 ? -4.211 -3.129 23.781 1 94.25 259 THR B N 1
ATOM 4932 C CA . THR B 1 259 ? -4.523 -3.902 24.969 1 94.25 259 THR B CA 1
ATOM 4933 C C . THR B 1 259 ? -5.32 -3.062 25.969 1 94.25 259 THR B C 1
ATOM 4935 O O . THR B 1 259 ? -6.07 -3.604 26.781 1 94.25 259 THR B O 1
ATOM 4938 N N . THR B 1 260 ? -5.133 -1.761 25.922 1 94.81 260 THR B N 1
ATOM 4939 C CA . THR B 1 260 ? -5.871 -0.869 26.812 1 94.81 260 THR B CA 1
ATOM 4940 C C . THR B 1 260 ? -7.289 -0.646 26.297 1 94.81 260 THR B C 1
ATOM 4942 O O . THR B 1 260 ? -7.488 -0.249 25.156 1 94.81 260 THR B O 1
ATOM 4945 N N . ALA B 1 261 ? -8.266 -0.788 27.172 1 95.94 261 ALA B N 1
ATOM 4946 C CA . ALA B 1 261 ? -9.672 -0.702 26.797 1 95.94 261 ALA B CA 1
ATOM 4947 C C . ALA B 1 261 ? -10.008 0.671 26.219 1 95.94 261 ALA B C 1
ATOM 4949 O O . ALA B 1 261 ? -10.797 0.782 25.281 1 95.94 261 ALA B O 1
ATOM 4950 N N . ALA B 1 262 ? -9.422 1.67 26.828 1 95.94 262 ALA B N 1
ATOM 4951 C CA . ALA B 1 262 ? -9.695 3.029 26.359 1 95.94 262 ALA B CA 1
ATOM 4952 C C . ALA B 1 262 ? -9.266 3.211 24.906 1 95.94 262 ALA B C 1
ATOM 4954 O O . ALA B 1 262 ? -10.023 3.752 24.094 1 95.94 262 ALA B O 1
ATOM 4955 N N . ALA B 1 263 ? -8.078 2.75 24.625 1 97.5 263 ALA B N 1
ATOM 4956 C CA . ALA B 1 263 ? -7.574 2.855 23.25 1 97.5 263 ALA B CA 1
ATOM 4957 C C . ALA B 1 263 ? -8.438 2.059 22.281 1 97.5 263 ALA B C 1
ATOM 4959 O O . ALA B 1 263 ? -8.82 2.561 21.219 1 97.5 263 ALA B O 1
ATOM 4960 N N . ALA B 1 264 ? -8.789 0.851 22.656 1 98.06 264 ALA B N 1
ATOM 4961 C CA . ALA B 1 264 ? -9.602 -0.019 21.812 1 98.06 264 ALA B CA 1
ATOM 4962 C C . ALA B 1 264 ? -10.969 0.602 21.547 1 98.06 264 ALA B C 1
ATOM 4964 O O . ALA B 1 264 ? -11.469 0.536 20.422 1 98.06 264 ALA B O 1
ATOM 4965 N N . THR B 1 265 ? -11.531 1.207 22.547 1 97.88 265 THR B N 1
ATOM 4966 C CA . THR B 1 265 ? -12.836 1.845 22.406 1 97.88 265 THR B CA 1
ATOM 4967 C C . THR B 1 265 ? -12.766 3.023 21.453 1 97.88 265 THR B C 1
ATOM 4969 O O . THR B 1 265 ? -13.648 3.193 20.609 1 97.88 265 THR B O 1
ATOM 4972 N N . ILE B 1 266 ? -11.727 3.793 21.562 1 98.12 266 ILE B N 1
ATOM 4973 C CA . ILE B 1 266 ? -11.523 4.918 20.656 1 98.12 266 ILE B CA 1
ATOM 4974 C C . ILE B 1 266 ? -11.383 4.402 19.219 1 98.12 266 ILE B C 1
ATOM 4976 O O . ILE B 1 266 ? -12 4.941 18.297 1 98.12 266 ILE B O 1
ATOM 4980 N N . GLY B 1 267 ? -10.539 3.367 19.047 1 98.56 267 GLY B N 1
ATOM 4981 C CA . GLY B 1 267 ? -10.375 2.762 17.734 1 98.56 267 GLY B CA 1
ATOM 4982 C C . GLY B 1 267 ? -11.68 2.297 17.125 1 98.56 267 GLY B C 1
ATOM 4983 O O . GLY B 1 267 ? -11.93 2.529 15.93 1 98.56 267 GLY B O 1
ATOM 4984 N N . GLU B 1 268 ? -12.516 1.711 17.922 1 98.38 268 GLU B N 1
ATOM 4985 C CA . GLU B 1 268 ? -13.805 1.217 17.453 1 98.38 268 GLU B CA 1
ATOM 4986 C C . GLU B 1 268 ? -14.727 2.369 17.062 1 98.38 268 GLU B C 1
ATOM 4988 O O . GLU B 1 268 ? -15.445 2.283 16.062 1 98.38 268 GLU B O 1
ATOM 4993 N N . ARG B 1 269 ? -14.703 3.402 17.812 1 98.56 269 ARG B N 1
ATOM 4994 C CA . ARG B 1 269 ? -15.539 4.555 17.484 1 98.56 269 ARG B CA 1
ATOM 4995 C C . ARG B 1 269 ? -15.086 5.219 16.188 1 98.56 269 ARG B C 1
ATOM 4997 O O . ARG B 1 269 ? -15.914 5.613 15.367 1 98.56 269 ARG B O 1
ATOM 5004 N N . LEU B 1 270 ? -13.789 5.309 16.078 1 98.69 270 LEU B N 1
ATOM 5005 C CA . LEU B 1 270 ? -13.266 5.879 14.844 1 98.69 270 LEU B CA 1
ATOM 5006 C C . LEU B 1 270 ? -13.648 5.02 13.648 1 98.69 270 LEU B C 1
ATOM 5008 O O . LEU B 1 270 ? -14.039 5.547 12.602 1 98.69 270 LEU B O 1
ATOM 5012 N N . TRP B 1 271 ? -13.531 3.723 13.828 1 97.94 271 TRP B N 1
ATOM 5013 C CA . TRP B 1 271 ? -13.898 2.783 12.773 1 97.94 271 TRP B CA 1
ATOM 5014 C C . TRP B 1 271 ? -15.367 2.955 12.383 1 97.94 271 TRP B C 1
ATOM 5016 O O . TRP B 1 271 ? -15.688 3.066 11.195 1 97.94 271 TRP B O 1
ATOM 5026 N N . ARG B 1 272 ? -16.281 3.033 13.344 1 97.38 272 ARG B N 1
ATOM 5027 C CA . ARG B 1 272 ? -17.703 3.207 13.102 1 97.38 272 ARG B CA 1
ATOM 5028 C C . ARG B 1 272 ? -17.984 4.559 12.453 1 97.38 272 ARG B C 1
ATOM 5030 O O . ARG B 1 272 ? -18.875 4.672 11.609 1 97.38 272 ARG B O 1
ATOM 5037 N N . ALA B 1 273 ? -17.25 5.547 12.891 1 98.44 273 ALA B N 1
ATOM 5038 C CA . ALA B 1 273 ? -17.422 6.887 12.336 1 98.44 273 ALA B CA 1
ATOM 5039 C C . ALA B 1 273 ? -17.062 6.918 10.859 1 98.44 273 ALA B C 1
ATOM 5041 O O . ALA B 1 273 ? -17.703 7.605 10.07 1 98.44 273 ALA B O 1
ATOM 5042 N N . MET B 1 274 ? -16.031 6.195 10.492 1 97.31 274 MET B N 1
ATOM 5043 C CA . MET B 1 274 ? -15.664 6.105 9.078 1 97.31 274 MET B CA 1
ATOM 5044 C C . MET B 1 274 ? -16.734 5.363 8.281 1 97.31 274 MET B C 1
ATOM 5046 O O . MET B 1 274 ? -17.094 5.789 7.188 1 97.31 274 MET B O 1
ATOM 5050 N N . ASN B 1 275 ? -17.266 4.344 8.844 1 95.25 275 ASN B N 1
ATOM 5051 C CA . ASN B 1 275 ? -18.297 3.551 8.188 1 95.25 275 ASN B CA 1
ATOM 5052 C C . ASN B 1 275 ? -19.562 4.375 7.945 1 95.25 275 ASN B C 1
ATOM 5054 O O . ASN B 1 275 ? -20.188 4.258 6.891 1 95.25 275 ASN B O 1
ATOM 5058 N N . SER B 1 276 ? -19.859 5.223 8.914 1 95.62 276 SER B N 1
ATOM 5059 C CA . SER B 1 276 ? -21.109 5.973 8.852 1 95.62 276 SER B CA 1
ATOM 5060 C C . SER B 1 276 ? -20.938 7.27 8.07 1 95.62 276 SER B C 1
ATOM 5062 O O . SER B 1 276 ? -21.922 7.914 7.703 1 95.62 276 SER B O 1
ATOM 5064 N N . GLY B 1 277 ? -19.703 7.711 7.922 1 95.31 277 GLY B N 1
ATOM 5065 C CA . GLY B 1 277 ? -19.453 8.938 7.18 1 95.31 277 GLY B CA 1
ATOM 5066 C C . GLY B 1 277 ? -19.375 10.164 8.062 1 95.31 277 GLY B C 1
ATOM 5067 O O . GLY B 1 277 ? -19.328 11.297 7.566 1 95.31 277 GLY B O 1
ATOM 5068 N N . THR B 1 278 ? -19.438 9.945 9.352 1 98 278 THR B N 1
ATOM 5069 C CA . THR B 1 278 ? -19.234 11.078 10.242 1 98 278 THR B CA 1
ATOM 5070 C C . THR B 1 278 ? -17.75 11.438 10.328 1 98 278 THR B C 1
ATOM 5072 O O . THR B 1 278 ? -17.391 12.578 10.656 1 98 278 THR B O 1
ATOM 5075 N N . LEU B 1 279 ? -16.891 10.508 10.156 1 98.56 279 LEU B N 1
ATOM 5076 C CA . LEU B 1 279 ? -15.477 10.727 9.859 1 98.56 279 LEU B CA 1
ATOM 5077 C C . LEU B 1 279 ? -15.164 10.375 8.406 1 98.56 279 LEU B C 1
ATOM 5079 O O . LEU B 1 279 ? -15.352 9.234 7.984 1 98.56 279 LEU B O 1
ATOM 5083 N N . VAL B 1 280 ? -14.742 11.328 7.691 1 97.81 280 VAL B N 1
ATOM 5084 C CA . VAL B 1 280 ? -14.43 11.125 6.277 1 97.81 280 VAL B CA 1
ATOM 5085 C C . VAL B 1 280 ? -12.961 11.453 6.02 1 97.81 280 VAL B C 1
ATOM 5087 O O . VAL B 1 280 ? -12.469 12.5 6.441 1 97.81 280 VAL B O 1
ATOM 5090 N N . ILE B 1 281 ? -12.281 10.539 5.41 1 98.31 281 ILE B N 1
ATOM 5091 C CA . ILE B 1 281 ? -10.922 10.781 4.957 1 98.31 281 ILE B CA 1
ATOM 5092 C C . ILE B 1 281 ? -10.93 11.18 3.484 1 98.31 281 ILE B C 1
ATOM 5094 O O . ILE B 1 281 ? -11.578 10.531 2.662 1 98.31 281 ILE B O 1
ATOM 5098 N N . ARG B 1 282 ? -10.227 12.281 3.172 1 97.62 282 ARG B N 1
ATOM 5099 C CA . ARG B 1 282 ? -10.18 12.773 1.801 1 97.62 282 ARG B CA 1
ATOM 5100 C C . ARG B 1 282 ? -8.742 13.039 1.361 1 97.62 282 ARG B C 1
ATOM 5102 O O . ARG B 1 282 ? -7.852 13.203 2.197 1 97.62 282 ARG B O 1
ATOM 5109 N N . THR B 1 283 ? -8.531 13.008 0.1 1 97.94 283 THR B N 1
ATOM 5110 C CA . THR B 1 283 ? -7.285 13.438 -0.52 1 97.94 283 THR B CA 1
ATOM 5111 C C . THR B 1 283 ? -7.547 14.461 -1.621 1 97.94 283 THR B C 1
ATOM 5113 O O . THR B 1 283 ? -8.688 14.617 -2.064 1 97.94 283 THR B O 1
ATOM 5116 N N . HIS B 1 284 ? -6.582 15.172 -1.973 1 97.88 284 HIS B N 1
ATOM 5117 C CA . HIS B 1 284 ? -6.574 16.094 -3.096 1 97.88 284 HIS B CA 1
ATOM 5118 C C . HIS B 1 284 ? -5.16 16.297 -3.637 1 97.88 284 HIS B C 1
ATOM 5120 O O . HIS B 1 284 ? -4.207 16.406 -2.865 1 97.88 284 HIS B O 1
ATOM 5126 N N . PRO B 1 285 ? -5.008 16.344 -4.949 1 96.88 285 PRO B N 1
ATOM 5127 C CA . PRO B 1 285 ? -3.67 16.484 -5.523 1 96.88 285 PRO B CA 1
ATOM 5128 C C . PRO B 1 285 ? -2.938 17.719 -5.008 1 96.88 285 PRO B C 1
ATOM 5130 O O . PRO B 1 285 ? -1.705 17.734 -4.938 1 96.88 285 PRO B O 1
ATOM 5133 N N . PHE B 1 286 ? -3.682 18.719 -4.574 1 97.94 286 PHE B N 1
ATOM 5134 C CA . PHE B 1 286 ? -3.104 19.953 -4.059 1 97.94 286 PHE B CA 1
ATOM 5135 C C . PHE B 1 286 ? -2.174 19.672 -2.885 1 97.94 286 PHE B C 1
ATOM 5137 O O . PHE B 1 286 ? -1.163 20.359 -2.707 1 97.94 286 PHE B O 1
ATOM 5144 N N . PHE B 1 287 ? -2.471 18.672 -2.109 1 98.12 287 PHE B N 1
ATOM 5145 C CA . PHE B 1 287 ? -1.742 18.422 -0.871 1 98.12 287 PHE B CA 1
ATOM 5146 C C . PHE B 1 287 ? -0.365 17.844 -1.16 1 98.12 287 PHE B C 1
ATOM 5148 O O . PHE B 1 287 ? 0.454 17.688 -0.251 1 98.12 287 PHE B O 1
ATOM 5155 N N . CYS B 1 288 ? -0.087 17.578 -2.488 1 97.25 288 CYS B N 1
ATOM 5156 C CA . CYS B 1 288 ? 1.26 17.219 -2.916 1 9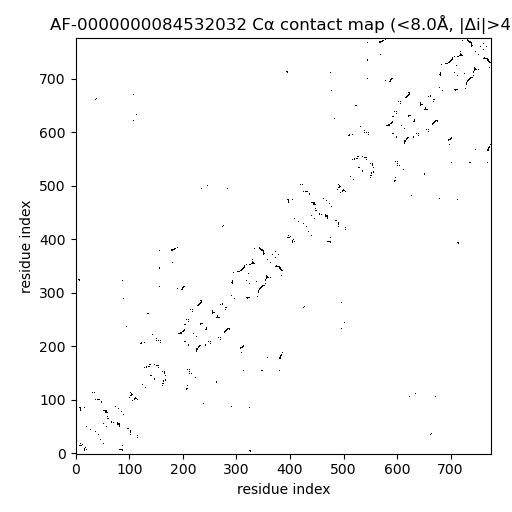7.25 288 CYS B CA 1
ATOM 5157 C C . CYS B 1 288 ? 1.78 18.203 -3.961 1 97.25 288 CYS B C 1
ATOM 5159 O O . CYS B 1 288 ? 2.729 17.891 -4.688 1 97.25 288 CYS B O 1
ATOM 5161 N N . ALA B 1 289 ? 1.158 19.344 -4.137 1 97.69 289 ALA B N 1
ATOM 5162 C CA . ALA B 1 289 ? 1.63 20.422 -5 1 97.69 289 ALA B CA 1
ATOM 5163 C C . ALA B 1 289 ? 2.629 21.312 -4.266 1 97.69 289 ALA B C 1
ATOM 5165 O O . ALA B 1 289 ? 2.6 21.406 -3.037 1 97.69 289 ALA B O 1
ATOM 5166 N N . PRO B 1 290 ? 3.518 21.938 -5.02 1 97.69 290 PRO B N 1
ATOM 5167 C CA . PRO B 1 290 ? 4.477 22.859 -4.41 1 97.69 290 PRO B CA 1
ATOM 5168 C C . PRO B 1 290 ? 3.906 24.266 -4.207 1 97.69 290 PRO B C 1
ATOM 5170 O O . PRO B 1 290 ? 4.594 25.25 -4.457 1 97.69 290 PRO B O 1
ATOM 5173 N N . LEU B 1 291 ? 2.641 24.359 -3.752 1 97.62 291 LEU B N 1
ATOM 5174 C CA . LEU B 1 291 ? 1.935 25.641 -3.768 1 97.62 291 LEU B CA 1
ATOM 5175 C C . LEU B 1 291 ? 1.491 26.031 -2.363 1 97.62 291 LEU B C 1
ATOM 5177 O O . LEU B 1 291 ? 1.176 25.172 -1.541 1 97.62 291 LEU B O 1
ATOM 5181 N N . PRO B 1 292 ? 1.461 27.328 -2.1 1 97.38 292 PRO B N 1
ATOM 5182 C CA . PRO B 1 292 ? 0.803 27.812 -0.88 1 97.38 292 PRO B CA 1
ATOM 5183 C C . PRO B 1 292 ? -0.718 27.703 -0.947 1 97.38 292 PRO B C 1
ATOM 5185 O O . PRO B 1 292 ? -1.279 27.5 -2.029 1 97.38 292 PRO B O 1
ATOM 5188 N N . PHE B 1 293 ? -1.358 27.828 0.148 1 97.88 293 PHE B N 1
ATOM 5189 C CA . PHE B 1 293 ? -2.809 27.688 0.218 1 97.88 293 PHE B CA 1
ATOM 5190 C C . PHE B 1 293 ? -3.5 28.828 -0.515 1 97.88 293 PHE B C 1
ATOM 5192 O O . PHE B 1 293 ? -4.668 28.703 -0.895 1 97.88 293 PHE B O 1
ATOM 5199 N N . HIS B 1 294 ? -2.779 29.922 -0.767 1 94.75 294 HIS B N 1
ATOM 5200 C CA . HIS B 1 294 ? -3.322 31.031 -1.56 1 94.75 294 HIS B CA 1
ATOM 5201 C C . HIS B 1 294 ? -3.674 30.562 -2.969 1 94.75 294 HIS B C 1
ATOM 5203 O O . HIS B 1 294 ? -4.582 31.109 -3.598 1 94.75 294 HIS B O 1
ATOM 5209 N N . ASP B 1 295 ? -3.018 29.547 -3.408 1 96.06 295 ASP B N 1
ATOM 5210 C CA . ASP B 1 295 ? -3.184 29.078 -4.777 1 96.06 295 ASP B CA 1
ATOM 5211 C C . ASP B 1 295 ? -4.023 27.797 -4.816 1 96.06 295 ASP B C 1
ATOM 5213 O O . ASP B 1 295 ? -3.994 27.062 -5.801 1 96.06 295 ASP B O 1
ATOM 5217 N N . MET B 1 296 ? -4.691 27.531 -3.748 1 96.5 296 MET B N 1
ATOM 5218 C CA . MET B 1 296 ? -5.566 26.375 -3.697 1 96.5 296 MET B CA 1
ATOM 5219 C C . MET B 1 296 ? -6.621 26.438 -4.797 1 96.5 296 MET B C 1
ATOM 5221 O O . MET B 1 296 ? -7.227 27.484 -5.023 1 96.5 296 MET B O 1
ATOM 5225 N N . PRO B 1 297 ? -6.836 25.375 -5.543 1 97.56 297 PRO B N 1
ATOM 5226 C CA . PRO B 1 297 ? -7.84 25.406 -6.609 1 97.56 297 PRO B CA 1
ATOM 5227 C C . PRO B 1 297 ? -9.258 25.578 -6.082 1 97.56 297 PRO B C 1
ATOM 5229 O O . PRO B 1 297 ? -9.531 25.281 -4.91 1 97.56 297 PRO B O 1
ATOM 5232 N N . ALA B 1 298 ? -10.156 25.891 -6.941 1 97.81 298 ALA B N 1
ATOM 5233 C CA . ALA B 1 298 ? -11.523 26.266 -6.582 1 97.81 298 ALA B CA 1
ATOM 5234 C C . ALA B 1 298 ? -12.273 25.078 -5.992 1 97.81 298 ALA B C 1
ATOM 5236 O O . ALA B 1 298 ? -13.07 25.234 -5.066 1 97.81 298 ALA B O 1
ATOM 5237 N N . ASP B 1 299 ? -12.031 23.969 -6.523 1 97.69 299 ASP B N 1
ATOM 5238 C CA . ASP B 1 299 ? -12.758 22.781 -6.051 1 97.69 299 ASP B CA 1
ATOM 5239 C C . ASP B 1 299 ? -12.375 22.453 -4.609 1 97.69 299 ASP B C 1
ATOM 5241 O O . ASP B 1 299 ? -13.25 22.156 -3.787 1 97.69 299 ASP B O 1
ATOM 5245 N N . LEU B 1 300 ? -11.141 22.547 -4.324 1 98 300 LEU B N 1
ATOM 5246 C CA . LEU B 1 300 ? -10.711 22.297 -2.953 1 98 300 LEU B CA 1
ATOM 5247 C C . LEU B 1 300 ? -11.18 23.406 -2.021 1 98 300 LEU B C 1
ATOM 5249 O O . LEU B 1 300 ? -11.617 23.141 -0.9 1 98 300 LEU B O 1
ATOM 5253 N N . ARG B 1 301 ? -11.047 24.625 -2.465 1 98.12 301 ARG B N 1
ATOM 5254 C CA . ARG B 1 301 ? -11.516 25.766 -1.682 1 98.12 301 ARG B CA 1
ATOM 5255 C C . ARG B 1 301 ? -12.977 25.594 -1.272 1 98.12 301 ARG B C 1
ATOM 5257 O O . ARG B 1 301 ? -13.344 25.859 -0.13 1 98.12 301 ARG B O 1
ATOM 5264 N N . SER B 1 302 ? -13.766 25.094 -2.189 1 97.88 302 SER B N 1
ATOM 5265 C CA . SER B 1 302 ? -15.18 24.875 -1.938 1 97.88 302 SER B CA 1
ATOM 5266 C C . SER B 1 302 ? -15.391 23.828 -0.844 1 97.88 302 SER B C 1
ATOM 5268 O O . SER B 1 302 ? -16.375 23.891 -0.095 1 97.88 302 SER B O 1
ATOM 5270 N N . GLU B 1 303 ? -14.492 22.938 -0.678 1 97.06 303 GLU B N 1
ATOM 5271 C CA . GLU B 1 303 ? -14.609 21.891 0.333 1 97.06 303 GLU B CA 1
ATOM 5272 C C . GLU B 1 303 ? -14.453 22.453 1.739 1 97.06 303 GLU B C 1
ATOM 5274 O O . GLU B 1 303 ? -15.039 21.938 2.693 1 97.06 303 GLU B O 1
ATOM 5279 N N . PHE B 1 304 ? -13.672 23.484 1.823 1 98 304 PHE B N 1
ATOM 5280 C CA . PHE B 1 304 ? -13.422 24.078 3.137 1 98 304 PHE B CA 1
ATOM 5281 C C . PHE B 1 304 ? -14.461 25.141 3.465 1 98 304 PHE B C 1
ATOM 5283 O O . PHE B 1 304 ? -14.641 25.5 4.629 1 98 304 PHE B O 1
ATOM 5290 N N . THR B 1 305 ? -15.039 25.688 2.391 1 96.62 305 THR B N 1
ATOM 5291 C CA . THR B 1 305 ? -16.031 26.734 2.598 1 96.62 305 THR B CA 1
ATOM 5292 C C . THR B 1 305 ? -17.203 26.203 3.426 1 96.62 305 THR B C 1
ATOM 5294 O O . THR B 1 305 ? -17.75 25.141 3.127 1 96.62 305 THR B O 1
ATOM 5297 N N . GLY B 1 306 ? -17.531 26.891 4.504 1 95.25 306 GLY B N 1
ATOM 5298 C CA . GLY B 1 306 ? -18.641 26.5 5.348 1 95.25 306 GLY B CA 1
ATOM 5299 C C . GLY B 1 306 ? -18.234 25.656 6.539 1 95.25 306 GLY B C 1
ATOM 5300 O O . GLY B 1 306 ? -19.047 25.391 7.434 1 95.25 306 GLY B O 1
ATOM 5301 N N . ALA B 1 307 ? -17 25.219 6.582 1 97.81 307 ALA B N 1
ATOM 5302 C CA . ALA B 1 307 ? -16.531 24.516 7.766 1 97.81 307 ALA B CA 1
ATOM 5303 C C . ALA B 1 307 ? -16.5 25.422 8.984 1 97.81 307 ALA B C 1
ATOM 5305 O O . ALA B 1 307 ? -16.156 26.609 8.883 1 97.81 307 ALA B O 1
ATOM 5306 N N . ALA B 1 308 ? -16.844 24.844 10.094 1 97.88 308 ALA B N 1
ATOM 5307 C CA . ALA B 1 308 ? -16.766 25.578 11.352 1 97.88 308 ALA B CA 1
ATOM 5308 C C . ALA B 1 308 ? -15.328 25.938 11.695 1 97.88 308 ALA B C 1
ATOM 5310 O O . ALA B 1 308 ? -15.07 27 12.266 1 97.88 308 ALA B O 1
ATOM 5311 N N . MET B 1 309 ? -14.453 25.062 11.383 1 98.31 309 MET B N 1
ATOM 5312 C CA . MET B 1 309 ? -13.023 25.203 11.672 1 98.31 309 MET B CA 1
ATOM 5313 C C . MET B 1 309 ? -12.203 24.266 10.797 1 98.31 309 MET B C 1
ATOM 5315 O O . MET B 1 309 ? -12.594 23.125 10.562 1 98.31 309 MET B O 1
ATOM 5319 N N . THR B 1 310 ? -11.133 24.766 10.266 1 98.75 310 THR B N 1
ATOM 5320 C CA . THR B 1 310 ? -10.102 23.922 9.68 1 98.75 310 THR B CA 1
ATOM 5321 C C . THR B 1 310 ? -8.836 23.953 10.523 1 98.75 310 THR B C 1
ATOM 5323 O O . THR B 1 310 ? -8.281 25.016 10.781 1 98.75 310 THR B O 1
ATOM 5326 N N . ILE B 1 311 ? -8.398 22.828 10.953 1 98.88 311 ILE B N 1
ATOM 5327 C CA . ILE B 1 311 ? -7.176 22.703 11.727 1 98.88 311 ILE B CA 1
ATOM 5328 C C . ILE B 1 311 ? -6.039 22.219 10.828 1 98.88 311 ILE B C 1
ATOM 5330 O O . ILE B 1 311 ? -6.117 21.125 10.258 1 98.88 311 ILE B O 1
ATOM 5334 N N . LEU B 1 312 ? -5.008 23.016 10.672 1 98.56 312 LEU B N 1
ATOM 5335 C CA . LEU B 1 312 ? -3.811 22.656 9.914 1 98.56 312 LEU B CA 1
ATOM 5336 C C . LEU B 1 312 ? -2.723 22.125 10.836 1 98.56 312 LEU B C 1
ATOM 5338 O O . LEU B 1 312 ? -2.297 22.797 11.773 1 98.56 312 LEU B O 1
ATOM 5342 N N . LYS B 1 313 ? -2.27 20.938 10.461 1 98.25 313 LYS B N 1
ATOM 5343 C CA . LYS B 1 313 ? -1.271 20.281 11.297 1 98.25 313 LYS B CA 1
ATOM 5344 C C . LYS B 1 313 ? 0.119 20.375 10.672 1 98.25 313 LYS B C 1
ATOM 5346 O O . LYS B 1 313 ? 0.271 20.219 9.461 1 98.25 313 LYS B O 1
ATOM 5351 N N . GLY B 1 314 ? 1.084 20.703 11.523 1 96 314 GLY B N 1
ATOM 5352 C CA . GLY B 1 314 ? 2.469 20.453 11.156 1 96 314 GLY B CA 1
ATOM 5353 C C . GLY B 1 314 ? 3.131 21.641 10.484 1 96 314 GLY B C 1
ATOM 5354 O O . GLY B 1 314 ? 2.463 22.625 10.148 1 96 314 GLY B O 1
ATOM 5355 N N . ASP B 1 315 ? 4.379 21.484 10.266 1 95.44 315 ASP B N 1
ATOM 5356 C CA . ASP B 1 315 ? 5.25 22.547 9.781 1 95.44 315 ASP B CA 1
ATOM 5357 C C . ASP B 1 315 ? 4.992 22.828 8.305 1 95.44 315 ASP B C 1
ATOM 5359 O O . ASP B 1 315 ? 4.902 24 7.898 1 95.44 315 ASP B O 1
ATOM 5363 N N . LEU B 1 316 ? 4.824 21.844 7.508 1 96.62 316 LEU B N 1
ATOM 5364 C CA . LEU B 1 316 ? 4.629 22.047 6.078 1 96.62 316 LEU B CA 1
ATOM 5365 C C . LEU B 1 316 ? 3.34 22.812 5.812 1 96.62 316 LEU B C 1
ATOM 5367 O O . LEU B 1 316 ? 3.328 23.766 5.02 1 96.62 316 LEU B O 1
ATOM 5371 N N . ASN B 1 317 ? 2.279 22.422 6.441 1 98.19 317 ASN B N 1
ATOM 5372 C CA . ASN B 1 317 ? 1.009 23.094 6.215 1 98.19 317 ASN B CA 1
ATOM 5373 C C . ASN B 1 317 ? 1.055 24.547 6.688 1 98.19 317 ASN B C 1
ATOM 5375 O O . ASN B 1 317 ? 0.434 25.422 6.086 1 98.19 317 ASN B O 1
ATOM 5379 N N . TYR B 1 318 ? 1.825 24.75 7.75 1 98.06 318 TYR B N 1
ATOM 5380 C CA . TYR B 1 318 ? 2.018 26.109 8.227 1 98.06 318 TYR B CA 1
ATOM 5381 C C . TYR B 1 318 ? 2.773 26.953 7.195 1 98.06 318 TYR B C 1
ATOM 5383 O O . TYR B 1 318 ? 2.365 28.062 6.867 1 98.06 318 TYR B O 1
ATOM 5391 N N . ARG B 1 319 ? 3.857 26.406 6.688 1 97.12 319 ARG B N 1
ATOM 5392 C CA . ARG B 1 319 ? 4.641 27.062 5.645 1 97.12 319 ARG B CA 1
ATOM 5393 C C . ARG B 1 319 ? 3.76 27.438 4.457 1 97.12 319 ARG B C 1
ATOM 5395 O O . ARG B 1 319 ? 3.824 28.562 3.963 1 97.12 319 ARG B O 1
ATOM 5402 N N . ARG B 1 320 ? 2.893 26.516 4.105 1 97.88 320 ARG B N 1
ATOM 5403 C CA . ARG B 1 320 ? 2.031 26.75 2.947 1 97.88 320 ARG B CA 1
ATOM 5404 C C . ARG B 1 320 ? 0.956 27.781 3.26 1 97.88 320 ARG B C 1
ATOM 5406 O O . ARG B 1 320 ? 0.561 28.562 2.387 1 97.88 320 ARG B O 1
ATOM 5413 N N . LEU B 1 321 ? 0.515 27.812 4.457 1 98.06 321 LEU B N 1
ATOM 5414 C CA . LEU B 1 321 ? -0.516 28.766 4.871 1 98.06 321 LEU B CA 1
ATOM 5415 C C . LEU B 1 321 ? 0.002 30.188 4.801 1 98.06 321 LEU B C 1
ATOM 5417 O O . LEU B 1 321 ? -0.706 31.094 4.336 1 98.06 321 LEU B O 1
ATOM 5421 N N . VAL B 1 322 ? 1.309 30.391 5.18 1 96.38 322 VAL B N 1
ATOM 5422 C CA . VAL B 1 322 ? 1.847 31.75 5.258 1 96.38 322 VAL B CA 1
ATOM 5423 C C . VAL B 1 322 ? 2.812 31.984 4.102 1 96.38 322 VAL B C 1
ATOM 5425 O O . VAL B 1 322 ? 3.672 32.875 4.172 1 96.38 322 VAL B O 1
ATOM 5428 N N . SER B 1 323 ? 2.828 31.078 3.117 1 94.31 323 SER B N 1
ATOM 5429 C CA . SER B 1 323 ? 3.434 31.219 1.797 1 94.31 323 SER B CA 1
ATOM 5430 C C . SER B 1 323 ? 4.938 30.984 1.85 1 94.31 323 SER B C 1
ATOM 5432 O O . SER B 1 323 ? 5.668 31.391 0.948 1 94.31 323 SER B O 1
ATOM 5434 N N . ASP B 1 324 ? 5.41 30.422 2.945 1 94.81 324 ASP B N 1
ATOM 5435 C CA . ASP B 1 324 ? 6.812 30.047 3.1 1 94.81 324 ASP B CA 1
ATOM 5436 C C . ASP B 1 324 ? 7.734 31.219 2.795 1 94.81 324 ASP B C 1
ATOM 5438 O O . ASP B 1 324 ? 8.656 31.109 1.988 1 94.81 324 ASP B O 1
ATOM 5442 N N . GLN B 1 325 ? 7.457 32.312 3.369 1 95.38 325 GLN B N 1
ATOM 5443 C CA . GLN B 1 325 ? 8.203 33.562 3.211 1 95.38 325 GLN B CA 1
ATOM 5444 C C . GLN B 1 325 ? 8.805 34.031 4.539 1 95.38 325 GLN B C 1
ATOM 5446 O O . GLN B 1 325 ? 8.32 33.625 5.609 1 95.38 325 GLN B O 1
ATOM 5451 N N . LEU B 1 326 ? 9.844 34.781 4.422 1 94.56 326 LEU B N 1
ATOM 5452 C CA . LEU B 1 326 ? 10.531 35.281 5.613 1 94.56 326 LEU B CA 1
ATOM 5453 C C . LEU B 1 326 ? 9.828 36.531 6.176 1 94.56 326 LEU B C 1
ATOM 5455 O O . LEU B 1 326 ? 10.375 37.625 6.129 1 94.56 326 LEU B O 1
ATOM 5459 N N . TRP B 1 327 ? 8.75 36.312 6.836 1 95.5 327 TRP B N 1
ATOM 5460 C CA . TRP B 1 327 ? 7.992 37.375 7.504 1 95.5 327 TRP B CA 1
ATOM 5461 C C . TRP B 1 327 ? 8.719 37.875 8.75 1 95.5 327 TRP B C 1
ATOM 5463 O O . TRP B 1 327 ? 9.516 37.125 9.336 1 95.5 327 TRP B O 1
ATOM 5473 N N . LEU B 1 328 ? 8.398 39.188 9.086 1 95.25 328 LEU B N 1
ATOM 5474 C CA . LEU B 1 328 ? 8.711 39.531 10.469 1 95.25 328 LEU B CA 1
ATOM 5475 C C . LEU B 1 328 ? 7.922 38.656 11.438 1 95.25 328 LEU B C 1
ATOM 5477 O O . LEU B 1 328 ? 6.711 38.469 11.273 1 95.25 328 LEU B O 1
ATOM 5481 N N . PRO B 1 329 ? 8.641 38.094 12.398 1 96.38 329 PRO B N 1
ATOM 5482 C CA . PRO B 1 329 ? 7.945 37.188 13.32 1 96.38 329 PRO B CA 1
ATOM 5483 C C . PRO B 1 329 ? 6.723 37.812 13.977 1 96.38 329 PRO B C 1
ATOM 5485 O O . PRO B 1 329 ? 5.789 37.125 14.367 1 96.38 329 PRO B O 1
ATOM 5488 N N . THR B 1 330 ? 6.707 39.125 14.039 1 96.94 330 THR B N 1
ATOM 5489 C CA . THR B 1 330 ? 5.641 39.844 14.734 1 96.94 330 THR B CA 1
ATOM 5490 C C . THR B 1 330 ? 4.496 40.156 13.781 1 96.94 330 THR B C 1
ATOM 5492 O O . THR B 1 330 ? 3.473 40.719 14.195 1 96.94 330 THR B O 1
ATOM 5495 N N . THR B 1 331 ? 4.695 39.844 12.469 1 96.88 331 THR B N 1
ATOM 5496 C CA . THR B 1 331 ? 3.594 40.031 11.523 1 96.88 331 THR B CA 1
ATOM 5497 C C . THR B 1 331 ? 2.34 39.312 12.016 1 96.88 331 THR B C 1
ATOM 5499 O O . THR B 1 331 ? 2.41 38.156 12.477 1 96.88 331 THR B O 1
ATOM 5502 N N . ALA B 1 332 ? 1.208 39.969 11.938 1 96.38 332 ALA B N 1
ATOM 5503 C CA . ALA B 1 332 ? -0.032 39.375 12.461 1 96.38 332 ALA B CA 1
ATOM 5504 C C . ALA B 1 332 ? -0.417 38.125 11.688 1 96.38 332 ALA B C 1
ATOM 5506 O O . ALA B 1 332 ? -0.428 38.125 10.453 1 96.38 332 ALA B O 1
ATOM 5507 N N . PHE B 1 333 ? -0.748 37.062 12.438 1 97.31 333 PHE B N 1
ATOM 5508 C CA . PHE B 1 333 ? -1.157 35.781 11.836 1 97.31 333 PHE B CA 1
ATOM 5509 C C . PHE B 1 333 ? -2.412 35.969 10.992 1 97.31 333 PHE B C 1
ATOM 55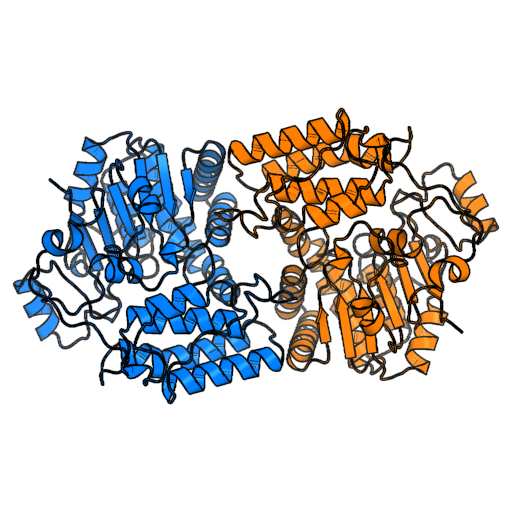11 O O . PHE B 1 333 ? -2.496 35.469 9.875 1 97.31 333 PHE B O 1
ATOM 5518 N N . THR B 1 334 ? -3.369 36.719 11.43 1 95.38 334 THR B N 1
ATOM 5519 C CA . THR B 1 334 ? -4.641 36.938 10.75 1 95.38 334 THR B CA 1
ATOM 5520 C C . THR B 1 334 ? -4.43 37.656 9.422 1 95.38 334 THR B C 1
ATOM 5522 O O . THR B 1 334 ? -5.184 37.438 8.469 1 95.38 334 THR B O 1
ATOM 5525 N N . GLY B 1 335 ? -3.4 38.438 9.336 1 92.56 335 GLY B N 1
ATOM 5526 C CA . GLY B 1 335 ? -3.117 39.156 8.102 1 92.56 335 GLY B CA 1
ATOM 5527 C C . GLY B 1 335 ? -2.611 38.25 6.988 1 92.56 335 GLY B C 1
ATOM 5528 O O . GLY B 1 335 ? -2.844 38.5 5.809 1 92.56 335 GLY B O 1
ATOM 5529 N N . VAL B 1 336 ? -1.979 37.188 7.418 1 94.69 336 VAL B N 1
ATOM 5530 C CA . VAL B 1 336 ? -1.336 36.344 6.406 1 94.69 336 VAL B CA 1
ATOM 5531 C C . VAL B 1 336 ? -2.17 35.094 6.168 1 94.69 336 VAL B C 1
ATOM 5533 O O . VAL B 1 336 ? -2.037 34.438 5.129 1 94.69 336 VAL B O 1
ATOM 5536 N N . ALA B 1 337 ? -3.082 34.781 7.09 1 95.62 337 ALA B N 1
ATOM 5537 C CA . ALA B 1 337 ? -3.859 33.531 6.984 1 95.62 337 ALA B CA 1
ATOM 5538 C C . ALA B 1 337 ? -5.285 33.844 6.52 1 95.62 337 ALA B C 1
ATOM 5540 O O . ALA B 1 337 ? -6.055 32.906 6.25 1 95.62 337 ALA B O 1
ATOM 5541 N N . SER B 1 338 ? -5.664 35.094 6.281 1 94.31 338 SER B N 1
ATOM 5542 C CA . SER B 1 338 ? -7.047 35.5 6.082 1 94.31 338 SER B CA 1
ATOM 5543 C C . SER B 1 338 ? -7.582 35.031 4.738 1 94.31 338 SER B C 1
ATOM 5545 O O . SER B 1 338 ? -8.797 35.031 4.504 1 94.31 338 SER B O 1
ATOM 5547 N N . HIS B 1 339 ? -6.727 34.562 3.896 1 95 339 HIS B N 1
ATOM 5548 C CA . HIS B 1 339 ? -7.164 34.094 2.588 1 95 339 HIS B CA 1
ATOM 5549 C C . HIS B 1 339 ? -7.82 32.719 2.695 1 95 339 HIS B C 1
ATOM 5551 O O . HIS B 1 339 ? -8.484 32.281 1.758 1 95 339 HIS B O 1
ATOM 5557 N N . PHE B 1 340 ? -7.594 32 3.781 1 97.38 340 PHE B N 1
ATOM 5558 C CA . PHE B 1 340 ? -8.148 30.672 3.922 1 97.38 340 PHE B CA 1
ATOM 5559 C C . PHE B 1 340 ? -9.672 30.719 3.979 1 97.38 340 PHE B C 1
ATOM 5561 O O . PHE B 1 340 ? -10.25 31.625 4.586 1 97.38 340 PHE B O 1
ATOM 5568 N N . PRO B 1 341 ? -10.336 29.828 3.387 1 96.88 341 PRO B N 1
ATOM 5569 C CA . PRO B 1 341 ? -11.773 29.969 3.125 1 96.88 341 PRO B CA 1
ATOM 5570 C C . PRO B 1 341 ? -12.625 29.75 4.371 1 96.88 341 PRO B C 1
ATOM 5572 O O . PRO B 1 341 ? -13.82 30.062 4.375 1 96.88 341 PRO B O 1
ATOM 5575 N N . SER B 1 342 ? -12.18 29.219 5.43 1 97.62 342 SER B N 1
ATOM 5576 C CA . SER B 1 342 ? -12.867 29 6.699 1 97.62 342 SER B CA 1
ATOM 5577 C C . SER B 1 342 ? -12.062 29.578 7.863 1 97.62 342 SER B C 1
ATOM 5579 O O . SER B 1 342 ? -10.938 30.047 7.672 1 97.62 342 SER B O 1
ATOM 5581 N N . ALA B 1 343 ? -12.703 29.625 9.078 1 97.75 343 ALA B N 1
ATOM 5582 C CA . ALA B 1 343 ? -11.852 29.766 10.25 1 97.75 343 ALA B CA 1
ATOM 5583 C C . ALA B 1 343 ? -10.742 28.703 10.25 1 97.75 343 ALA B C 1
ATOM 5585 O O . ALA B 1 343 ? -10.953 27.562 9.836 1 97.75 343 ALA B O 1
ATOM 5586 N N . VAL B 1 344 ? -9.547 29.172 10.672 1 98.5 344 VAL B N 1
ATOM 5587 C CA . VAL B 1 344 ? -8.422 28.25 10.555 1 98.5 344 VAL B CA 1
ATOM 5588 C C . VAL B 1 344 ? -7.574 28.312 11.828 1 98.5 344 VAL B C 1
ATOM 5590 O O . VAL B 1 344 ? -7.375 29.391 12.398 1 98.5 344 VAL B O 1
ATOM 5593 N N . THR B 1 345 ? -7.199 27.172 12.312 1 98.69 345 THR B N 1
ATOM 5594 C CA . THR B 1 345 ? -6.234 27.016 13.398 1 98.69 345 THR B CA 1
ATOM 5595 C C . THR B 1 345 ? -4.98 26.297 12.906 1 98.69 345 THR B C 1
ATOM 5597 O O . THR B 1 345 ? -5.066 25.25 12.273 1 98.69 345 THR B O 1
ATOM 5600 N N . ALA B 1 346 ? -3.846 26.844 13.164 1 98.56 346 ALA B N 1
ATOM 5601 C CA . ALA B 1 346 ? -2.576 26.188 12.891 1 98.56 346 ALA B CA 1
ATOM 5602 C C . ALA B 1 346 ? -1.982 25.578 14.164 1 98.56 346 ALA B C 1
ATOM 5604 O O . ALA B 1 346 ? -1.791 26.297 15.156 1 98.56 346 ALA B O 1
ATOM 5605 N N . LEU B 1 347 ? -1.774 24.297 14.203 1 98.12 347 LEU B N 1
ATOM 5606 C CA . LEU B 1 347 ? -1.021 23.594 15.242 1 98.12 347 LEU B CA 1
ATOM 5607 C C . LEU B 1 347 ? 0.361 23.203 14.727 1 98.12 347 LEU B C 1
ATOM 5609 O O . LEU B 1 347 ? 0.48 22.359 13.844 1 98.12 347 LEU B O 1
ATOM 5613 N N . ARG B 1 348 ? 1.406 23.781 15.352 1 96.88 348 ARG B N 1
ATOM 5614 C CA . ARG B 1 348 ? 2.717 23.594 14.734 1 96.88 348 ARG B CA 1
ATOM 5615 C C . ARG B 1 348 ? 3.818 23.578 15.789 1 96.88 348 ARG B C 1
ATOM 5617 O O . ARG B 1 348 ? 3.924 24.516 16.594 1 96.88 348 ARG B O 1
ATOM 5624 N N . THR B 1 349 ? 4.574 22.516 15.789 1 94.69 349 THR B N 1
ATOM 5625 C CA . THR B 1 349 ? 5.902 22.578 16.375 1 94.69 349 THR B CA 1
ATOM 5626 C C . THR B 1 349 ? 6.91 23.188 15.406 1 94.69 349 THR B C 1
ATOM 5628 O O . THR B 1 349 ? 6.922 22.844 14.227 1 94.69 349 THR B O 1
ATOM 5631 N N . LEU B 1 350 ? 7.707 24.078 15.883 1 93.81 350 LEU B N 1
ATOM 5632 C CA . LEU B 1 350 ? 8.578 24.859 15 1 93.81 350 LEU B CA 1
ATOM 5633 C C . LEU B 1 350 ? 9.734 24 14.492 1 93.81 350 LEU B C 1
ATOM 5635 O O . LEU B 1 350 ? 10.5 23.438 15.281 1 93.81 350 LEU B O 1
ATOM 5639 N N . LYS B 1 351 ? 9.828 24.047 13.117 1 90.5 351 LYS B N 1
ATOM 5640 C CA . LYS B 1 351 ? 10.867 23.219 12.508 1 90.5 351 LYS B CA 1
ATOM 5641 C C . LYS B 1 351 ? 11.531 23.938 11.344 1 90.5 351 LYS B C 1
ATOM 5643 O O . LYS B 1 351 ? 12.438 23.406 10.703 1 90.5 351 LYS B O 1
ATOM 5648 N N . SER B 1 352 ? 11.078 25.141 11.016 1 90.31 352 SER B N 1
ATOM 5649 C CA . SER B 1 352 ? 11.625 25.891 9.898 1 90.31 352 SER B CA 1
ATOM 5650 C C . SER B 1 352 ? 11.695 27.391 10.219 1 90.31 352 SER B C 1
ATOM 5652 O O . SER B 1 352 ? 11.234 27.812 11.273 1 90.31 352 SER B O 1
ATOM 5654 N N . ASP B 1 353 ? 12.156 28.172 9.297 1 90.75 353 ASP B N 1
ATOM 5655 C CA . ASP B 1 353 ? 12.5 29.562 9.539 1 90.75 353 ASP B CA 1
ATOM 5656 C C . ASP B 1 353 ? 11.25 30.438 9.57 1 90.75 353 ASP B C 1
ATOM 5658 O O . ASP B 1 353 ? 11.242 31.5 10.195 1 90.75 353 ASP B O 1
ATOM 5662 N N . VAL B 1 354 ? 10.234 30.016 8.984 1 94.44 354 VAL B N 1
ATOM 5663 C CA . VAL B 1 354 ? 9.062 30.875 8.812 1 94.44 354 VAL B CA 1
ATOM 5664 C C . VAL B 1 354 ? 8.273 30.938 10.125 1 94.44 354 VAL B C 1
ATOM 5666 O O . VAL B 1 354 ? 8.125 29.922 10.812 1 94.44 354 VAL B O 1
ATOM 5669 N N . ILE B 1 355 ? 7.855 32.125 10.508 1 96.25 355 ILE B N 1
ATOM 5670 C CA . ILE B 1 355 ? 7.008 32.281 11.688 1 96.25 355 ILE B CA 1
ATOM 5671 C C . ILE B 1 355 ? 6.34 33.656 11.648 1 96.25 355 ILE B C 1
ATOM 5673 O O . ILE B 1 355 ? 6.914 34.625 11.125 1 96.25 355 ILE B O 1
ATOM 5677 N N . VAL B 1 356 ? 5.137 33.719 12.078 1 97.44 356 VAL B N 1
ATOM 5678 C CA . VAL B 1 356 ? 4.41 34.969 12.25 1 97.44 356 VAL B CA 1
ATOM 5679 C C . VAL B 1 356 ? 3.635 34.938 13.562 1 97.44 356 VAL B C 1
ATOM 5681 O O . VAL B 1 356 ? 3.561 33.906 14.227 1 97.44 356 VAL B O 1
ATOM 5684 N N . GLY B 1 357 ? 3.129 36.094 13.969 1 97.31 357 GLY B N 1
ATOM 5685 C CA . GLY B 1 357 ? 2.148 36.188 15.039 1 97.31 357 GLY B CA 1
ATOM 5686 C C . GLY B 1 357 ? 2.756 36 16.422 1 97.31 357 GLY B C 1
ATOM 5687 O O . GLY B 1 357 ? 2.07 35.594 17.359 1 97.31 357 GLY B O 1
ATOM 5688 N N . VAL B 1 358 ? 4.023 36.188 16.547 1 97.44 358 VAL B N 1
ATOM 5689 C CA . VAL B 1 358 ? 4.676 36.094 17.859 1 97.44 358 VAL B CA 1
ATOM 5690 C C . VAL B 1 358 ? 4.883 37.469 18.438 1 97.44 358 VAL B C 1
ATOM 5692 O O . VAL B 1 358 ? 5.262 38.406 17.734 1 97.44 358 VAL B O 1
ATOM 5695 N N . ASP B 1 359 ? 4.648 37.562 19.688 1 96.62 359 ASP B N 1
ATOM 5696 C CA . ASP B 1 359 ? 4.797 38.844 20.375 1 96.62 359 ASP B CA 1
ATOM 5697 C C . ASP B 1 359 ? 6.246 39.312 20.328 1 96.62 359 ASP B C 1
ATOM 5699 O O . ASP B 1 359 ? 7.176 38.531 20.484 1 96.62 359 ASP B O 1
ATOM 5703 N N . ALA B 1 360 ? 6.426 40.625 20.234 1 96.94 360 ALA B N 1
ATOM 5704 C CA . ALA B 1 360 ? 7.754 41.219 20.109 1 96.94 360 ALA B CA 1
ATOM 5705 C C . ALA B 1 360 ? 8.641 40.875 21.297 1 96.94 360 ALA B C 1
ATOM 5707 O O . ALA B 1 360 ? 9.836 40.594 21.141 1 96.94 360 ALA B O 1
ATOM 5708 N N . ALA B 1 361 ? 8.039 40.906 22.422 1 96.44 361 ALA B N 1
ATOM 5709 C CA . ALA B 1 361 ? 8.797 40.625 23.625 1 96.44 361 ALA B CA 1
ATOM 5710 C C . ALA B 1 361 ? 9.297 39.156 23.641 1 96.44 361 ALA B C 1
ATOM 5712 O O . ALA B 1 361 ? 10.414 38.875 24.062 1 96.44 361 ALA B O 1
ATOM 5713 N N . VAL B 1 362 ? 8.461 38.312 23.203 1 95.56 362 VAL B N 1
ATOM 5714 C CA . VAL B 1 362 ? 8.812 36.875 23.141 1 95.56 362 VAL B CA 1
ATOM 5715 C C . VAL B 1 362 ? 9.922 36.688 22.109 1 95.56 362 VAL B C 1
ATOM 5717 O O . VAL B 1 362 ? 10.883 35.969 22.359 1 95.56 362 VAL B O 1
ATOM 5720 N N . VAL B 1 363 ? 9.844 37.281 20.969 1 96.12 363 VAL B N 1
ATOM 5721 C CA . VAL B 1 363 ? 10.852 37.188 19.922 1 96.12 363 VAL B CA 1
ATOM 5722 C C . VAL B 1 363 ? 12.203 37.656 20.469 1 96.12 363 VAL B C 1
ATOM 5724 O O . VAL B 1 363 ? 13.219 37 20.281 1 96.12 363 VAL B O 1
ATOM 5727 N N . ALA B 1 364 ? 12.148 38.812 21.109 1 95.88 364 ALA B N 1
ATOM 5728 C CA . ALA B 1 364 ? 13.383 39.375 21.656 1 95.88 364 ALA B CA 1
ATOM 5729 C C . ALA B 1 364 ? 14.031 38.406 22.656 1 95.88 364 ALA B C 1
ATOM 5731 O O . ALA B 1 364 ? 15.25 38.219 22.625 1 95.88 364 ALA B O 1
ATOM 5732 N N . GLN B 1 365 ? 13.234 37.906 23.453 1 94.75 365 GLN B N 1
ATOM 5733 C CA . GLN B 1 365 ? 13.719 36.969 24.453 1 94.75 365 GLN B CA 1
ATOM 5734 C C . GLN B 1 365 ? 14.32 35.719 23.797 1 94.75 365 GLN B C 1
ATOM 5736 O O . GLN B 1 365 ? 15.414 35.281 24.172 1 94.75 365 GLN B O 1
ATOM 5741 N N . LEU B 1 366 ? 13.664 35.125 22.859 1 94.81 366 LEU B N 1
ATOM 5742 C CA . LEU B 1 366 ? 14.109 33.906 22.203 1 94.81 366 LEU B CA 1
ATOM 5743 C C . LEU B 1 366 ? 15.352 34.188 21.359 1 94.81 366 LEU B C 1
ATOM 5745 O O . LEU B 1 366 ? 16.266 33.344 21.312 1 94.81 366 LEU B O 1
ATOM 5749 N N . ASP B 1 367 ? 15.391 35.312 20.75 1 94.12 367 ASP B N 1
ATOM 5750 C CA . ASP B 1 367 ? 16.562 35.656 19.969 1 94.12 367 ASP B CA 1
ATOM 5751 C C . ASP B 1 367 ? 17.797 35.844 20.844 1 94.12 367 ASP B C 1
ATOM 5753 O O . ASP B 1 367 ? 18.906 35.5 20.438 1 94.12 367 ASP B O 1
ATOM 5757 N N . SER B 1 368 ? 17.594 36.375 21.938 1 94.56 368 SER B N 1
ATOM 5758 C CA . SER B 1 368 ? 18.703 36.688 22.844 1 94.56 368 SER B CA 1
ATOM 5759 C C . SER B 1 368 ? 19.281 35.406 23.438 1 94.56 368 SER B C 1
ATOM 5761 O O . SER B 1 368 ? 20.438 35.375 23.859 1 94.56 368 SER B O 1
ATOM 5763 N N . ALA B 1 369 ? 18.516 34.344 23.438 1 91.5 369 ALA B N 1
ATOM 5764 C CA . ALA B 1 369 ? 18.953 33.094 24 1 91.5 369 ALA B CA 1
ATOM 5765 C C . ALA B 1 369 ? 20.016 32.438 23.141 1 91.5 369 ALA B C 1
ATOM 5767 O O . ALA B 1 369 ? 20.75 31.562 23.594 1 91.5 369 ALA B O 1
ATOM 5768 N N . GLY B 1 370 ? 20.203 32.844 21.875 1 89.31 370 GLY B N 1
ATOM 5769 C CA . GLY B 1 370 ? 21.281 32.375 21.016 1 89.31 370 GLY B CA 1
ATOM 5770 C C . GLY B 1 370 ? 21.062 30.984 20.469 1 89.31 370 GLY B C 1
ATOM 5771 O O . GLY B 1 370 ? 22 30.328 20.016 1 89.31 370 GLY B O 1
ATOM 5772 N N . THR B 1 371 ? 19.938 30.422 20.625 1 90.5 371 THR B N 1
ATOM 5773 C CA . THR B 1 371 ? 19.609 29.109 20.062 1 90.5 371 THR B CA 1
ATOM 5774 C C . THR B 1 371 ? 18.734 29.266 18.828 1 90.5 371 THR B C 1
ATOM 5776 O O . THR B 1 371 ? 18.047 30.281 18.656 1 90.5 371 THR B O 1
ATOM 5779 N N . PRO B 1 372 ? 18.812 28.281 17.953 1 91.75 372 PRO B N 1
ATOM 5780 C CA . PRO B 1 372 ? 17.938 28.328 16.781 1 91.75 372 PRO B CA 1
ATOM 5781 C C . PRO B 1 372 ? 16.5 27.922 17.094 1 91.75 372 PRO B C 1
ATOM 5783 O O . PRO B 1 372 ? 16.031 26.906 16.594 1 91.75 372 PRO B O 1
ATOM 5786 N N . TRP B 1 373 ? 15.75 28.781 17.781 1 93.38 373 TRP B N 1
ATOM 5787 C CA . TRP B 1 373 ? 14.469 28.453 18.391 1 93.38 373 TRP B CA 1
ATOM 5788 C C . TRP B 1 373 ? 13.414 28.188 17.328 1 93.38 373 TRP B C 1
ATOM 5790 O O . TRP B 1 373 ? 12.398 27.531 17.594 1 93.38 373 TRP B O 1
ATOM 5800 N N . ARG B 1 374 ? 13.664 28.625 16.141 1 93.12 374 ARG B N 1
ATOM 5801 C CA . ARG B 1 374 ? 12.688 28.438 15.07 1 93.12 374 ARG B CA 1
ATOM 5802 C C . ARG B 1 374 ? 12.789 27.047 14.453 1 93.12 374 ARG B C 1
ATOM 5804 O O . ARG B 1 374 ? 11.852 26.578 13.805 1 93.12 374 ARG B O 1
ATOM 5811 N N . THR B 1 375 ? 13.953 26.359 14.664 1 90.81 375 THR B N 1
ATOM 5812 C CA . THR B 1 375 ? 14.172 25.172 13.852 1 90.81 375 THR B CA 1
ATOM 5813 C C . THR B 1 375 ? 14.484 23.969 14.734 1 90.81 375 THR B C 1
ATOM 5815 O O . THR B 1 375 ? 14.508 22.828 14.266 1 90.81 375 THR B O 1
ATOM 5818 N N . ASN B 1 376 ? 14.648 24.188 16.016 1 89.5 376 ASN B N 1
ATOM 5819 C CA . ASN B 1 376 ? 15.172 23.094 16.828 1 89.5 376 ASN B CA 1
ATOM 5820 C C . ASN B 1 376 ? 14.055 22.219 17.406 1 89.5 376 ASN B C 1
ATOM 5822 O O . ASN B 1 376 ? 14.32 21.281 18.156 1 89.5 376 ASN B O 1
ATOM 5826 N N . GLY B 1 377 ? 12.797 22.594 17.172 1 89.12 377 GLY B N 1
ATOM 5827 C CA . GLY B 1 377 ? 11.68 21.734 17.531 1 89.12 377 GLY B CA 1
ATOM 5828 C C . GLY B 1 377 ? 11.242 21.906 18.969 1 89.12 377 GLY B C 1
ATOM 5829 O O . GLY B 1 377 ? 10.375 21.172 19.453 1 89.12 377 GLY B O 1
ATOM 5830 N N . ARG B 1 378 ? 11.711 22.875 19.625 1 90.19 378 ARG B N 1
ATOM 5831 C CA . ARG B 1 378 ? 11.422 23.047 21.031 1 90.19 378 ARG B CA 1
ATOM 5832 C C . ARG B 1 378 ? 10.133 23.844 21.234 1 90.19 378 ARG B C 1
ATOM 5834 O O . ARG B 1 378 ? 9.391 23.609 22.188 1 90.19 378 ARG B O 1
ATOM 5841 N N . HIS B 1 379 ? 9.883 24.734 20.375 1 93.75 379 HIS B N 1
ATOM 5842 C CA . HIS B 1 379 ? 8.766 25.656 20.547 1 93.75 379 HIS B CA 1
ATOM 5843 C C . HIS B 1 379 ? 7.629 25.328 19.578 1 93.75 379 HIS B C 1
ATOM 5845 O O . HIS B 1 379 ? 7.836 24.625 18.594 1 93.75 379 HIS B O 1
ATOM 5851 N N . ALA B 1 380 ? 6.434 25.797 19.969 1 96 380 ALA B N 1
ATOM 5852 C CA . ALA B 1 380 ? 5.242 25.531 19.156 1 96 380 ALA B CA 1
ATOM 5853 C C . ALA B 1 380 ? 4.297 26.719 19.172 1 96 380 ALA B C 1
ATOM 5855 O O . ALA B 1 380 ? 4.477 27.656 19.953 1 96 380 ALA B O 1
ATOM 5856 N N . VAL B 1 381 ? 3.365 26.703 18.25 1 97.19 381 VAL B N 1
ATOM 5857 C CA . VAL B 1 381 ? 2.344 27.75 18.219 1 97.19 381 VAL B CA 1
ATOM 5858 C C . VAL B 1 381 ? 0.969 27.109 18.016 1 97.19 381 VAL B C 1
ATOM 5860 O O . VAL B 1 381 ? 0.847 26.078 17.344 1 97.19 381 VAL B O 1
ATOM 5863 N N . ILE B 1 382 ? -0.038 27.641 18.641 1 98.06 382 ILE B N 1
ATOM 5864 C CA . ILE B 1 382 ? -1.458 27.516 18.328 1 98.06 382 ILE B CA 1
ATOM 5865 C C . ILE B 1 382 ? -2.018 28.875 17.906 1 98.06 382 ILE B C 1
ATOM 5867 O O . ILE B 1 382 ? -2.146 29.781 18.734 1 98.06 382 ILE B O 1
ATOM 5871 N N . GLN B 1 383 ? -2.322 29.031 16.625 1 98.56 383 GLN B N 1
ATOM 5872 C CA . GLN B 1 383 ? -2.775 30.328 16.125 1 98.56 383 GLN B CA 1
ATOM 5873 C C . GLN B 1 383 ? -4.098 30.203 15.367 1 98.56 383 GLN B C 1
ATOM 5875 O O . GLN B 1 383 ? -4.297 29.234 14.617 1 98.56 383 GLN B O 1
ATOM 5880 N N . VAL B 1 384 ? -5 31.125 15.602 1 98.44 384 VAL B N 1
ATOM 5881 C CA . VAL B 1 384 ? -6.352 31.031 15.055 1 98.44 384 VAL B CA 1
ATOM 5882 C C . VAL B 1 384 ? -6.688 32.312 14.289 1 98.44 384 VAL B C 1
ATOM 5884 O O . VAL B 1 384 ? -6.359 33.406 14.727 1 98.44 384 VAL B O 1
ATOM 5887 N N . ASP B 1 385 ? -7.195 32.125 13.133 1 98.12 385 ASP B N 1
ATOM 5888 C CA . ASP B 1 385 ? -7.891 33.219 12.422 1 98.12 385 ASP B CA 1
ATOM 5889 C C . ASP B 1 385 ? -9.359 32.844 12.195 1 98.12 385 ASP B C 1
ATOM 5891 O O . ASP B 1 385 ? -9.68 31.938 11.445 1 98.12 385 ASP B O 1
ATOM 5895 N N . LEU B 1 386 ? -10.32 33.562 12.773 1 96.06 386 LEU B N 1
ATOM 5896 C CA . LEU B 1 386 ? -11.742 33.25 12.742 1 96.06 386 LEU B CA 1
ATOM 5897 C C . LEU B 1 386 ? -12.398 33.875 11.508 1 96.06 386 LEU B C 1
ATOM 5899 O O . LEU B 1 386 ? -13.57 33.594 11.219 1 96.06 386 LEU B O 1
ATOM 5903 N N . ARG B 1 387 ? -11.82 34.531 10.625 1 82.56 387 ARG B N 1
ATOM 5904 C CA . ARG B 1 387 ? -12.305 35.188 9.414 1 82.56 387 ARG B CA 1
ATOM 5905 C C . ARG B 1 387 ? -13.391 36.188 9.742 1 82.56 387 ARG B C 1
ATOM 5907 O O . ARG B 1 387 ? -14.344 36.375 8.977 1 82.56 387 ARG B O 1
ATOM 5914 N N . ARG B 1 388 ? -13.555 36.812 10.906 1 71.5 388 ARG B N 1
ATOM 5915 C CA . ARG B 1 388 ? -14.602 37.812 11.195 1 71.5 388 ARG B CA 1
ATOM 5916 C C . ARG B 1 388 ? -14.055 39.219 11.086 1 71.5 388 ARG B C 1
ATOM 5918 O O . ARG B 1 388 ? -12.852 39.438 11.25 1 71.5 388 ARG B O 1
#

Secondary structure (DSSP, 8-state):
---PPBPBTT-TTSHHHHIIIIIHHHHHHHHHHHS---HHHHHHHHHHHHHHHHSB--PPPTTSTTHHHHHHHTTTTTTSBGGGSBHHHHHHHHHHHHHHHHTTTSSSTTTT--TTHHHHHHHHTSHHHHHHHHHGGGSPSSS-HHHHHHHHHHHHHGGGS-HHHHHH--TTSHHHHHEEEE-HHHHHHHHHHTTTEEEEEE--BSTTTHHHHHHHHHHHHHHTSEEEEEEEE-SS--STTB--HHHHHHHHHHHHT-SSHHHHHHHHHHHHHHHHTSEEEEE-GGGGSS--GGG--HHHHHHHTT-SEEEEEHHHHHHHHTTTB---TTS-HHHHHTTSSS-EEEEEE--SS---S--HHHHHHHHHTTS-TTTSS--EEEEEE---/---PPBPBTT-TTSHHHHIIIIIHHHHHHHHHHHS---HHHHHHHHHHHHHHHHSB--PPPTTSTTHHHHHHHTTTTTTSBGGGSBHHHHHHHHHHHHHHHHTTTSSSTTTT--TTHHHHHHHHTSHHHHHHHHHGGGSPSSS-HHHHHHHHHHHHHGGGS-HHHHHH--TTSHHHHHEEEE-HHHHHHHHHHTTTEEEEEE--BSHHHHHHHHHHHHHHHHTTSEEEEEEEE-SS--STTB--HHHHHHHHHHHHT-SSHHHHHHHHHHHHHHHHTSEEEEE-GGGGSS--GGG--HHHHHHHTT-SEEEEEHHHHHHHHTTTB---TTS-HHHHHTTSSS-EEEEEE--SS---S--HHHHHHHHHTTS-TTTSS--EEEEEE---

Sequence (776 aa):
MPSAPVILSGTPGSFARDVFHERHPKLVQQVLDALPYGPSERVAIAELLAESTDGVLQPLSISAHDHQQWLEWGEGLFGRPWGDAPFLWAESYFYRRLLEATGYFRPGTWQGIDPFAPFKDAELSGPAVAAELAALGDLPSGFTDKRAAALLSSALWGNRADLSFQITAEAGGSIASDLVADDSESLWAELERAKGGRVCIIADNAGRELLPDLVLVDHLLASGLAAQVVVYVKPQPYYVSDAMMADVLATVERLRTATTAAAATIGERLWRAMNSGTLVIRTHPFFCAPLPFHDMPADLRSEFTGAAMTILKGDLNYRRLVSDQLWLPTTAFTGVASHFPSAVTALRTLKSDVIVGVDAAVVAQLDSAGTPWRTNGRHAVIQVDLRRMPSAPVILSGTPGSFARDVFHERHPKLVQQVLDALPYGPSERVAIAELLAESTDGVLQPLSISAHDHQQWLEWGEGLFGRPWGDAPFLWAESYFYRRLLEATGYFRPGTWQGIDPFAPFKDAELSGPAVAAELAALGDLPSGFTDKRAAALLSSALWGNRADLSFQITAEAGGSIASDLVADDSESLWAELERAKGGRVCIIADNAGRELLPDLVLVDHLLASGLAAQVVVYVKPQPYYVSDAMMADVLATVERLRTATTAAAATIGERLWRAMNSGTLVIRTHPFFCAPLPFHDMPADLRSEFTGAAMTILKGDLNYRRLVSDQLWLPTTAFTGVASHFPSAVTALRTLKSDVIVGVDAAVVAQLDSAGTPWRTNGRHAVIQVDLRR

Foldseek 3Di:
DDDFAFAFQQPPPFPSVCCLPPVLVVVLVVLCVQDVADDQLNVQSVVLSCCLNPRAAAFDDPPDPCRPVLCVVCPPRGPHHSRGDGSLQSLLVSQVSNCVSQCCPPPDDCPVPASQVSVLVDQQPDPLVLQLLVLLLVQDPDLDPLNLQLLLVQLQQQPNDHSNCSSPPPDPDPLVVQAQAEPPVVVVVLLVVQFAFEEEEEFFFFHRNVLSVLLSVLSCCVNRSYQAYEYEFECGDGDNGTDDPVRVVVSLVCQCPRPDPSSNVSSVSSVVCCVVRSYHYDYDNVSSHSAAPLPPDPVVLVVCARGSEYEYEEDSNVCSQQVVGQDDQAAQPCVRNLSRRAKYKYRYQAAGRDHHNGDPVSVVVVVVVVDPSRHPRRHIYIDIHGND/DDDFAFAFQQPPPFPSVCCLPPVLVVVLVVLCVQDVADDQLNVQSVVLSCCLNPRAAAFDDPPDPCRVVLCVVCPPRGPHHSRGDGSLNSLLVSQVSNCVSQCCPPPDDCPVPASLVSVLVPQQPDPLVLQLLVLLLVQDPDQDPLNLQLLLVQLQQQPNDHSNCSNPPPDPDPLVVQAQAEPPVVVVVLLVVVFAFEEEEEFFFFHRNVLSVLLSVLSCCVNRSYQAYEYEFECGDGDNGGDDPVRVVVSLVCQCPRPDPSSNVSSVSSVVCCVVRSYHYDYDNVSSHSAAPLPPDPVVLVVCARGSEYEYEEDSNVCSQQVVGQDDQAAQPLVRNLSRRAKYKYRYQAAGRDHHNGDPVSVVVVVVVVDPSRHPRRHIYIDIHGND

Organism: Streptomyces rubellomurinus (strain ATCC 31215) (NCBI:txid359131)

Solvent-accessible surface area (backbone atoms only — not comparable to full-atom values): 39883 Å² total; per-residue (Å²): 124,90,84,49,54,73,39,43,20,44,44,86,93,36,69,47,26,40,43,53,69,54,46,41,61,52,48,52,51,50,43,60,71,68,44,59,56,33,61,68,35,51,49,40,44,51,49,48,53,49,31,60,64,75,33,48,37,71,76,67,56,84,82,42,93,55,25,67,60,51,49,61,77,39,62,91,43,61,72,33,49,40,40,75,31,45,30,66,40,44,55,45,47,51,40,54,50,46,37,55,29,60,28,29,81,40,90,46,56,36,39,73,53,58,80,36,49,66,58,44,52,52,48,50,72,28,68,69,41,53,50,40,40,52,33,48,61,70,52,62,79,75,92,42,70,65,42,53,50,24,38,52,49,22,37,42,44,19,81,78,41,56,44,54,53,44,66,66,53,58,94,77,40,77,69,54,67,27,44,64,29,77,33,59,68,59,52,54,50,50,40,60,73,40,49,50,28,38,32,36,34,39,58,33,40,32,36,57,36,36,47,34,43,52,52,40,50,46,50,34,46,75,69,42,41,19,58,29,39,38,38,34,29,30,68,56,90,53,58,75,49,49,22,30,53,70,45,50,53,50,47,40,47,54,24,46,70,37,87,40,65,49,25,19,50,50,17,47,49,49,42,51,26,22,33,72,53,36,33,37,72,40,44,44,72,66,72,68,46,65,59,32,57,86,67,54,52,68,72,62,45,54,69,41,44,81,29,57,32,33,37,34,30,32,51,66,50,49,34,23,46,56,57,47,23,55,47,58,43,57,41,56,47,51,76,53,47,59,80,51,68,30,20,35,32,41,34,25,41,26,58,44,87,56,47,54,43,31,50,64,68,57,51,53,54,50,58,70,68,72,53,66,60,43,46,70,52,71,26,30,36,31,46,64,33,74,76,123,126,90,84,49,54,73,39,41,21,45,44,85,92,36,70,48,26,41,43,52,69,54,46,42,60,53,48,52,52,50,42,61,69,68,43,59,55,33,60,69,34,52,51,40,44,50,50,48,54,49,31,58,63,74,32,48,36,71,75,69,55,84,83,41,94,57,26,68,58,51,49,62,77,38,63,91,43,60,72,35,48,40,41,76,31,46,29,66,40,44,55,46,47,50,39,53,51,47,38,55,30,60,27,29,80,40,92,46,54,36,38,72,55,59,78,36,48,64,58,44,50,51,49,50,72,29,68,69,42,53,50,42,41,53,31,48,61,70,52,61,79,74,90,41,71,67,42,52,50,24,38,51,48,24,36,42,45,19,82,77,40,56,43,55,54,44,66,65,52,58,94,76,40,76,69,54,68,27,43,63,30,79,33,59,66,59,51,54,51,48,39,60,73,37,47,50,29,38,33,35,34,40,59,34,39,32,39,57,35,37,47,35,42,51,52,40,50,48,49,34,46,75,69,42,40,18,58,28,40,40,39,34,30,29,69,54,90,53,57,74,50,49,21,30,52,69,47,52,53,49,47,40,48,53,24,45,68,37,88,40,66,49,25,20,52,51,17,48,50,48,43,50,27,23,32,71,52,33,33,35,74,40,42,43,74,67,70,71,46,64,60,32,58,86,69,55,53,70,72,62,44,56,70,40,43,80,29,56,32,33,39,34,29,33,50,67,49,48,35,22,48,57,57,46,22,56,46,58,45,55,41,56,47,50,76,53,47,58,79,51,69,29,20,36,34,42,33,25,42,26,58,44,87,56,47,54,43,32,50,65,69,56,50,52,54,49,58,70,66,72,53,65,60,43,47,70,53,68,27,30,37,30,47,63,33,74,77,123

Radius of gyration: 28.99 Å; Cα contacts (8 Å, |Δi|>4): 1375; chains: 2; bounding box: 54×90×66 Å

Nearest PDB structures (foldseek):
  6umr-assembly1_A  TM=8.816E-01  e=2.353E-28  Homo sapiens
  6umq-assembly2_B  TM=8.834E-01  e=6.502E-28  Homo sapiens
  6umr-assembly2_B  TM=8.833E-01  e=5.807E-28  Homo sapiens
  7t7o-assembly2_A  TM=8.527E-01  e=1.354E-27  Schizosaccharomyces pombe
  7u1v-assembly2_B  TM=8.450E-01  e=6.145E-28  Schizosaccharomyces pombe

pLDDT: mean 93.88, std 9.21, range [44.53, 98.88]

InterPro domains:
  IPR002791 Damage-control phosphatase ARMT1-like, metal-binding domain [PF01937] (20-360)
  IPR036075 Damage-control phosphatase ARMT1-like, metal-binding domain superfamily [SSF111321] (65-360)
  IPR039763 Damage-control phosphatase ARMT1 [PTHR12260] (2-385)